Protein 3C5E (pdb70)

Secondary structure (DSSP, 8-state):
---B----SB--HIIIIIHHHHHHHHTTSS---EEEEEE-SSS-EEEEEHHHHHHHHHHHHHIIIIIT---TT-EEEEE--S-HHHHHHHHHHHHHT-EEEE--TT--HHHHHHHHHHHT-SEEEEETTTHHHHHHHGGG-TT--EEEEESSS--TTSEEHHHHHHHS-S-------BTTSEEEEEE---SSSSPPEEEEEHIIIIIHHHHHTTTTS--TT-EEEE---TTSHHIIIIIIIHHHHHTPEEEEE--SS--HHHHHHHHHHS---EEEE-HHHHHHHHTS-TTT---TT--EEEEESS---HHHHHHHHHHHS---EEEEEETTTEEEEE--TTSPP-TT---EE-TT--EEEE-TTSPBPPTT--EEEEEE-SSBPPTT---EETT-HHHHHHTEETTEEEEEEEEEE-TTS-EEEEEEGGG-EEETTEEE-HHHHHHHHHTSTTEEEEEEEEEEETTTEEEEEEEEEEPGGGTTS-HHHHHHHHHHHHHHHS-GGGS-SEEEEES---B-TT--B-HHHHHHHHT-

Sequence (536 aa):
QWGHQEVPAKFNFASDVLDHWADMMEKAGKRPPSPALWWVNGKGKELMWNFRELSENNSQQAANVLSGACGLQRGDRVAVVLPRVPEWWLVILGCIRAGLIFMPGTIQQMKSTTDILYRLQMSKAKAIVAGDEEVIQEVDTVASECPSLRIKLLVSEKSSCDDGWLNFKKLLNEASTTHHCVETGSSQQEASAIYFTSGTSGLPKMAEHSYSSLGLKAKMDAGWTGLQASDIMWTISDTGWILNILCCSLMEPWALGACTFVHLLLPKKFFDPLVILKTLSSYPIKSMMGAPIVYRMLLQQDLSSYKFPHLQQNCVTVGESLLPEETLENWRAQQTGLDIRRESYGQTETGLTCMVSKTMKIKPGYMMGTAASCYDVQIIDDKGNVLPPGTEGDIGIRVKPIRPIIGIIFSGYVDNPDKTAANIRGDFWLLGDRGIKDEEDGYFQFMGRRADDIINSSGYRIGPSEVENALMEHPAVVETAVISSPDPVRGEVVKAFVVLASSQFLSHDPEQLTKEELQQHVKSVTAPYKYPRKIEFVLNLPKTVTGKIQRAKLRDKEWK

Organism: Homo sapiens (NCBI:txid9606)

Nearest PDB structures (foldseek):
  3gpc-assembly2_B  TM=9.956E-01  e=0.000E+00  Homo sapiens
  3gpc-assembly1_A  TM=9.791E-01  e=0.000E+00  Homo sapiens
  3b7w-assembly1_A  TM=8.184E-01  e=0.000E+00  Homo sapiens
  3etc-assembly3_B  TM=7.953E-01  e=1.858E-59  Methanosarcina acetivorans
  3etc-assembly2_A  TM=7.947E-01  e=2.513E-56  Methanosarcina acetivorans

Foldseek 3Di:
DFAAADDPFFFFLLVPFLVVQLVCCVVVNDPFAWAEWEDALPPDIDTDTSVRLLLLLLLLLCCCCPVVVDAAAAEEEEEEFLDVVLLSNLSSLRQRNYAYEYDYPLDALVRVLVCLQVVLHQEYEYEPSCVVSCVVRVVVRVNHDAYAYDYPDDDPRHHDSVVSSVVGGSDHRGDRFTQQRWHYWAWFQQLQHGTFTFTAGSFLQQVLLLQQACQQVDAQRAEEEEDDGSRDPCCSRPQHRRNSNRNHYHYIYSPVPVQLVSVLQPLQPDLHAEYEEALVSLVNVLVDDLVVRARVNYATAEYEDDANALVSQVSCCVSHVYGYKYFYDGPQFPTAATDGPPHDDDGQWHHAGRVQWDWAFAAPQGDGDDAPDKHFIWTFRPNHHTRNGTPATPPCVVVQVVQDHVRTRTPQWMWGAHPVRIIHTDGRNQFWEAFLNDTEHFVLQQVLLVPDQQFPGKTWGWAADPPSRTFIEMEGETDPVCVPPDVVVVLVVSQVSSVVPDVNSHGHPHYDYDNDFDAGSVRNGNRNVVHVVSHD

InterPro domains:
  IPR000873 AMP-dependent synthetase/ligase domain [PF00501] (77-426)
  IPR020845 AMP-binding, conserved site [PS00455] (218-229)
  IPR025110 AMP-binding enzyme, C-terminal domain [PF13193] (477-557)
  IPR042099 ANL, N-terminal domain [G3DSA:3.40.50.12780] (34-465)
  IPR045851 AMP-binding enzyme domain superfamily [G3DSA:3.30.300.30] (466-577)
  IPR051087 Mitochondrial Acyl-CoA Synthetase Medium-Chain [PTHR43605] (1-570)

GO terms:
  GO:0005739 mitochondrion (C, HTP)
  GO:0036112 medium-chain fatty-acyl-CoA metabolic process (P, IDA)
  GO:0031956 medium-chain fatty acid-CoA ligase activity (F, IDA)

Solvent-accessible surface area: 22367 Å² total; per-residue (Å²): 174,30,34,112,29,122,38,70,87,93,11,4,2,0,48,70,6,0,24,86,41,3,82,49,18,119,73,68,112,35,98,102,15,55,0,0,52,19,2,28,54,140,76,125,83,72,105,32,25,0,102,82,0,5,52,26,0,25,22,0,0,35,3,0,42,50,60,1,29,4,118,125,37,15,55,0,7,0,4,1,24,39,25,4,20,0,2,3,0,0,0,0,0,2,1,6,1,0,14,0,8,8,10,13,64,105,10,94,36,101,50,2,32,56,48,7,78,79,2,117,1,89,0,0,0,0,7,68,147,8,15,148,57,0,61,93,12,19,111,86,6,132,44,29,136,16,44,0,3,12,11,143,152,86,44,149,58,14,66,44,0,59,58,40,12,120,127,21,66,63,80,24,156,39,34,119,1,15,4,93,52,20,2,0,1,3,32,14,64,10,36,59,42,136,22,70,9,0,42,1,4,6,2,5,2,0,15,4,0,105,88,9,23,28,14,8,21,7,120,42,110,18,22,4,3,6,3,1,13,2,10,85,23,23,2,0,14,9,0,0,3,10,0,0,16,40,1,0,4,0,0,4,6,40,1,99,166,82,54,31,61,47,0,0,91,6,5,46,84,46,58,1,26,0,0,2,0,28,1,83,1,0,79,36,0,24,151,52,78,9,91,74,66,122,20,128,92,6,88,5,4,2,0,28,55,90,54,9,93,65,111,9,5,112,48,0,87,84,79,36,68,31,48,1,26,13,3,17,27,36,23,11,0,8,17,0,0,18,3,24,79,137,40,109,24,43,72,32,55,7,0,31,36,1,92,33,13,56,6,32,1,0,40,120,92,11,87,72,33,81,78,59,52,55,3,17,0,0,0,76,0,62,98,68,24,14,22,1,1,0,39,9,12,12,97,66,99,120,54,15,49,76,44,29,61,45,56,2,0,26,5,23,9,37,0,35,36,25,159,86,22,14,2,56,75,71,18,81,35,102,16,20,0,81,10,65,89,102,110,0,31,5,64,73,0,18,96,3,0,98,109,29,104,0,11,85,41,7,0,0,2,7,0,38,31,133,139,103,39,29,4,2,18,0,13,0,18,21,22,90,90,32,106,102,72,70,75,86,89,1,26,142,70,0,25,58,39,0,86,85,72,16,36,80,92,33,34,0,100,80,25,74,54,32,151,106,7,29,91,11,76,62,40,100,46,19,44,11,116,24,40,93,125,26,106,207

CATH classification: 3.40.50.12780 (+1 more: 3.30.300.30)

B-factor: mean 24.39, std 13.33, range [4.49, 134.61]

Radius of gyration: 24.03 Å; Cα contacts (8 Å, |Δi|>4): 1233; chains: 1; bounding box: 61×57×61 Å

Structure (mmCIF, N/CA/C/O backbone):
data_3C5E
#
_entry.id   3C5E
#
_cell.length_a   56.700
_cell.length_b   98.073
_cell.length_c   120.263
_cell.angle_alpha   90.00
_cell.angle_beta   90.00
_cell.angle_gamma   90.00
#
_symmetry.space_group_name_H-M   'P 21 21 21'
#
loop_
_entity.id
_entity.type
_entity.pdbx_description
1 polymer 'Acyl-coenzyme A synthetase ACSM2A, mitochondrial precursor'
2 non-polymer 'MAGNESIUM ION'
3 non-polymer 'CHLORIDE ION'
4 non-polymer 'UNKNOWN LIGAND'
5 non-polymer "ADENOSINE-5'-TRIPHOSPHATE"
6 non-polymer 2-AMINO-2-HYDROXYMETHYL-PROPANE-1,3-DIOL
7 non-polymer GLYCEROL
8 water water
#
loop_
_atom_site.group_PDB
_atom_site.id
_atom_site.type_symbol
_atom_site.label_atom_id
_atom_site.label_alt_id
_atom_site.label_comp_id
_atom_site.label_asym_id
_atom_site.label_entity_id
_atom_site.label_seq_id
_atom_site.pdbx_PDB_ins_code
_atom_site.Cartn_x
_atom_site.Cartn_y
_atom_site.Cartn_z
_atom_site.occupancy
_atom_site.B_iso_or_equiv
_atom_site.auth_seq_id
_atom_site.auth_comp_id
_atom_site.auth_asym_id
_atom_site.auth_atom_id
_atom_site.pdbx_PDB_model_num
ATOM 1 N N . GLN A 1 27 ? 8.151 12.096 -17.231 1.00 64.14 34 GLN A N 1
ATOM 2 C CA . GLN A 1 27 ? 9.383 12.596 -16.553 1.00 65.92 34 GLN A CA 1
ATOM 3 C C . GLN A 1 27 ? 10.618 12.571 -17.463 1.00 64.63 34 GLN A C 1
ATOM 4 O O . GLN A 1 27 ? 11.661 13.115 -17.085 1.00 66.01 34 GLN A O 1
ATOM 10 N N . TRP A 1 28 ? 10.490 11.969 -18.654 1.00 59.93 35 TRP A N 1
ATOM 11 C CA . TRP A 1 28 ? 11.646 11.617 -19.504 1.00 56.53 35 TRP A CA 1
ATOM 12 C C . TRP A 1 28 ? 11.316 11.250 -20.960 1.00 54.32 35 TRP A C 1
ATOM 13 O O . TRP A 1 28 ? 11.612 10.147 -21.424 1.00 48.23 35 TRP A O 1
ATOM 24 N N . GLY A 1 29 ? 10.715 12.185 -21.676 1.00 55.46 36 GLY A N 1
ATOM 25 C CA . GLY A 1 29 ? 10.460 12.015 -23.096 1.00 53.91 36 GLY A CA 1
ATOM 26 C C . GLY A 1 29 ? 9.366 11.021 -23.443 1.00 53.65 36 GLY A C 1
ATOM 27 O O . GLY A 1 29 ? 8.971 10.170 -22.637 1.00 63.92 36 GLY A O 1
ATOM 28 N N . HIS A 1 30 ? 8.880 11.148 -24.664 1.00 49.38 37 HIS A N 1
ATOM 29 C CA . HIS A 1 30 ? 7.942 10.210 -25.254 1.00 47.86 37 HIS A CA 1
ATOM 30 C C . HIS A 1 30 ? 8.718 9.335 -26.242 1.00 42.31 37 HIS A C 1
ATOM 31 O O . HIS A 1 30 ? 9.813 9.697 -26.693 1.00 35.92 37 HIS A O 1
ATOM 38 N N . GLN A 1 31 ? 8.115 8.217 -26.636 1.00 40.92 38 GLN A N 1
ATOM 39 C CA . GLN A 1 31 ? 8.741 7.330 -27.600 1.00 38.40 38 GLN A CA 1
ATOM 40 C C . GLN A 1 31 ? 8.119 7.418 -28.978 1.00 41.18 38 GLN A C 1
ATOM 41 O O . GLN A 1 31 ? 6.948 7.793 -29.138 1.00 45.45 38 GLN A O 1
ATOM 47 N N . GLU A 1 32 ? 8.935 7.073 -29.963 1.00 39.12 39 GLU A N 1
ATOM 48 C CA . GLU A 1 32 ? 8.501 6.925 -31.339 1.00 41.81 39 GLU A CA 1
ATOM 49 C C . GLU A 1 32 ? 8.538 5.439 -31.695 1.00 41.38 39 GLU A C 1
ATOM 50 O O . GLU A 1 32 ? 9.556 4.912 -32.146 1.00 40.20 39 GLU A O 1
ATOM 56 N N . VAL A 1 33 ? 7.428 4.755 -31.480 1.00 36.75 40 VAL A N 1
ATOM 57 C CA . VAL A 1 33 ? 7.372 3.311 -31.720 1.00 34.76 40 VAL A CA 1
ATOM 58 C C . VAL A 1 33 ? 6.029 2.939 -32.344 1.00 32.27 40 VAL A C 1
ATOM 59 O O . VAL A 1 33 ? 5.061 3.696 -32.212 1.00 28.68 40 VAL A O 1
ATOM 63 N N . PRO A 1 34 ? 5.959 1.775 -33.005 1.00 27.13 41 PRO A N 1
ATOM 64 C CA . PRO A 1 34 ? 4.636 1.269 -33.376 1.00 25.56 41 PRO A CA 1
ATOM 65 C C . PRO A 1 34 ? 3.763 1.089 -32.133 1.00 24.76 41 PRO A C 1
ATOM 66 O O . PRO A 1 34 ? 4.298 0.858 -31.043 1.00 21.72 41 PRO A O 1
ATOM 70 N N . ALA A 1 35 ? 2.441 1.188 -32.278 1.00 20.35 42 ALA A N 1
ATOM 71 C CA . ALA A 1 35 ? 1.543 0.984 -31.149 1.00 21.24 42 ALA A CA 1
ATOM 72 C C . ALA A 1 35 ? 1.715 -0.432 -30.524 1.00 20.37 42 ALA A C 1
ATOM 73 O O . ALA A 1 35 ? 1.637 -0.623 -29.309 1.00 17.88 42 ALA A O 1
ATOM 75 N N . LYS A 1 36 ? 1.915 -1.417 -31.386 1.00 15.87 43 LY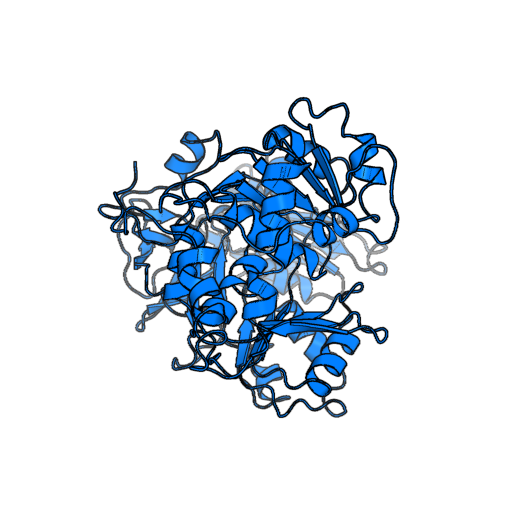S A N 1
ATOM 76 C CA . LYS A 1 36 ? 1.962 -2.810 -31.023 1.00 12.36 43 LYS A CA 1
ATOM 77 C C . LYS A 1 36 ? 3.290 -3.417 -31.418 1.00 13.64 43 LYS A C 1
ATOM 78 O O . LYS A 1 36 ? 3.877 -3.101 -32.479 1.00 18.14 43 LYS A O 1
ATOM 84 N N . PHE A 1 37 ? 3.762 -4.345 -30.591 1.00 13.69 44 PHE A N 1
ATOM 85 C CA . PHE A 1 37 ? 4.956 -5.092 -30.915 1.00 12.93 44 PHE A CA 1
ATOM 86 C C . PHE A 1 37 ? 5.010 -6.346 -30.064 1.00 13.72 44 PHE A C 1
ATOM 87 O O . PHE A 1 37 ? 4.677 -6.303 -28.907 1.00 15.69 44 PHE A O 1
ATOM 95 N N . ASN A 1 38 ? 5.467 -7.443 -30.667 1.00 14.98 45 ASN A N 1
ATOM 96 C CA . ASN A 1 38 ? 5.629 -8.710 -29.957 1.00 14.74 45 ASN A CA 1
ATOM 97 C C . ASN A 1 38 ? 6.726 -9.528 -30.626 1.00 14.29 45 ASN A C 1
ATOM 98 O O . ASN A 1 38 ? 6.644 -9.809 -31.807 1.00 13.89 45 ASN A O 1
ATOM 103 N N . PHE A 1 39 ? 7.801 -9.830 -29.909 1.00 14.70 46 PHE A N 1
ATOM 104 C CA . PHE A 1 39 ? 8.922 -10.511 -30.574 1.00 14.99 46 PHE A CA 1
ATOM 105 C C . PHE A 1 39 ? 8.486 -11.836 -31.202 1.00 14.10 46 PHE A C 1
ATOM 106 O O . PHE A 1 39 ? 8.992 -12.244 -32.250 1.00 13.97 46 PHE A O 1
ATOM 114 N N . ALA A 1 40 ? 7.552 -12.568 -30.561 1.00 13.82 47 ALA A N 1
ATOM 115 C CA . ALA A 1 40 ? 7.169 -13.920 -31.074 1.00 16.17 47 ALA A CA 1
ATOM 116 C C . ALA A 1 40 ? 6.447 -13.778 -32.394 1.00 18.39 47 ALA A C 1
ATOM 117 O O . ALA A 1 40 ? 6.826 -14.407 -33.412 1.00 16.07 47 ALA A O 1
ATOM 119 N N . SER A 1 41 ? 5.443 -12.922 -32.440 1.00 16.95 48 SER A N 1
ATOM 120 C CA . SER A 1 41 ? 4.637 -12.815 -33.664 1.00 15.61 48 SER A CA 1
ATOM 121 C C . SER A 1 41 ? 5.351 -12.006 -34.722 1.00 16.28 48 SER A C 1
ATOM 122 O O . SER A 1 41 ? 5.257 -12.355 -35.916 1.00 21.26 48 SER A O 1
ATOM 125 N N . ASP A 1 42 ? 6.073 -10.951 -34.325 1.00 16.85 49 ASP A N 1
ATOM 126 C CA . ASP A 1 42 ? 6.667 -9.992 -35.298 1.00 17.29 49 ASP A CA 1
ATOM 127 C C . ASP A 1 42 ? 8.035 -10.368 -35.793 1.00 23.22 49 ASP A C 1
ATOM 128 O O . ASP A 1 42 ? 8.496 -9.771 -36.762 1.00 23.99 49 ASP A O 1
ATOM 133 N N . VAL A 1 43 ? 8.704 -11.286 -35.106 1.00 17.15 50 VAL A N 1
ATOM 134 C CA . VAL A 1 43 ? 10.092 -11.658 -35.457 1.00 20.69 50 VAL A CA 1
ATOM 135 C C . VAL A 1 43 ? 10.216 -13.177 -35.617 1.00 20.05 50 VAL A C 1
ATOM 136 O O . VAL A 1 43 ? 10.399 -13.685 -36.733 1.00 21.48 50 VAL A O 1
ATOM 140 N N . LEU A 1 44 ? 10.043 -13.956 -34.550 1.00 16.53 51 LEU A N 1
ATOM 141 C CA . LEU A 1 44 ? 10.230 -15.385 -34.631 1.00 14.43 51 LEU A CA 1
ATOM 142 C C . LEU A 1 44 ? 9.292 -16.062 -35.675 1.00 18.37 51 LEU A C 1
ATOM 143 O O . LEU A 1 44 ? 9.734 -16.889 -36.489 1.00 20.87 51 LEU A O 1
ATOM 148 N N . ASP A 1 45 ? 7.987 -15.743 -35.640 1.00 16.72 52 ASP A N 1
ATOM 149 C CA . ASP A 1 45 ? 7.023 -16.409 -36.516 1.00 16.49 52 ASP A CA 1
ATOM 150 C C . ASP A 1 45 ? 7.238 -16.080 -38.009 1.00 14.96 52 ASP A C 1
ATOM 151 O O . ASP A 1 45 ? 6.848 -16.876 -38.862 1.00 20.20 52 ASP A O 1
ATOM 156 N N . HIS A 1 46 ? 7.926 -14.976 -38.319 1.00 14.84 53 HIS A N 1
ATOM 157 C CA . HIS A 1 46 ? 8.387 -14.751 -39.709 1.00 18.40 53 HIS A CA 1
ATOM 158 C C . HIS A 1 46 ? 9.243 -15.907 -40.244 1.00 16.63 53 HIS A C 1
ATOM 159 O O . HIS A 1 46 ? 9.019 -16.439 -41.381 1.00 17.18 53 HIS A O 1
ATOM 166 N N . TRP A 1 47 ? 10.238 -16.301 -39.446 1.00 18.34 54 TRP A N 1
ATOM 167 C CA . TRP A 1 47 ? 11.125 -17.393 -39.844 1.00 16.81 54 TRP A CA 1
ATOM 168 C C . TRP A 1 47 ? 10.398 -18.757 -39.992 1.00 18.02 54 TRP A C 1
ATOM 169 O O . TRP A 1 47 ? 10.717 -19.516 -40.906 1.00 19.06 54 TRP A O 1
ATOM 180 N N . ALA A 1 48 ? 9.438 -19.050 -39.116 1.00 14.80 55 ALA A N 1
ATOM 181 C CA . ALA A 1 48 ? 8.639 -20.269 -39.190 1.00 16.19 55 ALA A CA 1
ATOM 182 C C . ALA A 1 48 ? 7.771 -20.263 -40.448 1.00 16.95 55 ALA A C 1
ATOM 183 O O . ALA A 1 48 ? 7.676 -21.250 -41.182 1.00 18.97 55 ALA A O 1
ATOM 185 N N . ASP A 1 49 ? 7.166 -19.098 -40.685 1.00 17.70 56 ASP A N 1
ATOM 186 C CA . ASP A 1 49 ? 6.384 -18.897 -41.914 1.00 19.73 56 ASP A CA 1
ATOM 187 C C . ASP A 1 49 ? 7.220 -19.097 -43.178 1.00 18.36 56 ASP A C 1
ATOM 188 O O . ASP A 1 49 ? 6.742 -19.726 -44.135 1.00 22.74 56 ASP A O 1
ATOM 193 N N . MET A 1 50 ? 8.465 -18.621 -43.209 1.00 17.55 57 MET A N 1
ATOM 194 C CA A MET A 1 50 ? 9.313 -18.839 -44.399 0.50 19.56 57 MET A CA 1
ATOM 195 C CA B MET A 1 50 ? 9.313 -18.846 -44.400 0.50 20.47 57 MET A CA 1
ATOM 196 C C . MET A 1 50 ? 9.523 -20.333 -44.647 1.00 20.12 57 MET A C 1
ATOM 197 O O . MET A 1 50 ? 9.507 -20.787 -45.797 1.00 21.48 57 MET A O 1
ATOM 206 N N . GLU A 1 51 ? 9.742 -21.100 -43.562 1.00 18.17 58 GLU A N 1
ATOM 207 C CA . GLU A 1 51 ? 9.948 -22.543 -43.704 1.00 18.18 58 GLU A CA 1
ATOM 208 C C . GLU A 1 51 ? 8.661 -23.212 -44.197 1.00 23.45 58 GLU A C 1
ATOM 209 O O . GLU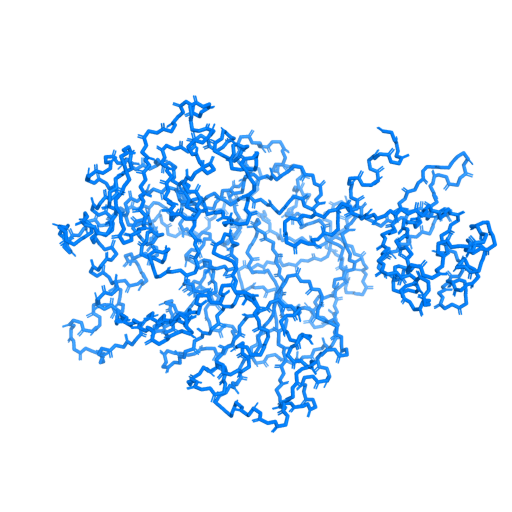 A 1 51 ? 8.696 -24.023 -45.114 1.00 25.78 58 GLU A O 1
ATOM 215 N N . LYS A 1 52 ? 7.545 -22.875 -43.568 1.00 22.07 59 LYS A N 1
ATOM 216 C CA . LYS A 1 52 ? 6.248 -23.430 -43.944 1.00 22.65 59 LYS A CA 1
ATOM 217 C C . LYS A 1 52 ? 5.918 -23.136 -45.410 1.00 22.91 59 LYS A C 1
ATOM 218 O O . LYS A 1 52 ? 5.333 -23.993 -46.107 1.00 25.21 59 LYS A O 1
ATOM 224 N N . ALA A 1 53 ? 6.281 -21.946 -45.869 1.00 21.84 60 ALA A N 1
ATOM 225 C CA . ALA A 1 53 ? 5.979 -21.508 -47.244 1.00 24.64 60 ALA A CA 1
ATOM 226 C C . ALA A 1 53 ? 6.970 -22.031 -48.305 1.00 28.06 60 ALA A C 1
ATOM 227 O O . ALA A 1 53 ? 6.794 -21.775 -49.496 1.00 30.63 60 ALA A O 1
ATOM 229 N N . GLY A 1 54 ? 8.002 -22.755 -47.879 1.00 25.27 61 GLY A N 1
ATOM 230 C CA . GLY A 1 54 ? 9.043 -23.257 -48.767 1.00 23.04 61 GLY A CA 1
ATOM 231 C C . GLY A 1 54 ? 10.012 -22.190 -49.275 1.00 23.52 61 GLY A C 1
ATOM 232 O O . GLY A 1 54 ? 10.740 -22.434 -50.244 1.00 27.04 61 GLY A O 1
ATOM 233 N N . LYS A 1 55 ? 10.013 -21.010 -48.652 1.00 21.65 62 LYS A N 1
ATOM 234 C CA . LYS A 1 55 ? 10.888 -19.909 -49.037 1.00 23.08 62 LYS A CA 1
ATOM 235 C C . LYS A 1 55 ? 12.271 -19.960 -48.377 1.00 22.01 62 LYS A C 1
ATOM 236 O O . LYS A 1 55 ? 13.193 -19.250 -48.797 1.00 21.85 62 LYS A O 1
ATOM 240 N N . ARG A 1 56 ? 12.403 -20.758 -47.322 1.00 21.93 63 ARG A N 1
ATOM 241 C CA . ARG A 1 56 ? 13.694 -20.992 -46.710 1.00 19.72 63 ARG A CA 1
ATOM 242 C C . ARG A 1 56 ? 13.709 -22.457 -46.322 1.00 20.43 63 ARG A C 1
ATOM 243 O O . ARG A 1 56 ? 12.683 -22.977 -45.888 1.00 21.80 63 ARG A O 1
ATOM 251 N N . PRO A 1 57 ? 14.853 -23.134 -46.469 1.00 20.97 64 PRO A N 1
ATOM 252 C CA . PRO A 1 57 ? 14.906 -24.507 -45.987 1.00 20.74 64 PRO A CA 1
ATOM 253 C C . PRO A 1 57 ? 14.704 -24.557 -44.475 1.00 20.32 64 PRO A C 1
ATOM 254 O O . PRO A 1 57 ? 14.939 -23.545 -43.831 1.00 19.54 64 PRO A O 1
ATOM 258 N N . PRO A 1 58 ? 14.275 -25.710 -43.917 1.00 20.87 65 PRO A N 1
ATOM 259 C CA . PRO A 1 58 ? 14.211 -25.806 -42.458 1.00 18.03 65 PRO A CA 1
ATOM 260 C C . PRO A 1 58 ? 15.581 -25.486 -41.842 1.00 19.20 65 PRO A C 1
ATOM 261 O O . PRO A 1 58 ? 16.596 -26.123 -42.227 1.00 19.55 65 PRO A O 1
ATOM 265 N N . SER A 1 59 ? 15.606 -24.501 -40.950 1.00 17.21 66 SER A N 1
ATOM 266 C CA . SER A 1 59 ? 16.872 -23.978 -40.456 1.00 16.41 66 SER A CA 1
ATOM 267 C C . SER A 1 59 ? 16.950 -24.107 -38.936 1.00 15.58 66 SER A C 1
ATOM 268 O O . SER A 1 59 ? 15.958 -23.841 -38.268 1.00 16.28 66 SER A O 1
ATOM 271 N N . PRO A 1 60 ? 18.108 -24.542 -38.406 1.00 14.25 67 PRO A N 1
ATOM 272 C CA . PRO A 1 60 ? 18.265 -24.713 -36.975 1.00 15.16 67 PRO A CA 1
ATOM 273 C C . PRO A 1 60 ? 18.092 -23.380 -36.280 1.00 14.56 67 PRO A C 1
ATOM 274 O O . PRO A 1 60 ? 18.683 -22.354 -36.668 1.00 14.40 67 PRO A O 1
ATOM 278 N N . ALA A 1 61 ? 17.321 -23.400 -35.211 1.00 13.02 68 ALA A N 1
ATOM 279 C CA . ALA A 1 61 ? 17.085 -22.222 -34.392 1.00 13.29 68 ALA A CA 1
ATOM 280 C C . ALA A 1 61 ? 17.707 -22.379 -33.019 1.00 12.49 68 ALA A C 1
ATOM 281 O O . ALA A 1 61 ? 18.200 -21.401 -32.451 1.00 13.93 68 ALA A O 1
ATOM 283 N N . LEU A 1 62 ? 17.560 -23.574 -32.451 1.00 13.79 69 LEU A N 1
ATOM 284 C CA . LEU A 1 62 ? 18.048 -23.831 -31.081 1.00 11.59 69 LEU A CA 1
ATOM 285 C C . LEU A 1 62 ? 18.725 -25.177 -31.097 1.00 14.55 69 LEU A C 1
ATOM 286 O O . LEU A 1 62 ? 18.084 -26.152 -31.454 1.00 13.85 69 LEU A O 1
ATOM 291 N N . TRP A 1 63 ? 20.013 -25.203 -30.756 1.00 10.43 70 TRP A N 1
ATOM 292 C CA . TRP A 1 63 ? 20.763 -26.460 -30.661 1.00 10.61 70 TRP A CA 1
ATOM 293 C C . TRP A 1 63 ? 21.321 -26.526 -29.241 1.00 14.33 70 TRP A C 1
ATOM 294 O O . TRP A 1 63 ? 22.118 -25.685 -28.820 1.00 12.96 70 TRP A O 1
ATOM 305 N N . TRP A 1 64 ? 20.855 -27.533 -28.516 1.00 11.36 71 TRP A N 1
ATOM 306 C CA . TRP A 1 64 ? 21.151 -27.698 -27.092 1.00 11.15 71 TRP A CA 1
ATOM 307 C C . TRP A 1 64 ? 21.909 -28.994 -26.934 1.00 13.38 71 TRP A C 1
ATOM 308 O O . TRP A 1 64 ? 21.621 -29.979 -27.591 1.00 13.31 71 TRP A O 1
ATOM 319 N N . VAL A 1 65 ? 22.934 -28.939 -26.096 1.00 11.14 72 VAL A N 1
ATOM 320 C CA . VAL A 1 65 ? 23.746 -30.117 -25.733 1.00 11.25 72 VAL A CA 1
ATOM 321 C C . VAL A 1 65 ? 23.985 -30.149 -24.208 1.00 12.06 72 VAL A C 1
ATOM 322 O O . VAL A 1 65 ? 24.048 -29.088 -23.564 1.00 13.44 72 VAL A O 1
ATOM 326 N N . ASN A 1 66 ? 24.081 -31.352 -23.607 1.00 15.26 73 ASN A N 1
ATOM 327 C CA . ASN A 1 66 ? 24.342 -31.396 -22.153 1.00 16.48 73 ASN A CA 1
ATOM 328 C C . ASN A 1 66 ? 25.778 -31.724 -21.765 1.00 19.40 73 ASN A C 1
ATOM 329 O O . ASN A 1 66 ? 26.109 -31.705 -20.586 1.00 18.93 73 ASN A O 1
ATOM 334 N N . GLY A 1 67 ? 26.601 -32.047 -22.757 1.00 16.85 74 GLY A N 1
ATOM 335 C CA . GLY A 1 67 ? 27.987 -32.429 -22.585 1.00 20.37 74 GLY A CA 1
ATOM 336 C C . GLY A 1 67 ? 28.169 -33.852 -22.058 1.00 21.71 74 GLY A C 1
ATOM 337 O O . GLY A 1 67 ? 29.309 -34.216 -21.702 1.00 22.34 74 GLY A O 1
ATOM 338 N N . LYS A 1 68 ? 27.104 -34.665 -22.073 1.00 17.55 75 LYS A N 1
ATOM 339 C CA . LYS A 1 68 ? 27.139 -36.082 -21.667 1.00 18.18 75 LYS A CA 1
ATOM 340 C C . LYS A 1 68 ? 26.545 -36.997 -22.739 1.00 24.40 75 LYS A C 1
ATOM 341 O O . LYS A 1 68 ? 26.338 -38.180 -22.492 1.00 28.41 75 LYS A O 1
ATOM 345 N N . GLY A 1 69 ? 26.293 -36.467 -23.924 1.00 20.05 76 GLY A N 1
ATOM 346 C CA . GLY A 1 69 ? 25.811 -37.253 -25.067 1.00 25.97 76 GLY A CA 1
ATOM 347 C C . GLY A 1 69 ? 24.391 -36.977 -25.552 1.00 22.62 76 GLY A C 1
ATOM 348 O O . GLY A 1 69 ? 23.977 -37.538 -26.562 1.00 26.96 76 GLY A O 1
ATOM 349 N N . LYS A 1 70 ? 23.645 -36.127 -24.838 1.00 14.78 77 LYS A N 1
ATOM 350 C CA . LYS A 1 70 ? 22.290 -35.783 -25.254 1.00 15.54 77 LYS A CA 1
ATOM 351 C C . LYS A 1 70 ? 22.423 -34.432 -26.024 1.00 13.19 77 LYS A C 1
ATOM 352 O O . LYS A 1 70 ? 23.162 -33.533 -25.606 1.00 13.39 77 LYS A O 1
ATOM 358 N N . GLU A 1 71 ? 21.727 -34.339 -27.147 1.00 13.79 78 GLU A N 1
ATOM 359 C CA . GLU A 1 71 ? 21.553 -33.124 -27.925 1.00 10.89 78 GLU A CA 1
ATOM 360 C C . GLU A 1 71 ? 20.115 -33.026 -28.457 1.00 13.33 78 GLU A C 1
ATOM 361 O O . GLU A 1 71 ? 19.461 -34.038 -28.725 1.00 15.74 78 GLU A O 1
ATOM 367 N N . LEU A 1 72 ? 19.658 -31.783 -28.642 1.00 12.62 79 LEU A N 1
ATOM 368 C CA . LEU A 1 72 ? 18.318 -31.542 -29.135 1.00 15.80 79 LEU A CA 1
ATOM 369 C C . LEU A 1 72 ? 18.424 -30.352 -30.057 1.00 15.26 79 LEU A C 1
ATOM 370 O O . LEU A 1 72 ? 19.209 -29.433 -29.805 1.00 13.81 79 LEU A O 1
ATOM 375 N N . MET A 1 73 ? 17.686 -30.373 -31.160 1.00 13.26 80 MET A N 1
ATOM 376 C CA . MET A 1 73 ? 17.649 -29.216 -32.056 1.00 12.07 80 MET A CA 1
ATOM 377 C C . MET A 1 73 ? 16.212 -29.009 -32.579 1.00 12.25 80 MET A C 1
ATOM 378 O O . MET A 1 73 ? 15.506 -29.973 -32.938 1.00 15.05 80 MET A O 1
ATOM 383 N N . TRP A 1 74 ? 15.820 -27.743 -32.577 1.00 11.31 81 TRP A N 1
ATOM 384 C CA . TRP A 1 74 ? 14.557 -27.237 -33.144 1.00 14.11 81 TRP A CA 1
ATOM 385 C C . TRP A 1 74 ? 14.847 -26.350 -34.353 1.00 13.13 81 TRP A C 1
ATOM 386 O O . TRP A 1 74 ? 15.720 -25.464 -34.260 1.00 14.32 81 TRP A O 1
ATOM 397 N N . ASN A 1 75 ? 14.137 -26.563 -35.473 1.00 12.54 82 ASN A N 1
ATOM 398 C CA . ASN A 1 75 ? 14.137 -25.561 -36.530 1.00 12.83 82 ASN A CA 1
ATOM 399 C C . ASN A 1 75 ? 13.101 -24.479 -36.177 1.00 12.75 82 ASN A C 1
ATOM 400 O O . ASN A 1 75 ? 12.469 -24.534 -35.095 1.00 13.38 82 ASN A O 1
ATOM 405 N N . PHE A 1 76 ? 12.980 -23.442 -37.000 1.00 14.72 83 PHE A N 1
ATOM 406 C CA . PHE A 1 76 ? 12.096 -22.339 -36.624 1.00 12.34 83 PHE A CA 1
ATOM 407 C C . PHE A 1 76 ? 10.599 -22.725 -36.547 1.00 12.85 83 PHE A C 1
ATOM 408 O O . PHE A 1 76 ? 9.871 -22.227 -35.674 1.00 13.85 83 PHE A O 1
ATOM 416 N N . ARG A 1 77 ? 10.174 -23.588 -37.471 1.00 14.93 84 ARG A N 1
ATOM 417 C CA . ARG A 1 77 ? 8.817 -24.079 -37.430 1.00 14.32 84 ARG A CA 1
ATOM 418 C C . ARG A 1 77 ? 8.572 -24.834 -36.107 1.00 17.43 84 ARG A C 1
ATOM 419 O O . ARG A 1 77 ? 7.591 -24.623 -35.438 1.00 13.73 84 ARG A O 1
ATOM 427 N N . GLU A 1 78 ? 9.450 -25.751 -35.762 1.00 13.56 85 GLU A N 1
ATOM 428 C CA . GLU A 1 78 ? 9.312 -26.506 -34.522 1.00 13.95 85 GLU A CA 1
ATOM 429 C C . GLU A 1 78 ? 9.369 -25.627 -33.281 1.00 15.04 85 GLU A C 1
ATOM 430 O O . GLU A 1 78 ? 8.631 -25.827 -32.301 1.00 14.15 85 GLU A O 1
ATOM 436 N N . LEU A 1 79 ? 10.287 -24.669 -33.298 1.00 14.96 86 LEU A N 1
ATOM 437 C CA . LEU A 1 79 ? 10.372 -23.707 -32.205 1.00 13.11 86 LEU A CA 1
ATOM 438 C C . LEU A 1 79 ? 9.093 -22.899 -32.041 1.00 13.18 86 LEU A C 1
ATOM 439 O O . LEU A 1 79 ? 8.564 -22.753 -30.934 1.00 13.47 86 LEU A O 1
ATOM 444 N N . SER A 1 80 ? 8.561 -22.431 -33.135 1.00 12.51 87 SER A N 1
ATOM 445 C CA . SER A 1 80 ? 7.289 -21.712 -33.111 1.00 13.64 87 SER A CA 1
ATOM 446 C C . SER A 1 80 ? 6.186 -22.602 -32.551 1.00 16.17 87 SER A C 1
ATOM 447 O O . SER A 1 80 ? 5.482 -22.218 -31.629 1.00 13.82 87 SER A O 1
ATOM 450 N N . GLU A 1 81 ? 6.012 -23.798 -33.100 1.00 15.87 88 GLU A N 1
ATOM 451 C CA . GLU A 1 81 ? 4.967 -24.740 -32.668 1.00 14.58 88 GLU A CA 1
ATOM 452 C C . GLU A 1 81 ? 5.090 -25.121 -31.192 1.00 12.88 88 GLU A C 1
ATOM 453 O O . GLU A 1 81 ? 4.149 -25.074 -30.443 1.00 15.41 88 GLU A O 1
ATOM 459 N N . ASN A 1 82 ? 6.306 -25.473 -30.760 1.00 11.46 89 ASN A N 1
ATOM 460 C CA A ASN A 1 82 ? 6.520 -25.949 -29.374 0.70 13.88 89 ASN A CA 1
ATOM 461 C CA B ASN A 1 82 ? 6.503 -25.909 -29.373 0.30 12.77 89 ASN A CA 1
ATOM 462 C C . ASN A 1 82 ? 6.329 -24.767 -28.391 1.00 12.19 89 ASN A C 1
ATOM 463 O O . ASN A 1 82 ? 5.850 -24.969 -27.263 1.00 14.00 89 ASN A O 1
ATOM 472 N N . SER A 1 83 ? 6.690 -23.542 -28.801 1.00 14.53 90 SER A N 1
ATOM 473 C CA . SER A 1 83 ? 6.495 -22.321 -27.974 1.00 12.43 90 SER A CA 1
ATOM 474 C C . SER A 1 83 ? 4.995 -21.926 -27.889 1.00 12.64 90 SER A C 1
ATOM 475 O O . SER A 1 83 ? 4.528 -21.399 -26.853 1.00 14.44 90 SER A O 1
ATOM 478 N N . GLN A 1 84 ? 4.253 -22.266 -28.935 1.00 13.69 91 GLN A N 1
ATOM 479 C CA . GLN A 1 84 ? 2.776 -22.080 -28.916 1.00 12.20 91 GLN A CA 1
ATOM 480 C C . GLN A 1 84 ? 2.162 -23.078 -27.926 1.00 14.80 91 GLN A C 1
ATOM 481 O O . GLN A 1 84 ? 1.250 -22.746 -27.152 1.00 15.87 91 GLN A O 1
ATOM 487 N N . GLN A 1 85 ? 2.657 -24.316 -27.932 1.00 11.44 92 GLN A N 1
ATOM 488 C CA . GLN A 1 85 ? 2.284 -25.295 -26.877 1.00 13.51 92 GLN A CA 1
ATOM 489 C C . GLN A 1 85 ? 2.593 -24.729 -25.508 1.00 14.95 92 GLN A C 1
ATOM 490 O O . GLN A 1 85 ? 1.738 -24.776 -24.605 1.00 13.96 92 GLN A O 1
ATOM 496 N N . ALA A 1 86 ? 3.795 -24.155 -25.319 1.00 12.85 93 ALA A N 1
ATOM 497 C CA . ALA A 1 86 ? 4.132 -23.568 -24.017 1.00 13.57 93 ALA A CA 1
ATOM 498 C C . ALA A 1 86 ? 3.181 -22.436 -23.621 1.00 12.50 93 ALA A C 1
ATOM 499 O O . ALA A 1 86 ? 2.729 -22.362 -22.481 1.00 14.65 93 ALA A O 1
ATOM 501 N N . ALA A 1 87 ? 2.842 -21.562 -24.570 1.00 12.63 94 ALA A N 1
ATOM 502 C CA . ALA A 1 87 ? 1.878 -20.498 -24.314 1.00 11.93 94 ALA A CA 1
ATOM 503 C C . ALA A 1 87 ? 0.507 -21.047 -23.878 1.00 13.60 94 ALA A C 1
ATOM 504 O O . ALA A 1 87 ? -0.146 -20.481 -22.965 1.00 14.55 94 ALA A O 1
ATOM 506 N N . ASN A 1 88 ? 0.096 -22.156 -24.500 1.00 13.74 95 ASN A N 1
ATOM 507 C CA . ASN A 1 88 ? -1.169 -22.823 -24.134 1.00 15.30 95 ASN A CA 1
ATOM 508 C C . ASN A 1 88 ? -1.116 -23.409 -22.771 1.00 16.60 95 ASN A C 1
ATOM 509 O O . ASN A 1 88 ? -2.087 -23.357 -22.016 1.00 18.99 95 ASN A O 1
ATOM 514 N N . VAL A 1 89 ? 0.028 -23.990 -22.438 1.00 12.22 96 VAL A N 1
ATOM 515 C CA . VAL A 1 89 ? 0.196 -24.478 -21.060 1.00 11.56 96 VAL A CA 1
ATOM 516 C C . VAL A 1 89 ? 0.026 -23.355 -20.037 1.00 15.09 96 VAL A C 1
ATOM 517 O O . VAL A 1 89 ? -0.648 -23.503 -18.985 1.00 16.49 96 VAL A O 1
ATOM 521 N N . LEU A 1 90 ? 0.677 -22.224 -20.303 1.00 14.04 97 LEU A N 1
ATOM 522 C CA . LEU A 1 90 ? 0.707 -21.156 -19.331 1.00 11.96 97 LEU A CA 1
ATOM 523 C C . LEU A 1 90 ? -0.681 -20.493 -19.176 1.00 12.34 97 LEU A C 1
ATOM 524 O O . LEU A 1 90 ? -1.090 -20.158 -18.071 1.00 15.33 97 LEU A O 1
ATOM 529 N N . SER A 1 91 ? -1.339 -20.250 -20.308 1.00 14.30 98 SER A N 1
ATOM 530 C CA . SER A 1 91 ? -2.617 -19.518 -20.351 1.00 15.98 98 SER A CA 1
ATOM 531 C C . SER A 1 91 ? -3.782 -20.458 -20.084 1.00 22.60 98 SER A C 1
ATOM 532 O O . SER A 1 91 ? -4.800 -20.043 -19.523 1.00 24.50 98 SER A O 1
ATOM 535 N N . GLY A 1 92 ? -3.645 -21.715 -20.486 1.00 17.47 99 GLY A N 1
ATOM 536 C CA . GLY A 1 92 ? -4.717 -22.713 -20.352 1.00 20.24 99 GLY A CA 1
ATOM 537 C C . GLY A 1 92 ? -4.603 -23.434 -19.033 1.00 21.68 99 GLY A C 1
ATOM 538 O O . GLY A 1 92 ? -5.239 -23.081 -18.032 1.00 23.30 99 GLY A O 1
ATOM 539 N N . ALA A 1 93 ? -3.735 -24.430 -19.010 1.00 22.91 100 ALA A N 1
ATOM 540 C CA . ALA A 1 93 ? -3.593 -25.280 -17.859 1.00 19.96 100 ALA A CA 1
ATOM 541 C C . ALA A 1 93 ? -3.248 -24.517 -16.573 1.00 24.21 100 ALA A C 1
ATOM 542 O O . ALA A 1 93 ? -3.707 -24.845 -15.489 1.00 23.39 100 ALA A O 1
ATOM 544 N N . CYS A 1 94 ? -2.427 -23.474 -16.684 1.00 17.15 101 CYS A N 1
ATOM 545 C CA . CYS A 1 94 ? -1.999 -22.723 -15.491 1.00 17.97 101 CYS A CA 1
ATOM 546 C C . CYS A 1 94 ? -2.963 -21.553 -15.212 1.00 15.63 101 CYS A C 1
ATOM 547 O O . CYS A 1 94 ? -2.821 -20.907 -14.186 1.00 18.93 101 CYS A O 1
ATOM 550 N N . GLY A 1 95 ? -3.826 -21.231 -16.169 1.00 18.16 102 GLY A N 1
ATOM 551 C CA . GLY A 1 95 ? -4.824 -20.169 -15.999 1.00 18.23 102 GLY A CA 1
ATOM 552 C C . GLY A 1 95 ? -4.234 -18.781 -15.835 1.00 21.42 102 GLY A C 1
ATOM 553 O O . GLY A 1 95 ? -4.856 -17.885 -15.263 1.00 21.33 102 GLY A O 1
ATOM 554 N N . LEU A 1 96 ? -3.036 -18.566 -16.370 1.00 15.94 103 LEU A N 1
ATOM 555 C CA . LEU A 1 96 ? -2.394 -17.268 -16.193 1.00 15.83 103 LEU A CA 1
ATOM 556 C C . LEU A 1 96 ? -2.964 -16.289 -17.181 1.00 18.49 103 LEU A C 1
ATOM 557 O O . LEU A 1 96 ? -3.170 -16.628 -18.349 1.00 20.79 103 LEU A O 1
ATOM 562 N N . GLN A 1 97 ? -3.226 -15.079 -16.689 1.00 14.76 104 GLN A N 1
ATOM 563 C CA . GLN A 1 97 ? -3.880 -14.040 -17.485 1.00 17.67 104 GLN A CA 1
ATOM 564 C C . GLN A 1 97 ? -2.892 -12.983 -17.924 1.00 15.82 104 GLN A C 1
ATOM 565 O O . GLN A 1 97 ? -1.867 -12.735 -17.302 1.00 15.87 104 GLN A O 1
ATOM 571 N N . ARG A 1 98 ? -3.238 -12.304 -18.997 1.00 15.42 105 ARG A N 1
ATOM 572 C CA . ARG A 1 98 ? -2.454 -11.211 -19.511 1.00 16.32 105 ARG A CA 1
ATOM 573 C C . ARG A 1 98 ? -2.037 -10.290 -18.402 1.00 17.52 105 ARG A C 1
ATOM 574 O O . ARG A 1 98 ? -2.890 -9.860 -17.610 1.00 17.26 105 ARG A O 1
ATOM 582 N N . GLY A 1 99 ? -0.737 -9.998 -18.331 1.00 16.70 106 GLY A N 1
ATOM 583 C CA . GLY A 1 99 ? -0.182 -9.144 -17.269 1.00 13.21 106 GLY A CA 1
ATOM 584 C C . GLY A 1 99 ? 0.315 -9.837 -16.009 1.00 13.46 106 GLY A C 1
ATOM 585 O O . GLY A 1 99 ? 0.977 -9.210 -15.162 1.00 18.29 106 GLY A O 1
ATOM 586 N N . ASP A 1 100 ? 0.001 -11.122 -15.865 1.00 13.46 107 ASP A N 1
ATOM 587 C CA . ASP A 1 100 ? 0.404 -11.862 -14.684 1.00 11.68 107 ASP A CA 1
ATOM 588 C C . ASP A 1 100 ? 1.947 -12.057 -14.716 1.00 13.47 107 ASP A C 1
ATOM 589 O O . ASP A 1 100 ? 2.534 -12.283 -15.763 1.00 15.42 107 ASP A O 1
ATOM 594 N N . ARG A 1 101 ? 2.532 -12.027 -13.537 1.00 14.26 108 ARG A N 1
ATOM 595 C CA . ARG A 1 101 ? 3.999 -12.111 -13.344 1.00 13.23 108 ARG A CA 1
ATOM 596 C C . ARG A 1 101 ? 4.434 -13.547 -13.087 1.00 13.87 108 ARG A C 1
ATOM 597 O O . ARG A 1 101 ? 3.903 -14.240 -12.183 1.00 15.05 108 ARG A O 1
ATOM 605 N N . VAL A 1 102 ? 5.422 -14.001 -13.877 1.00 11.84 109 VAL A N 1
ATOM 606 C CA . VAL A 1 102 ? 5.869 -15.368 -13.848 1.00 13.59 109 VAL A CA 1
ATOM 607 C C . VAL A 1 102 ? 7.358 -15.412 -13.559 1.00 15.25 109 VAL A C 1
ATOM 608 O O . VAL A 1 102 ? 8.125 -15.001 -14.401 1.00 14.33 109 VAL A O 1
ATOM 612 N N . ALA A 1 103 ? 7.754 -15.867 -12.354 1.00 11.92 110 ALA A N 1
ATOM 613 C CA . ALA A 1 103 ? 9.180 -16.074 -12.044 1.00 10.93 110 ALA A CA 1
ATOM 614 C C . ALA A 1 103 ? 9.678 -17.318 -12.813 1.00 12.90 110 ALA A C 1
ATOM 615 O O . ALA A 1 103 ? 8.995 -18.338 -12.883 1.00 14.16 110 ALA A O 1
ATOM 617 N N . VAL A 1 104 ? 10.899 -17.233 -13.350 1.00 13.77 111 VAL A N 1
ATOM 618 C CA . VAL A 1 104 ? 11.486 -18.337 -14.123 1.00 11.18 111 VAL A CA 1
ATOM 619 C C . VAL A 1 104 ? 12.883 -18.570 -13.505 1.00 13.92 111 VAL A C 1
ATOM 620 O O . VAL A 1 104 ? 13.743 -17.678 -13.549 1.00 14.14 111 VAL A O 1
ATOM 624 N N . VAL A 1 105 ? 13.103 -19.760 -12.943 1.00 14.27 112 VAL A N 1
ATOM 625 C CA . VAL A 1 105 ? 14.390 -20.082 -12.254 1.00 14.35 112 VAL A CA 1
ATOM 626 C C . VAL A 1 105 ? 14.821 -21.469 -12.760 1.00 13.39 112 VAL A C 1
ATOM 627 O O . VAL A 1 105 ? 14.490 -22.511 -12.168 1.00 13.97 112 VAL A O 1
ATOM 631 N N . LEU A 1 106 ? 15.450 -21.464 -13.957 1.00 12.82 113 LEU A N 1
ATOM 632 C CA . LEU A 1 106 ? 15.834 -22.717 -14.631 1.00 16.27 113 LEU A CA 1
ATOM 633 C C . LEU A 1 106 ? 17.349 -22.680 -14.989 1.00 15.52 113 LEU A C 1
ATOM 634 O O . LEU A 1 106 ? 17.936 -21.627 -15.172 1.00 14.28 113 LEU A O 1
ATOM 639 N N . PRO A 1 107 ? 17.968 -23.877 -15.106 1.00 14.94 114 PRO A N 1
ATOM 640 C CA . PRO A 1 107 ? 19.301 -24.010 -15.644 1.00 13.97 114 PRO A CA 1
ATOM 641 C C . PRO A 1 107 ? 19.265 -23.817 -17.163 1.00 14.06 114 PRO A C 1
ATOM 642 O O . PRO A 1 107 ? 18.214 -23.428 -17.732 1.00 14.43 114 PRO A O 1
ATOM 646 N N . ARG A 1 108 ? 20.430 -24.028 -17.807 1.00 11.75 115 ARG A N 1
ATOM 647 C CA . ARG A 1 108 ? 20.540 -23.873 -19.243 1.00 12.88 115 ARG A CA 1
ATOM 648 C C . ARG A 1 108 ? 19.941 -25.082 -19.960 1.00 14.15 115 ARG A C 1
ATOM 649 O O . ARG A 1 108 ? 20.669 -25.929 -20.502 1.00 12.21 115 ARG A O 1
ATOM 657 N N . VAL A 1 109 ? 18.616 -25.147 -19.927 1.00 14.72 116 VAL A N 1
ATOM 658 C CA . VAL A 1 109 ? 17.850 -26.190 -20.582 1.00 14.24 116 VAL A CA 1
ATOM 659 C C . VAL A 1 109 ? 16.919 -25.593 -21.604 1.00 11.64 116 VAL A C 1
ATOM 660 O O . VAL A 1 109 ? 16.491 -24.455 -21.459 1.00 12.06 116 VAL A O 1
ATOM 664 N N . PRO A 1 110 ? 16.567 -26.348 -22.672 1.00 13.88 117 PRO A N 1
ATOM 665 C CA . PRO A 1 110 ? 15.823 -25.704 -23.752 1.00 13.61 117 PRO A CA 1
ATOM 666 C C . PRO A 1 110 ? 14.479 -25.116 -23.298 1.00 13.55 117 PRO A C 1
ATOM 667 O O . PRO A 1 110 ? 13.971 -24.161 -23.887 1.00 13.53 117 PRO A O 1
ATOM 671 N N . GLU A 1 111 ? 13.899 -25.728 -22.237 1.00 12.22 118 GLU A N 1
ATOM 672 C CA . GLU A 1 111 ? 12.622 -25.235 -21.706 1.00 14.90 118 GLU A CA 1
ATOM 673 C C . GLU A 1 111 ? 12.636 -23.776 -21.262 1.00 13.99 118 GLU A C 1
ATOM 674 O O . GLU A 1 111 ? 11.574 -23.116 -21.265 1.00 15.28 118 GLU A O 1
ATOM 680 N N . TRP A 1 112 ? 13.804 -23.249 -20.870 1.00 11.92 119 TRP A N 1
ATOM 681 C CA . TRP A 1 112 ? 13.883 -21.826 -20.544 1.00 12.12 119 TRP A CA 1
ATOM 682 C C . TRP A 1 112 ? 13.454 -20.994 -21.775 1.00 14.64 119 TRP A C 1
ATOM 683 O O . TRP A 1 112 ? 12.627 -20.076 -21.659 1.00 12.78 119 TRP A O 1
ATOM 694 N N . TRP A 1 113 ? 14.005 -21.323 -22.942 1.00 12.61 120 TRP A N 1
ATOM 695 C CA . TRP A 1 113 ? 13.736 -20.623 -24.195 1.00 12.12 120 TRP A CA 1
ATOM 696 C C . TRP A 1 113 ? 12.250 -20.769 -24.555 1.00 12.78 120 TRP A C 1
ATOM 697 O O . TRP A 1 113 ? 11.580 -19.824 -24.944 1.00 14.10 120 TRP A O 1
ATOM 708 N N . LEU A 1 114 ? 11.729 -21.990 -24.414 1.00 11.53 121 LEU A N 1
ATOM 709 C CA . LEU A 1 114 ? 10.298 -22.257 -24.679 1.00 12.90 121 LEU A CA 1
ATOM 710 C C . LEU A 1 114 ? 9.376 -21.488 -23.759 1.00 11.69 121 LEU A C 1
ATOM 711 O O . LEU A 1 114 ? 8.388 -20.915 -24.217 1.00 13.67 121 LEU A O 1
ATOM 716 N N . VAL A 1 115 ? 9.673 -21.485 -22.461 1.00 12.07 122 VAL A N 1
ATOM 717 C CA . VAL A 1 115 ? 8.798 -20.833 -21.490 1.00 12.98 122 VAL A CA 1
ATOM 718 C C . VAL A 1 115 ? 8.785 -19.335 -21.680 1.00 11.65 122 VAL A C 1
ATOM 719 O O . VAL A 1 115 ? 7.728 -18.668 -21.595 1.00 15.20 122 VAL A O 1
ATOM 723 N N . ILE A 1 116 ? 9.957 -18.745 -21.861 1.00 11.50 123 ILE A N 1
ATOM 724 C CA . ILE A 1 116 ? 10.053 -17.278 -22.107 1.00 10.42 123 ILE A CA 1
ATOM 725 C C . ILE A 1 116 ? 9.250 -16.886 -23.369 1.00 13.62 123 ILE A C 1
ATOM 726 O O . ILE A 1 116 ? 8.447 -15.932 -23.373 1.00 13.29 123 ILE A O 1
ATOM 731 N N . LEU A 1 117 ? 9.441 -17.622 -24.471 1.00 12.64 124 LEU A N 1
ATOM 732 C CA . LEU A 1 117 ? 8.634 -17.409 -25.680 1.00 13.51 124 LEU A CA 1
ATOM 733 C C . LEU A 1 117 ? 7.112 -17.591 -25.370 1.00 14.08 124 LEU A C 1
ATOM 734 O O . LEU A 1 117 ? 6.265 -16.824 -25.856 1.00 13.85 124 LEU A O 1
ATOM 739 N N . GLY A 1 118 ? 6.783 -18.586 -24.565 1.00 12.91 125 GLY A N 1
ATOM 740 C CA . GLY A 1 118 ? 5.392 -18.812 -24.129 1.00 13.98 125 GLY A CA 1
ATOM 741 C C . GLY A 1 118 ? 4.843 -17.619 -23.430 1.00 14.46 125 GLY A C 1
ATOM 742 O O . GLY A 1 118 ? 3.670 -17.209 -23.647 1.00 13.94 125 GLY A O 1
ATOM 743 N N . CYS A 1 119 ? 5.638 -17.070 -22.513 1.00 11.17 126 CYS A N 1
ATOM 744 C CA . CYS A 1 119 ? 5.236 -15.859 -21.832 1.00 11.91 126 CYS A CA 1
ATOM 745 C C . CYS A 1 119 ? 5.001 -14.694 -22.767 1.00 15.00 126 CYS A C 1
ATOM 746 O O . CYS A 1 119 ? 3.984 -13.965 -22.653 1.00 13.90 126 CYS A O 1
ATOM 749 N N . ILE A 1 120 ? 5.923 -14.481 -23.695 1.00 12.75 127 ILE A N 1
ATOM 750 C CA . ILE A 1 120 ? 5.796 -13.369 -24.669 1.00 11.53 127 ILE A CA 1
ATOM 751 C C . ILE A 1 120 ? 4.485 -13.554 -25.484 1.00 10.63 127 ILE A C 1
ATOM 752 O O . ILE A 1 120 ? 3.767 -12.611 -25.662 1.00 13.27 127 ILE A O 1
ATOM 757 N N . ARG A 1 121 ? 4.206 -14.773 -25.958 1.00 10.53 128 ARG A N 1
ATOM 758 C CA . ARG A 1 121 ? 3.012 -15.054 -26.740 1.00 14.12 128 ARG A CA 1
ATOM 759 C C . ARG A 1 121 ? 1.714 -14.801 -25.939 1.00 15.25 128 ARG A C 1
ATOM 760 O O . ARG A 1 121 ? 0.711 -14.316 -26.494 1.00 16.17 128 ARG A O 1
ATOM 768 N N . ALA A 1 122 ? 1.731 -15.166 -24.647 1.00 15.13 129 ALA A N 1
ATOM 769 C CA . ALA A 1 122 ? 0.556 -15.129 -23.790 1.00 16.01 129 ALA A CA 1
ATOM 770 C C . ALA A 1 122 ? 0.422 -13.767 -23.069 1.00 13.69 129 ALA A C 1
ATOM 771 O O . ALA A 1 122 ? -0.495 -13.589 -22.251 1.00 16.44 129 ALA A O 1
ATOM 773 N N . GLY A 1 123 ? 1.371 -12.843 -23.294 1.00 14.89 130 GLY A N 1
ATOM 774 C CA . GLY A 1 123 ? 1.245 -11.531 -22.671 1.00 13.35 130 GLY A CA 1
ATOM 775 C C . GLY A 1 123 ? 1.490 -11.563 -21.160 1.00 16.37 130 GLY A C 1
ATOM 776 O O . GLY A 1 123 ? 0.954 -10.747 -20.365 1.00 18.38 130 GLY A O 1
ATOM 777 N N . LEU A 1 124 ? 2.336 -12.510 -20.752 1.00 12.00 131 LEU A N 1
ATOM 778 C CA . LEU A 1 124 ? 2.742 -12.627 -19.326 1.00 10.41 131 LEU A CA 1
ATOM 779 C C . LEU A 1 124 ? 4.138 -12.035 -19.068 1.00 16.25 131 LEU A C 1
ATOM 780 O O . LEU A 1 124 ? 5.044 -12.135 -19.896 1.00 15.63 131 LEU A O 1
ATOM 785 N N . ILE A 1 125 ? 4.321 -11.473 -17.888 1.00 12.56 132 ILE A N 1
ATOM 786 C CA . ILE A 1 125 ? 5.578 -10.777 -17.567 1.00 12.92 132 ILE A CA 1
ATOM 787 C C . ILE A 1 125 ? 6.545 -11.833 -17.041 1.00 14.38 132 ILE A C 1
ATOM 788 O O . ILE A 1 125 ? 6.303 -12.382 -15.958 1.00 15.96 132 ILE A O 1
ATOM 793 N N . PHE A 1 126 ? 7.649 -12.088 -17.775 1.00 12.16 133 PHE A N 1
ATOM 794 C CA . PHE A 1 126 ? 8.611 -13.080 -17.292 1.00 11.83 133 PHE A CA 1
ATOM 795 C C . PHE A 1 126 ? 9.676 -12.438 -16.443 1.00 12.55 133 PHE A C 1
ATOM 796 O O . PHE A 1 126 ? 10.071 -11.288 -16.708 1.00 13.08 133 PHE A O 1
ATOM 804 N N . MET A 1 127 ? 10.115 -13.162 -15.394 1.00 9.77 134 MET A N 1
ATOM 805 C CA . MET A 1 127 ? 11.006 -12.605 -14.362 1.00 12.06 134 MET A CA 1
ATOM 806 C C . MET A 1 127 ? 12.081 -13.624 -14.060 1.00 12.12 134 MET A C 1
ATOM 807 O O . MET A 1 127 ? 11.942 -14.437 -13.163 1.00 13.49 134 MET A O 1
ATOM 812 N N . PRO A 1 128 ? 13.154 -13.610 -14.893 1.00 11.68 135 PRO A N 1
ATOM 813 C CA . PRO A 1 128 ? 14.153 -14.670 -14.781 1.00 11.87 135 PRO A CA 1
ATOM 814 C C . PRO A 1 128 ? 15.076 -14.417 -13.571 1.00 14.90 135 PRO A C 1
ATOM 815 O O . PRO A 1 128 ? 15.384 -13.254 -13.195 1.00 14.52 135 PRO A O 1
ATOM 819 N N . GLY A 1 129 ? 15.535 -15.519 -12.977 1.00 13.68 136 GLY A N 1
ATOM 820 C CA . GLY A 1 129 ? 16.535 -15.457 -11.943 1.00 15.43 136 GLY A CA 1
ATOM 821 C C . GLY A 1 129 ? 17.432 -16.661 -11.990 1.00 16.58 136 GLY A C 1
ATOM 822 O O . GLY A 1 129 ? 17.143 -17.624 -12.681 1.00 15.84 136 GLY A O 1
ATOM 823 N N . THR A 1 130 ? 18.529 -16.606 -11.248 1.00 16.25 137 THR A N 1
ATOM 824 C CA . THR A 1 130 ? 19.514 -17.674 -11.278 1.00 14.73 137 THR A CA 1
ATOM 825 C C . THR A 1 130 ? 19.213 -18.840 -10.340 1.00 17.61 137 THR A C 1
ATOM 826 O O . THR A 1 130 ? 18.846 -18.641 -9.166 1.00 18.42 137 THR A O 1
ATOM 830 N N . ILE A 1 131 ? 19.468 -20.055 -10.822 1.00 18.17 138 ILE A N 1
ATOM 831 C CA . ILE A 1 131 ? 19.425 -21.250 -9.988 1.00 20.67 138 ILE A CA 1
ATOM 832 C C . ILE A 1 131 ? 20.474 -21.212 -8.848 1.00 20.75 138 ILE A C 1
ATOM 833 O O . ILE A 1 131 ? 20.392 -22.050 -7.927 1.00 24.60 138 ILE A O 1
ATOM 838 N N . GLN A 1 132 ? 21.424 -20.276 -8.881 1.00 20.81 139 GLN A N 1
ATOM 839 C CA A GLN A 1 132 ? 22.436 -20.137 -7.821 0.50 23.68 139 GLN A CA 1
ATOM 840 C CA B GLN A 1 132 ? 22.422 -20.159 -7.815 0.50 24.95 139 GLN A CA 1
ATOM 841 C C . GLN A 1 132 ? 21.875 -19.396 -6.606 1.00 29.01 139 GLN A C 1
ATOM 842 O O . GLN A 1 132 ? 22.573 -19.234 -5.611 1.00 26.64 139 GLN A O 1
ATOM 853 N N . MET A 1 133 ? 20.625 -18.924 -6.691 1.00 28.14 140 MET A N 1
ATOM 854 C CA . MET A 1 133 ? 19.972 -18.286 -5.525 1.00 26.56 140 MET A CA 1
ATOM 855 C C . MET A 1 133 ? 19.793 -19.231 -4.301 1.00 23.36 140 MET A C 1
ATOM 856 O O . MET A 1 133 ? 19.409 -20.392 -4.450 1.00 25.22 140 MET A O 1
ATOM 861 N N . LYS A 1 134 ? 20.031 -18.679 -3.114 1.00 29.17 141 LYS A N 1
ATOM 862 C CA . LYS A 1 134 ? 19.640 -19.305 -1.838 1.00 33.74 141 LYS A CA 1
ATOM 863 C C . LYS A 1 134 ? 18.153 -19.074 -1.577 1.00 30.40 141 LYS A C 1
ATOM 864 O O . LYS A 1 134 ? 17.544 -18.214 -2.200 1.00 23.58 141 LYS A O 1
ATOM 868 N N . SER A 1 135 ? 17.566 -19.832 -0.645 1.00 24.26 142 SER A N 1
ATOM 869 C CA . SER A 1 135 ? 16.130 -19.744 -0.397 1.00 28.88 142 SER A CA 1
ATOM 870 C C . SER A 1 135 ? 15.743 -18.319 0.025 1.00 22.90 142 SER A C 1
ATOM 871 O O . SER A 1 135 ? 14.649 -17.846 -0.302 1.00 24.72 142 SER A O 1
ATOM 874 N N . THR A 1 136 ? 16.633 -17.648 0.747 1.00 25.80 143 THR A N 1
ATOM 875 C CA A THR A 1 136 ? 16.367 -16.273 1.182 0.50 25.70 143 THR A CA 1
ATOM 876 C CA B THR A 1 136 ? 16.425 -16.264 1.184 0.50 25.36 143 THR A CA 1
ATOM 877 C C . THR A 1 136 ? 16.304 -15.312 -0.005 1.00 26.58 143 THR A C 1
ATOM 878 O O . THR A 1 136 ? 15.483 -14.389 -0.019 1.00 23.97 143 THR A O 1
ATOM 885 N N . ASP A 1 137 ? 17.140 -15.544 -1.003 1.00 24.59 144 ASP A N 1
ATOM 886 C CA . ASP A 1 137 ? 17.113 -14.763 -2.249 1.00 24.93 144 ASP A CA 1
ATOM 887 C C . ASP A 1 137 ? 15.826 -15.001 -3.024 1.00 23.63 144 ASP A C 1
ATOM 888 O O . ASP A 1 137 ? 15.197 -14.051 -3.523 1.00 25.18 144 ASP A O 1
ATOM 893 N N . ILE A 1 138 ? 15.471 -16.261 -3.175 1.00 19.62 145 ILE A N 1
ATOM 894 C CA . ILE A 1 138 ? 14.219 -16.612 -3.847 1.00 22.13 145 ILE A CA 1
ATOM 895 C C . ILE A 1 138 ? 13.024 -15.976 -3.160 1.00 22.39 145 ILE A C 1
ATOM 896 O O . ILE A 1 138 ? 12.142 -15.387 -3.811 1.00 20.29 145 ILE A O 1
ATOM 901 N N . LEU A 1 139 ? 13.007 -16.047 -1.823 1.00 20.03 146 LEU A N 1
ATOM 902 C CA . LEU A 1 139 ? 11.927 -15.436 -1.055 1.00 21.29 146 LEU A CA 1
ATOM 903 C C . LEU A 1 139 ? 11.815 -13.941 -1.317 1.00 17.26 146 LEU A C 1
ATOM 904 O O . LEU A 1 139 ? 10.733 -13.446 -1.607 1.00 18.24 146 LEU A O 1
ATOM 909 N N . TYR A 1 140 ? 12.928 -13.239 -1.204 1.00 19.71 147 TYR A N 1
ATOM 910 C CA . TYR A 1 140 ? 12.966 -11.777 -1.413 1.00 23.37 147 TYR A CA 1
ATOM 911 C C . TYR A 1 140 ? 12.384 -11.430 -2.776 1.00 25.53 147 TYR A C 1
ATOM 912 O O . TYR A 1 140 ? 11.512 -10.542 -2.906 1.00 22.72 147 TYR A O 1
ATOM 921 N N . ARG A 1 141 ? 12.822 -12.152 -3.801 1.00 20.20 148 ARG A N 1
ATOM 922 C CA . ARG A 1 141 ? 12.360 -11.814 -5.139 1.00 21.28 148 ARG A CA 1
ATOM 923 C C . ARG A 1 141 ? 10.891 -12.189 -5.370 1.00 19.44 148 ARG A C 1
ATOM 924 O O . ARG A 1 141 ? 10.172 -11.440 -5.969 1.00 19.54 148 ARG A O 1
ATOM 932 N N . LEU A 1 142 ? 10.455 -13.360 -4.912 1.00 16.14 149 LEU A N 1
ATOM 933 C CA . LEU A 1 142 ? 9.050 -13.716 -5.056 1.00 17.75 149 LEU A CA 1
ATOM 934 C C . LEU A 1 142 ? 8.120 -12.737 -4.323 1.00 20.10 149 LEU A C 1
ATOM 935 O O . LEU A 1 142 ? 7.021 -12.402 -4.807 1.00 18.06 149 LEU A O 1
ATOM 940 N N . GLN A 1 143 ? 8.565 -12.275 -3.152 1.00 20.24 150 GLN A N 1
ATOM 941 C CA . GLN A 1 143 ? 7.753 -11.357 -2.338 1.00 18.47 150 GLN A CA 1
ATOM 942 C C . GLN A 1 143 ? 7.718 -9.986 -2.993 1.00 18.84 150 GLN A C 1
ATOM 943 O O . GLN A 1 143 ? 6.639 -9.403 -3.193 1.00 18.27 150 GLN A O 1
ATOM 949 N N . MET A 1 144 ? 8.896 -9.500 -3.366 1.00 16.52 151 MET A N 1
ATOM 950 C CA . MET A 1 144 ? 9.019 -8.146 -3.861 1.00 15.72 151 MET A CA 1
ATOM 951 C C . MET A 1 144 ? 8.287 -8.051 -5.195 1.00 17.94 151 MET A C 1
ATOM 952 O O . MET A 1 144 ? 7.604 -7.066 -5.481 1.00 19.54 151 MET A O 1
ATOM 957 N N . SER A 1 145 ? 8.456 -9.096 -5.981 1.00 17.19 152 SER A N 1
ATOM 958 C CA . SER A 1 145 ? 7.881 -9.143 -7.310 1.00 15.17 152 SER A CA 1
ATOM 959 C C . SER A 1 145 ? 6.386 -9.536 -7.345 1.00 19.73 152 SER A C 1
ATOM 960 O O . SER A 1 145 ? 5.714 -9.358 -8.381 1.00 19.61 152 SER A O 1
ATOM 963 N N . LYS A 1 146 ? 5.872 -10.099 -6.258 1.00 16.00 153 LYS A N 1
ATOM 964 C CA . LYS A 1 146 ? 4.485 -10.541 -6.244 1.00 14.72 153 LYS A CA 1
ATOM 965 C C . LYS A 1 146 ? 4.205 -11.557 -7.375 1.00 12.73 153 LYS A C 1
ATOM 966 O O . LYS A 1 146 ? 3.128 -11.579 -7.960 1.00 16.40 153 LYS A O 1
ATOM 972 N N . ALA A 1 147 ? 5.174 -12.432 -7.605 1.00 14.99 154 ALA A N 1
ATOM 973 C CA . ALA A 1 147 ? 5.041 -13.441 -8.639 1.00 16.19 154 ALA A CA 1
ATOM 974 C C . ALA A 1 147 ? 3.762 -14.264 -8.389 1.00 14.76 154 ALA A C 1
ATOM 975 O O . ALA A 1 147 ? 3.507 -14.746 -7.249 1.00 15.93 154 ALA A O 1
ATOM 977 N N . LYS A 1 148 ? 2.981 -14.454 -9.437 1.00 12.66 155 LYS A N 1
ATOM 978 C CA . LYS A 1 148 ? 1.826 -15.382 -9.353 1.00 15.37 155 LYS A CA 1
ATOM 979 C C . LYS A 1 148 ? 2.160 -16.826 -9.711 1.00 13.94 155 LYS A C 1
ATOM 980 O O . LYS A 1 148 ? 1.419 -17.738 -9.367 1.00 15.85 155 LYS A O 1
ATOM 986 N N . ALA A 1 149 ? 3.276 -17.020 -10.371 1.00 13.34 156 ALA A N 1
ATOM 987 C CA . ALA A 1 149 ? 3.755 -18.343 -10.796 1.00 12.57 156 ALA A CA 1
ATOM 988 C C . ALA A 1 149 ? 5.251 -18.387 -10.709 1.00 13.17 156 ALA A C 1
ATOM 989 O O . ALA A 1 149 ? 5.925 -17.352 -10.772 1.00 13.95 156 ALA A O 1
ATOM 991 N N . ILE A 1 150 ? 5.727 -19.610 -10.512 1.00 12.94 157 ILE A N 1
ATOM 992 C CA . ILE A 1 150 ? 7.135 -19.921 -10.600 1.00 14.09 157 ILE A CA 1
ATOM 993 C C . ILE A 1 150 ? 7.333 -21.153 -11.466 1.00 18.10 157 ILE A C 1
ATOM 994 O O . ILE A 1 150 ? 6.643 -22.177 -11.316 1.00 16.12 157 ILE A O 1
ATOM 999 N N . VAL A 1 151 ? 8.285 -21.022 -12.396 1.00 14.19 158 VAL A N 1
ATOM 1000 C CA . VAL A 1 151 ? 8.731 -22.088 -13.268 1.00 13.90 158 VAL A CA 1
ATOM 1001 C C . VAL A 1 151 ? 10.139 -22.485 -12.857 1.00 14.44 158 VAL A C 1
ATOM 1002 O O . VAL A 1 151 ? 11.082 -21.660 -12.838 1.00 14.77 158 VAL A O 1
ATOM 1006 N N . ALA A 1 152 ? 10.285 -23.735 -12.425 1.00 15.42 159 ALA A N 1
ATOM 1007 C CA . ALA A 1 152 ? 11.544 -24.202 -11.888 1.00 13.98 159 ALA A CA 1
ATOM 1008 C C . ALA A 1 152 ? 11.854 -25.659 -12.206 1.00 13.80 159 ALA A C 1
ATOM 1009 O O . ALA A 1 152 ? 10.997 -26.385 -12.682 1.00 15.19 159 ALA A O 1
ATOM 1011 N N . GLY A 1 153 ? 13.114 -26.030 -12.022 1.00 14.91 160 GLY A N 1
ATOM 1012 C CA . GLY A 1 153 ? 13.589 -27.367 -12.226 1.00 15.96 160 GLY A CA 1
ATOM 1013 C C . GLY A 1 153 ? 13.786 -28.095 -10.903 1.00 17.09 160 GLY A C 1
ATOM 1014 O O . GLY A 1 153 ? 13.661 -27.519 -9.814 1.00 17.06 160 GLY A O 1
ATOM 1015 N N . ASP A 1 154 ? 14.117 -29.375 -11.000 1.00 17.32 161 ASP A N 1
ATOM 1016 C CA . ASP A 1 154 ? 14.005 -30.177 -9.780 1.00 18.82 161 ASP A CA 1
ATOM 1017 C C . ASP A 1 154 ? 15.124 -29.873 -8.764 1.00 20.20 161 ASP A C 1
ATOM 1018 O O . ASP A 1 154 ? 14.986 -30.196 -7.575 1.00 23.86 161 ASP A O 1
ATOM 1023 N N . GLU A 1 155 ? 16.163 -29.154 -9.195 1.00 17.69 162 GLU A N 1
ATOM 1024 C CA A GLU A 1 155 ? 17.277 -28.783 -8.298 0.70 24.31 162 GLU A CA 1
ATOM 1025 C CA B GLU A 1 155 ? 17.272 -28.790 -8.299 0.30 23.44 162 GLU A CA 1
ATOM 1026 C C . GLU A 1 155 ? 16.947 -27.588 -7.399 1.00 25.92 162 GLU A C 1
ATOM 1027 O O . GLU A 1 155 ? 17.683 -27.337 -6.427 1.00 22.05 162 GLU A O 1
ATOM 1038 N N . VAL A 1 156 ? 15.855 -26.849 -7.698 1.00 19.08 163 VAL A N 1
ATOM 1039 C CA . VAL A 1 156 ? 15.460 -25.718 -6.817 1.00 21.22 163 VAL A CA 1
ATOM 1040 C C . VAL A 1 156 ? 14.066 -25.859 -6.160 1.00 19.40 163 VAL A C 1
ATOM 1041 O O . VAL A 1 156 ? 13.698 -25.066 -5.319 1.00 19.67 163 VAL A O 1
ATOM 1045 N N . ILE A 1 157 ? 13.302 -26.898 -6.481 1.00 18.31 164 ILE A N 1
ATOM 1046 C CA . ILE A 1 157 ? 11.976 -27.031 -5.891 1.00 16.85 164 ILE A CA 1
ATOM 1047 C C . ILE A 1 157 ? 12.003 -27.179 -4.377 1.00 16.89 164 ILE A C 1
ATOM 1048 O O . ILE A 1 157 ? 11.130 -26.663 -3.695 1.00 19.18 164 ILE A O 1
ATOM 1053 N N . GLN A 1 158 ? 13.016 -27.867 -3.838 1.00 16.63 165 GLN A N 1
ATOM 1054 C CA . GLN A 1 158 ? 13.074 -27.992 -2.377 1.00 18.59 165 GLN A CA 1
ATOM 1055 C C . GLN A 1 158 ? 13.213 -26.593 -1.733 1.00 17.49 165 GLN A C 1
ATOM 1056 O O . GLN A 1 158 ? 12.528 -26.296 -0.739 1.00 22.29 165 GLN A O 1
ATOM 1062 N N . GLU A 1 159 ? 14.083 -25.731 -2.274 1.00 21.05 166 GLU A N 1
ATOM 1063 C CA . GLU A 1 159 ? 14.228 -24.344 -1.760 1.00 20.20 166 GLU A CA 1
ATOM 1064 C C . GLU A 1 159 ? 12.938 -23.575 -1.862 1.00 23.65 166 GLU A C 1
ATOM 1065 O O . GLU A 1 159 ? 12.512 -22.904 -0.932 1.00 24.77 166 GLU A O 1
ATOM 1071 N N . VAL A 1 160 ? 12.287 -23.699 -3.014 1.00 18.32 167 VAL A N 1
ATOM 1072 C CA . VAL A 1 160 ? 11.059 -22.975 -3.248 1.00 19.06 167 VAL A CA 1
ATOM 1073 C C . VAL A 1 160 ? 9.994 -23.413 -2.234 1.00 19.03 167 VAL A C 1
ATOM 1074 O O . VAL A 1 160 ? 9.257 -22.595 -1.686 1.00 22.05 167 VAL A O 1
ATOM 1078 N N . ASP A 1 161 ? 9.914 -24.717 -2.003 1.00 19.66 168 ASP A N 1
ATOM 1079 C CA . ASP A 1 161 ? 8.879 -25.267 -1.153 1.00 20.07 168 ASP A CA 1
ATOM 1080 C C . ASP A 1 161 ? 9.120 -24.918 0.343 1.00 28.21 168 ASP A C 1
ATOM 1081 O O . ASP A 1 161 ? 8.171 -24.821 1.074 1.00 23.34 168 ASP A O 1
ATOM 1086 N N . THR A 1 162 ? 10.334 -24.540 0.729 1.00 24.37 169 THR A N 1
ATOM 1087 C CA . THR A 1 162 ? 10.551 -24.066 2.093 1.00 23.62 169 THR A CA 1
ATOM 1088 C C . THR A 1 162 ? 10.005 -22.655 2.299 1.00 23.27 169 THR A C 1
ATOM 1089 O O . THR A 1 162 ? 9.684 -22.306 3.433 1.00 28.15 169 THR A O 1
ATOM 1093 N N . VAL A 1 163 ? 9.863 -21.859 1.231 1.00 19.50 170 VAL A N 1
ATOM 1094 C CA . VAL A 1 163 ? 9.493 -20.443 1.363 1.00 20.81 170 VAL A CA 1
ATOM 1095 C C . VAL A 1 163 ? 8.124 -20.124 0.735 1.00 23.22 170 VAL A C 1
ATOM 1096 O O . VAL A 1 163 ? 7.599 -19.029 0.941 1.00 22.95 170 VAL A O 1
ATOM 1100 N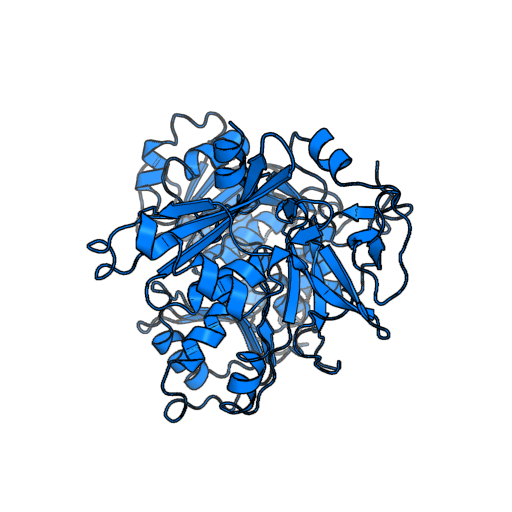 N . ALA A 1 164 ? 7.538 -21.054 -0.026 1.00 23.42 171 ALA A N 1
ATOM 1101 C CA . ALA A 1 164 ? 6.346 -20.736 -0.844 1.00 20.54 171 ALA A CA 1
ATOM 1102 C C . ALA A 1 164 ? 5.168 -20.253 -0.002 1.00 21.41 171 ALA A C 1
ATOM 1103 O O . ALA A 1 164 ? 4.436 -19.343 -0.420 1.00 23.29 171 ALA A O 1
ATOM 1105 N N . SER A 1 165 ? 4.991 -20.809 1.198 1.00 23.13 172 SER A N 1
ATOM 1106 C CA . SER A 1 165 ? 3.844 -20.404 2.051 1.00 23.46 172 SER A CA 1
ATOM 1107 C C . SER A 1 165 ? 3.896 -18.937 2.497 1.00 20.08 172 SER A C 1
ATOM 1108 O O . SER A 1 165 ? 2.879 -18.368 2.921 1.00 26.92 172 SER A O 1
ATOM 1111 N N . GLU A 1 166 ? 5.062 -18.326 2.412 1.00 18.45 173 GLU A N 1
ATOM 1112 C CA . GLU A 1 166 ? 5.249 -16.934 2.758 1.00 19.61 173 GLU A CA 1
ATOM 1113 C C . GLU A 1 166 ? 5.050 -15.945 1.586 1.00 19.89 173 GLU A C 1
ATOM 1114 O O . GLU A 1 166 ? 5.354 -14.761 1.713 1.00 21.61 173 GLU A O 1
ATOM 1120 N N . CYS A 1 167 ? 4.587 -16.465 0.441 1.00 19.18 174 CYS A N 1
ATOM 1121 C CA . CYS A 1 167 ? 4.441 -15.693 -0.800 1.00 18.32 174 CYS A CA 1
ATOM 1122 C C . CYS A 1 167 ? 2.965 -15.720 -1.150 1.00 16.90 174 CYS A C 1
ATOM 1123 O O . CYS A 1 167 ? 2.527 -16.595 -1.909 1.00 16.72 174 CYS A O 1
ATOM 1126 N N . PRO A 1 168 ? 2.180 -14.774 -0.600 1.00 17.65 175 PRO A N 1
ATOM 1127 C CA . PRO A 1 168 ? 0.739 -14.868 -0.754 1.00 21.64 175 PRO A CA 1
ATOM 1128 C C . PRO A 1 168 ? 0.195 -14.708 -2.181 1.00 20.06 175 PRO A C 1
ATOM 1129 O O . PRO A 1 168 ? -0.912 -15.176 -2.439 1.00 20.79 175 PRO A O 1
ATOM 1133 N N . SER A 1 169 ? 0.939 -14.068 -3.100 1.00 17.82 176 SER A N 1
ATOM 1134 C CA . SER A 1 169 ? 0.496 -13.991 -4.500 1.00 18.35 176 SER A CA 1
ATOM 1135 C C . SER A 1 169 ? 0.754 -15.270 -5.300 1.00 18.21 176 SER A C 1
ATOM 1136 O O . SER A 1 169 ? 0.263 -15.409 -6.430 1.00 17.78 176 SER A O 1
ATOM 1139 N N . LEU A 1 170 ? 1.619 -16.142 -4.788 1.00 18.53 177 LEU A N 1
ATOM 1140 C CA . LEU A 1 170 ? 2.067 -17.321 -5.539 1.00 13.78 177 LEU A CA 1
ATOM 1141 C C . LEU A 1 170 ? 1.013 -18.391 -5.582 1.00 19.42 177 LEU A C 1
ATOM 1142 O O . LEU A 1 170 ? 0.648 -18.936 -4.561 1.00 23.10 177 LEU A O 1
ATOM 1147 N N . ARG A 1 171 ? 0.502 -18.637 -6.771 1.00 14.35 178 ARG A N 1
ATOM 1148 C CA . ARG A 1 171 ? -0.572 -19.591 -6.998 1.00 17.15 178 ARG A CA 1
ATOM 1149 C C . ARG A 1 171 ? -0.214 -20.808 -7.821 1.00 20.88 178 ARG A C 1
ATOM 1150 O O . ARG A 1 171 ? -0.853 -21.849 -7.669 1.00 22.98 178 ARG A O 1
ATOM 1158 N N . ILE A 1 172 ? 0.749 -20.676 -8.729 1.00 14.49 179 ILE A N 1
ATOM 1159 C CA . ILE A 1 172 ? 1.111 -21.753 -9.628 1.00 12.93 179 ILE A CA 1
ATOM 1160 C C . ILE A 1 172 ? 2.582 -22.086 -9.482 1.00 14.68 179 ILE A C 1
ATOM 1161 O O . ILE A 1 172 ? 3.417 -21.174 -9.506 1.00 15.22 179 ILE A O 1
ATOM 1166 N N . LYS A 1 173 ? 2.894 -23.385 -9.355 1.00 15.38 180 LYS A N 1
ATOM 1167 C CA . LYS A 1 173 ? 4.256 -23.912 -9.317 1.00 15.00 180 LYS A CA 1
ATOM 1168 C C . LYS A 1 173 ? 4.342 -24.904 -10.465 1.00 15.30 180 LYS A C 1
ATOM 1169 O O . LYS A 1 173 ? 3.624 -25.898 -10.482 1.00 15.91 180 LYS A O 1
ATOM 1175 N N . LEU A 1 174 ? 5.151 -24.557 -11.471 1.00 14.21 181 LEU A N 1
ATOM 1176 C CA . LEU A 1 174 ? 5.258 -25.280 -12.713 1.00 14.77 181 LEU A CA 1
ATOM 1177 C C . LEU A 1 174 ? 6.682 -25.899 -12.781 1.00 14.65 181 LEU A C 1
ATOM 1178 O O . LEU A 1 174 ? 7.662 -25.189 -12.764 1.00 14.80 181 LEU A O 1
ATOM 1183 N N . LEU A 1 175 ? 6.760 -27.227 -12.845 1.00 13.69 182 LEU A N 1
ATOM 1184 C CA . LEU A 1 175 ? 8.012 -27.957 -12.717 1.00 14.79 182 LEU A CA 1
ATOM 1185 C C . LEU A 1 175 ? 8.455 -28.484 -14.068 1.00 15.46 182 LEU A C 1
ATOM 1186 O O . LEU A 1 175 ? 7.664 -29.105 -14.745 1.00 16.00 182 LEU A O 1
ATOM 1191 N N . VAL A 1 176 ? 9.716 -28.191 -14.435 1.00 12.48 183 VAL A N 1
ATOM 1192 C CA . VAL A 1 176 ? 10.323 -28.748 -15.666 1.00 11.87 183 VAL A CA 1
ATOM 1193 C C . VAL A 1 176 ? 11.270 -29.852 -15.163 1.00 14.21 183 VAL A C 1
ATOM 1194 O O . VAL A 1 176 ? 12.303 -29.582 -14.557 1.00 16.79 183 VAL A O 1
ATOM 1198 N N . SER A 1 177 ? 10.855 -31.100 -15.358 1.00 16.09 184 SER A N 1
ATOM 1199 C CA . SER A 1 177 ? 11.577 -32.233 -14.814 1.00 15.70 184 SER A CA 1
ATOM 1200 C C . SER A 1 177 ? 11.162 -33.482 -15.589 1.00 16.44 184 SER A C 1
ATOM 1201 O O . SER A 1 177 ? 10.097 -33.535 -16.182 1.00 18.65 184 SER A O 1
ATOM 1204 N N . GLU A 1 178 ? 11.994 -34.517 -15.518 1.00 18.00 185 GLU A N 1
ATOM 1205 C CA . GLU A 1 178 ? 11.597 -35.839 -16.014 1.00 19.12 185 GLU A CA 1
ATOM 1206 C C . GLU A 1 178 ? 10.661 -36.574 -15.062 1.00 18.74 185 GLU A C 1
ATOM 1207 O O . GLU A 1 178 ? 10.083 -37.612 -15.416 1.00 23.00 185 GLU A O 1
ATOM 1213 N N . LYS A 1 179 ? 10.548 -36.053 -13.841 1.00 16.83 186 LYS A N 1
ATOM 1214 C CA . LYS A 1 179 ? 9.716 -36.615 -12.804 1.00 16.92 186 LYS A CA 1
ATOM 1215 C C . LYS A 1 179 ? 8.607 -35.632 -12.386 1.00 17.22 186 LYS A C 1
ATOM 1216 O O . LYS A 1 179 ? 8.665 -34.433 -12.692 1.00 19.12 186 LYS A O 1
ATOM 1222 N N . SER A 1 180 ? 7.613 -36.142 -11.685 1.00 18.95 187 SER A N 1
ATOM 1223 C CA A SER A 1 180 ? 6.546 -35.311 -11.156 0.50 18.55 187 SER A CA 1
ATOM 1224 C CA B SER A 1 180 ? 6.536 -35.323 -11.150 0.50 17.64 187 SER A CA 1
ATOM 1225 C C . SER A 1 180 ? 6.767 -35.048 -9.667 1.00 16.33 187 SER A C 1
ATOM 1226 O O . SER A 1 180 ? 7.468 -35.786 -8.997 1.00 19.09 187 SER A O 1
ATOM 1231 N N . CYS A 1 181 ? 6.158 -33.994 -9.155 1.00 15.58 188 CYS A N 1
ATOM 1232 C CA . CYS A 1 181 ? 6.249 -33.697 -7.728 1.00 14.79 188 CYS A CA 1
ATOM 1233 C C . CYS A 1 181 ? 4.868 -33.185 -7.280 1.00 20.66 188 CYS A C 1
ATOM 1234 O O . CYS A 1 181 ? 4.292 -32.314 -7.913 1.00 16.83 188 CYS A O 1
ATOM 1237 N N . ASP A 1 182 ? 4.293 -33.748 -6.225 1.00 21.41 189 ASP A N 1
ATOM 1238 C CA A ASP A 1 182 ? 2.965 -33.303 -5.743 0.50 18.49 189 ASP A CA 1
ATOM 1239 C CA B ASP A 1 182 ? 2.958 -33.301 -5.763 0.50 17.33 189 ASP A CA 1
ATOM 1240 C C . ASP A 1 182 ? 2.953 -31.798 -5.458 1.00 17.14 189 ASP A C 1
ATOM 1241 O O . ASP A 1 182 ? 3.890 -31.269 -4.867 1.00 19.25 189 ASP A O 1
ATOM 1250 N N . GLY A 1 183 ? 1.908 -31.107 -5.900 1.00 17.42 190 GLY A N 1
ATOM 1251 C CA . GLY A 1 183 ? 1.813 -29.645 -5.746 1.00 20.19 190 GLY A CA 1
ATOM 1252 C C . GLY A 1 183 ? 2.405 -28.821 -6.897 1.00 20.23 190 GLY A C 1
ATOM 1253 O O . GLY A 1 183 ? 2.168 -27.612 -6.992 1.00 18.75 190 GLY A O 1
ATOM 1254 N N . TRP A 1 184 ? 3.152 -29.482 -7.780 1.00 16.04 191 TRP A N 1
ATOM 1255 C CA . TRP A 1 184 ? 3.772 -28.835 -8.948 1.00 15.41 191 TRP A CA 1
ATOM 1256 C C . TRP A 1 184 ? 3.132 -29.385 -10.203 1.00 18.75 191 TRP A C 1
ATOM 1257 O O . TRP A 1 184 ? 2.987 -30.632 -10.361 1.00 18.60 191 TRP A O 1
ATOM 1268 N N . LEU A 1 185 ? 2.710 -28.489 -11.085 1.00 16.06 192 LEU A N 1
ATOM 1269 C CA . LEU A 1 185 ? 2.215 -28.884 -12.417 1.00 14.32 192 LEU A CA 1
ATOM 1270 C C . LEU A 1 185 ? 3.379 -29.399 -13.278 1.00 15.51 192 LEU A C 1
ATOM 1271 O O . LEU A 1 185 ? 4.524 -28.910 -13.200 1.00 15.27 192 LEU A O 1
ATOM 1276 N N . ASN A 1 186 ? 3.089 -30.417 -14.074 1.00 18.34 193 ASN A N 1
ATOM 1277 C CA . ASN A 1 186 ? 4.105 -31.088 -14.880 1.00 16.10 193 ASN A CA 1
ATOM 1278 C C . ASN A 1 186 ? 4.250 -30.445 -16.252 1.00 16.79 193 ASN A C 1
ATOM 1279 O O . ASN A 1 186 ? 3.513 -30.752 -17.181 1.00 15.93 193 ASN A O 1
ATOM 1284 N N . PHE A 1 187 ? 5.190 -29.517 -16.388 1.00 15.89 194 PHE A N 1
ATOM 1285 C CA . PHE A 1 187 ? 5.346 -28.775 -17.656 1.00 16.06 194 PHE A CA 1
ATOM 1286 C C . PHE A 1 187 ? 5.488 -29.661 -18.848 1.00 16.54 194 PHE A C 1
ATOM 1287 O O . PHE A 1 187 ? 4.841 -29.470 -19.865 1.00 17.25 194 PHE A O 1
ATOM 1295 N N . LYS A 1 188 ? 6.389 -30.640 -18.752 1.00 15.18 195 LYS A N 1
ATOM 1296 C CA . LYS A 1 188 ? 6.709 -31.439 -19.967 1.00 18.79 195 LYS A CA 1
ATOM 1297 C C . LYS A 1 188 ? 5.502 -32.282 -20.441 1.00 21.76 195 LYS A C 1
ATOM 1298 O O . LYS A 1 188 ? 5.196 -32.334 -21.632 1.00 20.01 195 LYS A O 1
ATOM 1304 N N . LYS A 1 189 ? 4.751 -32.865 -19.516 1.00 17.62 196 LYS A N 1
ATOM 1305 C CA . LYS A 1 189 ? 3.536 -33.605 -19.878 1.00 17.68 196 LYS A CA 1
ATOM 1306 C C . LYS A 1 189 ? 2.445 -32.710 -20.450 1.00 16.05 196 LYS A C 1
ATOM 1307 O O . LYS A 1 189 ? 1.794 -33.047 -21.444 1.00 21.67 196 LYS A O 1
ATOM 1310 N N . LEU A 1 190 ? 2.251 -31.550 -19.834 1.00 15.91 197 LEU A N 1
ATOM 1311 C CA . LEU A 1 190 ? 1.230 -30.574 -20.269 1.00 15.80 197 LEU A CA 1
ATOM 1312 C C . LEU A 1 190 ? 1.591 -30.054 -21.656 1.00 15.67 197 LEU A C 1
ATOM 1313 O O . LEU A 1 190 ? 0.730 -29.883 -22.500 1.00 19.93 197 LEU A O 1
ATOM 1318 N N . LEU A 1 191 ? 2.890 -29.812 -21.864 1.00 16.41 198 LEU A N 1
ATOM 1319 C CA . LEU A 1 191 ? 3.393 -29.298 -23.124 1.00 15.76 198 LEU A CA 1
ATOM 1320 C C . LEU A 1 191 ? 3.045 -30.261 -24.226 1.00 21.32 198 LEU A C 1
ATOM 1321 O O . LEU A 1 191 ? 2.584 -29.837 -25.256 1.00 16.92 198 LEU A O 1
ATOM 1326 N N . ASN A 1 192 ? 3.242 -31.557 -24.001 1.00 19.81 199 ASN A N 1
ATOM 1327 C CA . ASN A 1 192 ? 3.016 -32.513 -25.087 1.00 22.73 199 ASN A CA 1
ATOM 1328 C C . ASN A 1 192 ? 1.515 -32.655 -25.397 1.00 22.85 199 ASN A C 1
ATOM 1329 O O . ASN A 1 192 ? 1.134 -32.991 -26.526 1.00 26.64 199 ASN A O 1
ATOM 1338 N N . GLU A 1 193 ? 0.677 -32.387 -24.397 1.00 18.62 200 GLU A N 1
ATOM 1339 C CA . GLU A 1 193 ? -0.768 -32.422 -24.535 1.00 22.03 200 GLU A CA 1
ATOM 1340 C C . GLU A 1 193 ? -1.352 -31.180 -25.225 1.00 22.20 200 GLU A C 1
ATOM 1341 O O . GLU A 1 193 ? -2.495 -31.221 -25.692 1.00 21.36 200 GLU A O 1
ATOM 1347 N N . ALA A 1 194 ? -0.603 -30.083 -25.267 1.00 17.91 201 ALA A N 1
ATOM 1348 C CA . ALA A 1 194 ? -1.113 -28.781 -25.703 1.00 15.27 201 ALA A CA 1
ATOM 1349 C C . ALA A 1 194 ? -1.189 -28.671 -27.225 1.00 14.74 201 ALA A C 1
ATOM 1350 O O . ALA A 1 194 ? -0.461 -29.331 -27.961 1.00 17.99 201 ALA A O 1
ATOM 1352 N N . SER A 1 195 ? -2.112 -27.836 -27.671 1.00 15.88 202 SER A N 1
ATOM 1353 C CA . SER A 1 195 ? -2.234 -27.486 -29.074 1.00 16.72 202 SER A CA 1
ATOM 1354 C C . SER A 1 195 ? -0.993 -26.740 -29.568 1.00 16.67 202 SER A C 1
ATOM 1355 O O . SER A 1 195 ? -0.434 -25.898 -28.869 1.00 16.40 202 SER A O 1
ATOM 1358 N N . THR A 1 196 ? -0.582 -27.017 -30.805 1.00 14.24 203 THR A N 1
ATOM 1359 C CA . THR A 1 196 ? 0.510 -26.298 -31.445 1.00 14.42 203 THR A CA 1
ATOM 1360 C C . THR A 1 196 ? 0.031 -24.953 -32.074 1.00 17.15 203 THR A C 1
ATOM 1361 O O . THR A 1 196 ? 0.831 -24.221 -32.654 1.00 17.28 203 THR A O 1
ATOM 1365 N N . THR A 1 197 ? -1.271 -24.652 -31.958 1.00 14.53 204 THR A N 1
ATOM 1366 C CA . THR A 1 197 ? -1.789 -23.353 -32.296 1.00 15.22 204 THR A CA 1
ATOM 1367 C C . THR A 1 197 ? -2.135 -22.530 -31.044 1.00 14.31 204 THR A C 1
ATOM 1368 O O . THR A 1 197 ? -2.941 -22.943 -30.208 1.00 16.62 204 THR A O 1
ATOM 1372 N N . HIS A 1 198 ? -1.518 -21.359 -30.952 1.00 14.22 205 HIS A N 1
ATOM 1373 C CA . HIS A 1 198 ? -1.797 -20.357 -29.932 1.00 15.25 205 HIS A CA 1
ATOM 1374 C C . HIS A 1 198 ? -1.971 -19.014 -30.631 1.00 16.19 205 HIS A C 1
ATOM 1375 O O . HIS A 1 198 ? -1.213 -18.681 -31.535 1.00 16.77 205 HIS A O 1
ATOM 1382 N N . HIS A 1 199 ? -3.034 -18.286 -30.262 1.00 20.25 206 HIS A N 1
ATOM 1383 C CA . HIS A 1 199 ? -3.344 -16.984 -30.824 1.00 15.85 206 HIS A CA 1
ATOM 1384 C C . HIS A 1 199 ? -2.546 -15.909 -30.021 1.00 14.93 206 HIS A C 1
ATOM 1385 O O . HIS A 1 199 ? -2.884 -15.560 -28.875 1.00 16.44 206 HIS A O 1
ATOM 1392 N N . CYS A 1 200 ? -1.401 -15.524 -30.584 1.00 17.95 207 CYS A N 1
ATOM 1393 C CA . CYS A 1 200 ? -0.514 -14.547 -29.937 1.00 16.88 207 CYS A CA 1
ATOM 1394 C C . CYS A 1 200 ? -1.260 -13.298 -29.506 1.00 18.57 207 CYS A C 1
ATOM 1395 O O . CYS A 1 200 ? -2.010 -12.727 -30.277 1.00 18.34 207 CYS A O 1
ATOM 1398 N N . VAL A 1 201 ? -1.048 -12.900 -28.265 1.00 16.80 208 VAL A N 1
ATOM 1399 C CA . VAL A 1 201 ? -1.671 -11.687 -27.777 1.00 18.35 208 VAL A CA 1
ATOM 1400 C C . VAL A 1 201 ? -1.104 -10.493 -28.530 1.00 15.23 208 VAL A C 1
ATOM 1401 O O . VAL A 1 201 ? 0.119 -10.412 -28.766 1.00 16.12 208 VAL A O 1
ATOM 1405 N N . GLU A 1 202 ? -1.988 -9.529 -28.838 1.00 15.79 209 GLU A N 1
ATOM 1406 C CA . GLU A 1 202 ? -1.608 -8.298 -29.557 1.00 13.92 209 GLU A CA 1
ATOM 1407 C C . GLU A 1 202 ? -1.105 -7.267 -28.525 1.00 15.96 209 GLU A C 1
ATOM 1408 O O . GLU A 1 202 ? -1.750 -6.276 -28.189 1.00 15.22 209 GLU A O 1
ATOM 1414 N N . THR A 1 203 ? 0.098 -7.539 -28.038 1.00 14.07 210 THR A N 1
ATOM 1415 C CA . THR A 1 203 ? 0.739 -6.765 -26.955 1.00 13.05 210 THR A CA 1
ATOM 1416 C C . THR A 1 203 ? 1.200 -5.378 -27.470 1.00 12.72 210 THR A C 1
ATOM 1417 O O . THR A 1 203 ? 1.618 -5.221 -28.634 1.00 16.40 210 THR A O 1
ATOM 1421 N N . GLY A 1 204 ? 1.096 -4.409 -26.585 1.00 16.22 211 GLY A N 1
ATOM 1422 C CA . GLY A 1 204 ? 1.484 -3.051 -26.883 1.00 14.19 211 GLY A CA 1
ATOM 1423 C C . GLY A 1 204 ? 2.989 -2.917 -26.779 1.00 16.71 211 GLY A C 1
ATOM 1424 O O . GLY A 1 204 ? 3.647 -3.610 -25.991 1.00 14.89 211 GLY A O 1
ATOM 1425 N N A SER A 1 205 ? 3.548 -2.030 -27.593 0.50 16.21 212 SER A N 1
ATOM 1426 N N B SER A 1 205 ? 3.547 -2.029 -27.593 0.50 17.41 212 SER A N 1
ATOM 1427 C CA A SER A 1 205 ? 4.988 -1.803 -27.606 0.50 14.86 212 SER A CA 1
ATOM 1428 C CA B SER A 1 205 ? 4.985 -1.789 -27.596 0.50 17.31 212 SER A CA 1
ATOM 1429 C C A SER A 1 205 ? 5.533 -1.346 -26.258 0.50 14.17 212 SER A C 1
ATOM 1430 C C B SER A 1 205 ? 5.523 -1.375 -26.240 0.50 15.12 212 SER A C 1
ATOM 1431 O O A SER A 1 205 ? 6.717 -1.596 -25.966 0.50 16.49 212 SER A O 1
ATOM 1432 O O B SER A 1 205 ? 6.681 -1.690 -25.925 0.50 17.07 212 SER A O 1
ATOM 1437 N N . GLN A 1 206 ? 4.715 -0.656 -25.457 1.00 15.09 213 GLN A N 1
ATOM 1438 C CA A GLN A 1 206 ? 5.170 -0.115 -24.158 0.70 14.71 213 GLN A CA 1
ATOM 1439 C CA B GLN A 1 206 ? 5.154 -0.093 -24.163 0.30 12.38 213 GLN A CA 1
ATOM 1440 C C . GLN A 1 206 ? 4.665 -0.913 -22.950 1.00 11.27 213 GLN A C 1
ATOM 1441 O O . GLN A 1 206 ? 4.933 -0.557 -21.761 1.00 15.25 213 GLN A O 1
ATOM 1452 N N . GLU A 1 207 ? 3.908 -1.967 -23.255 1.00 15.14 214 GLU A N 1
ATOM 1453 C CA . GLU A 1 207 ? 3.348 -2.879 -22.290 1.00 13.92 214 GLU A CA 1
ATOM 1454 C C . GLU A 1 207 ? 4.502 -3.693 -21.641 1.00 12.45 214 GLU A C 1
ATOM 1455 O O . GLU A 1 207 ? 5.496 -4.051 -22.302 1.00 13.52 214 GLU A O 1
ATOM 1461 N N . ALA A 1 208 ? 4.399 -3.910 -20.332 1.00 15.48 215 ALA A N 1
ATOM 1462 C CA . ALA A 1 208 ? 5.416 -4.650 -19.610 1.00 13.80 215 ALA A CA 1
ATOM 1463 C C . ALA A 1 208 ? 5.532 -6.080 -20.143 1.00 13.35 215 ALA A C 1
ATOM 1464 O O . ALA A 1 208 ? 4.505 -6.785 -20.246 1.00 14.20 215 ALA A O 1
ATOM 1466 N N . SER A 1 209 ? 6.767 -6.528 -20.373 1.00 13.47 216 SER A N 1
ATOM 1467 C CA . SER A 1 209 ? 7.063 -7.860 -20.843 1.00 11.25 216 SER A CA 1
ATOM 1468 C C . SER A 1 209 ? 7.916 -8.647 -19.845 1.00 12.68 216 SER A C 1
ATOM 1469 O O . SER A 1 209 ? 7.793 -9.861 -19.745 1.00 11.99 216 SER A O 1
ATOM 1472 N N . ALA A 1 210 ? 8.835 -7.961 -19.182 1.00 14.18 217 ALA A N 1
ATOM 1473 C CA . ALA A 1 210 ? 9.752 -8.610 -18.249 1.00 13.07 217 ALA A CA 1
ATOM 1474 C C . ALA A 1 210 ? 10.090 -7.723 -17.081 1.00 12.92 217 ALA A C 1
ATOM 1475 O O . ALA A 1 210 ? 10.102 -6.506 -17.179 1.00 14.03 217 ALA A O 1
ATOM 1477 N N . ILE A 1 211 ? 10.431 -8.363 -15.983 1.00 11.50 218 ILE A N 1
ATOM 1478 C CA . ILE A 1 211 ? 11.030 -7.704 -14.858 1.00 12.11 218 ILE A CA 1
ATOM 1479 C C . ILE A 1 211 ? 12.338 -8.452 -14.508 1.00 12.41 218 ILE A C 1
ATOM 1480 O O . ILE A 1 211 ? 12.320 -9.671 -14.211 1.00 14.59 218 ILE A O 1
ATOM 1485 N N . TYR A 1 212 ? 13.450 -7.724 -14.541 1.00 13.27 219 TYR A N 1
ATOM 1486 C CA . TYR A 1 212 ? 14.788 -8.225 -14.171 1.00 14.22 219 TYR A CA 1
ATOM 1487 C C . TYR A 1 212 ? 15.243 -7.525 -12.897 1.00 18.64 219 TYR A C 1
ATOM 1488 O O . TYR A 1 212 ? 15.195 -6.295 -12.820 1.00 15.93 219 TYR A O 1
ATOM 1497 N N . PHE A 1 213 ? 15.673 -8.293 -11.898 1.00 16.56 220 PHE A N 1
ATOM 1498 C CA . PHE A 1 213 ? 16.328 -7.696 -10.757 1.00 17.85 220 PHE A CA 1
ATOM 1499 C C . PHE A 1 213 ? 17.799 -7.314 -11.120 1.00 18.42 220 PHE A C 1
ATOM 1500 O O . PHE A 1 213 ? 18.495 -8.061 -11.797 1.00 18.29 220 PHE A O 1
ATOM 1508 N N . THR A 1 214 ? 18.240 -6.138 -10.696 1.00 17.00 221 THR A N 1
ATOM 1509 C CA . THR A 1 214 ? 19.659 -5.767 -10.842 1.00 18.32 221 THR A CA 1
ATOM 1510 C C . THR A 1 214 ? 20.516 -6.619 -9.935 1.00 25.98 221 THR A C 1
ATOM 1511 O O . THR A 1 214 ? 19.986 -7.331 -9.057 1.00 20.56 221 THR A O 1
ATOM 1515 N N . SER A 1 215 ? 21.839 -6.576 -10.160 1.00 24.91 222 SER A N 1
ATOM 1516 C CA . SER A 1 215 ? 22.737 -7.572 -9.585 1.00 28.97 222 SER A CA 1
ATOM 1517 C C . SER A 1 215 ? 22.934 -7.438 -8.065 1.00 25.73 222 SER A C 1
ATOM 1518 O O . SER A 1 215 ? 23.312 -8.396 -7.411 1.00 29.27 222 SER A O 1
ATOM 1521 N N . GLY A 1 216 ? 22.699 -6.256 -7.535 1.00 21.57 223 GLY A N 1
ATOM 1522 C CA . GLY A 1 216 ? 22.847 -5.975 -6.100 1.00 24.44 223 GLY A CA 1
ATOM 1523 C C . GLY A 1 216 ? 24.255 -5.494 -5.718 1.00 26.96 223 GLY A C 1
ATOM 1524 O O . GLY A 1 216 ? 24.623 -5.466 -4.556 1.00 22.59 223 GLY A O 1
ATOM 1525 N N . THR A 1 217 ? 25.025 -5.081 -6.703 1.00 22.67 224 THR A N 1
ATOM 1526 C CA . THR A 1 217 ? 26.410 -4.604 -6.510 1.00 21.84 224 THR A CA 1
ATOM 1527 C C . THR A 1 217 ? 26.450 -3.367 -5.600 1.00 24.57 224 THR A C 1
ATOM 1528 O O . THR A 1 217 ? 27.295 -3.258 -4.684 1.00 23.28 224 THR A O 1
ATOM 1532 N N . SER A 1 218 ? 25.499 -2.453 -5.799 1.00 25.13 225 SER A N 1
ATOM 1533 C CA . SER A 1 218 ? 25.457 -1.211 -5.025 1.00 26.44 225 SER A CA 1
ATOM 1534 C C . SER A 1 218 ? 24.436 -1.125 -3.910 1.00 32.10 225 SER A C 1
ATOM 1535 O O . SER A 1 218 ? 24.379 -0.129 -3.196 1.00 34.00 225 SER A O 1
ATOM 1538 N N . GLY A 1 219 ? 23.652 -2.165 -3.708 1.00 35.64 226 GLY A N 1
ATOM 1539 C CA . GLY A 1 219 ? 22.551 -2.075 -2.752 1.00 33.50 226 GLY A CA 1
ATOM 1540 C C . GLY A 1 219 ? 21.605 -3.216 -3.034 1.00 27.62 226 GLY A C 1
ATOM 1541 O O . GLY A 1 219 ? 21.931 -4.078 -3.845 1.00 28.60 226 GLY A O 1
ATOM 1542 N N . LEU A 1 220 ? 20.435 -3.222 -2.382 1.00 26.74 227 LEU A N 1
ATOM 1543 C CA . LEU A 1 220 ? 19.468 -4.271 -2.605 1.00 24.84 227 LEU A CA 1
ATOM 1544 C C . LEU A 1 220 ? 19.114 -4.259 -4.089 1.00 23.27 227 LEU A C 1
ATOM 1545 O O . LEU A 1 220 ? 19.017 -3.182 -4.692 1.00 23.84 227 LEU A O 1
ATOM 1550 N N . PRO A 1 221 ? 18.949 -5.442 -4.666 1.00 23.48 228 PRO A N 1
ATOM 1551 C CA . PRO A 1 221 ? 18.532 -5.497 -6.071 1.00 22.05 228 PRO A CA 1
ATOM 1552 C C . PRO A 1 221 ? 17.238 -4.713 -6.339 1.00 25.19 228 PRO A C 1
ATOM 1553 O O . PRO A 1 221 ? 16.303 -4.773 -5.551 1.00 23.64 228 PRO A O 1
ATOM 1557 N N . LYS A 1 222 ? 17.207 -4.018 -7.475 1.00 19.62 229 LYS A N 1
ATOM 1558 C CA . LYS A 1 222 ? 16.093 -3.233 -7.934 1.00 23.84 229 LYS A CA 1
ATOM 1559 C C . LYS A 1 222 ? 15.336 -4.007 -9.029 1.00 18.10 229 LYS A C 1
ATOM 1560 O O . LYS A 1 222 ? 15.944 -4.707 -9.785 1.00 19.46 229 LYS A O 1
ATOM 1566 N N . MET A 1 223 ? 14.031 -3.803 -9.095 1.00 18.65 230 MET A N 1
ATOM 1567 C CA . MET A 1 223 ? 13.190 -4.397 -10.145 1.00 14.60 230 MET A CA 1
ATOM 1568 C C . MET A 1 223 ? 13.085 -3.509 -11.398 1.00 19.56 230 MET A C 1
ATOM 1569 O O . MET A 1 223 ? 12.462 -2.484 -11.402 1.00 18.09 230 MET A O 1
ATOM 1574 N N . ALA A 1 224 ? 13.740 -3.900 -12.452 1.00 15.89 231 ALA A N 1
ATOM 1575 C CA . ALA A 1 224 ? 13.805 -3.148 -13.698 1.00 14.77 231 ALA A CA 1
ATOM 1576 C C . ALA A 1 224 ? 12.761 -3.729 -14.696 1.00 14.78 231 ALA A C 1
ATOM 1577 O O . ALA A 1 224 ? 12.874 -4.880 -15.148 1.00 13.42 231 ALA A O 1
ATOM 1579 N N . GLU A 1 225 ? 11.739 -2.942 -15.001 1.00 14.57 232 GLU A N 1
ATOM 1580 C CA . GLU A 1 225 ? 10.670 -3.349 -15.917 1.00 11.99 232 GLU A CA 1
ATOM 1581 C C . GLU A 1 225 ? 11.043 -3.008 -17.356 1.00 13.65 232 GLU A C 1
ATOM 1582 O O . GLU A 1 225 ? 11.386 -1.860 -17.660 1.00 14.50 232 GLU A O 1
ATOM 1588 N N . HIS A 1 226 ? 10.930 -3.981 -18.260 1.00 13.30 233 HIS A N 1
ATOM 1589 C CA . HIS A 1 226 ? 11.169 -3.805 -19.706 1.00 11.87 233 HIS A CA 1
ATOM 1590 C C . HIS A 1 226 ? 9.854 -4.091 -20.447 1.00 11.77 233 HIS A C 1
ATOM 1591 O O . HIS A 1 226 ? 9.018 -4.896 -19.979 1.00 12.39 233 HIS A O 1
ATOM 1598 N N . SER A 1 227 ? 9.720 -3.480 -21.641 1.00 12.85 234 SER A N 1
ATOM 1599 C CA . SER A 1 227 ? 8.519 -3.605 -22.436 1.00 15.23 234 SER A CA 1
ATOM 1600 C C . SER A 1 227 ? 8.770 -4.553 -23.613 1.00 12.14 234 SER A C 1
ATOM 1601 O O . SER A 1 227 ? 9.880 -4.983 -23.849 1.00 14.04 234 SER A O 1
ATOM 1604 N N . TYR A 1 228 ? 7.709 -4.865 -24.348 1.00 13.19 235 TYR A N 1
ATOM 1605 C CA . TYR A 1 228 ? 7.856 -5.666 -25.552 1.00 13.53 235 TYR A CA 1
ATOM 1606 C C . TYR A 1 228 ? 8.863 -5.019 -26.525 1.00 17.27 235 TYR A C 1
ATOM 1607 O O . TYR A 1 228 ? 9.643 -5.725 -27.167 1.00 15.56 235 TYR A O 1
ATOM 1616 N N . SER A 1 229 ? 8.861 -3.680 -26.608 1.00 13.15 236 SER A N 1
ATOM 1617 C CA . SER A 1 229 ? 9.762 -3.033 -27.578 1.00 15.75 236 SER A CA 1
ATOM 1618 C C . SER A 1 229 ? 11.168 -2.824 -27.003 1.00 12.14 236 SER A C 1
ATOM 1619 O O . SER A 1 229 ? 12.126 -2.888 -27.759 1.00 13.75 236 SER A O 1
ATOM 1622 N N . SER A 1 230 ? 11.305 -2.563 -25.695 1.00 12.06 237 SER A N 1
ATOM 1623 C CA . SER A 1 230 ? 12.611 -2.250 -25.114 1.00 14.46 237 SER A CA 1
ATOM 1624 C C . SER A 1 230 ? 13.522 -3.453 -25.162 1.00 13.22 237 SER A C 1
ATOM 1625 O O . SER A 1 230 ? 14.736 -3.324 -25.239 1.00 15.91 237 SER A O 1
ATOM 1628 N N . LEU A 1 231 ? 12.944 -4.644 -25.181 1.00 12.82 238 LEU A N 1
ATOM 1629 C CA . LEU A 1 231 ? 13.750 -5.849 -25.442 1.00 12.37 238 LEU A CA 1
ATOM 1630 C C . LEU A 1 231 ? 13.717 -6.238 -26.940 1.00 13.18 238 LEU A C 1
ATOM 1631 O O . LEU A 1 231 ? 14.744 -6.248 -27.604 1.00 16.08 238 LEU A O 1
ATOM 1636 N N . GLY A 1 232 ? 12.536 -6.557 -27.459 1.00 14.62 239 GLY A N 1
ATOM 1637 C CA . GLY A 1 232 ? 12.436 -7.225 -28.767 1.00 14.94 239 GLY A CA 1
ATOM 1638 C C . GLY A 1 232 ? 12.714 -6.336 -29.952 1.00 16.33 239 GLY A C 1
ATOM 1639 O O . GLY A 1 232 ? 13.306 -6.790 -30.911 1.00 17.88 239 GLY A O 1
ATOM 1640 N N . LEU A 1 233 ? 12.263 -5.064 -29.918 1.00 15.78 240 LEU A N 1
ATOM 1641 C CA . LEU A 1 233 ? 12.450 -4.155 -31.046 1.00 14.59 240 LEU A CA 1
ATOM 1642 C C . LEU A 1 233 ? 13.873 -3.611 -31.031 1.00 15.16 240 LEU A C 1
ATOM 1643 O O . LEU A 1 233 ? 14.526 -3.582 -32.058 1.00 16.52 240 LEU A O 1
ATOM 1648 N N . LYS A 1 234 ? 14.366 -3.242 -29.855 1.00 13.36 241 LYS A N 1
ATOM 1649 C CA . LYS A 1 234 ? 15.768 -2.898 -29.624 1.00 12.62 241 LYS A CA 1
ATOM 1650 C C . LYS A 1 234 ? 16.702 -4.029 -30.147 1.00 17.57 241 LYS A C 1
ATOM 1651 O O . LYS A 1 234 ? 17.643 -3.773 -30.888 1.00 19.03 241 LYS A O 1
ATOM 1657 N N . ALA A 1 235 ? 16.417 -5.277 -29.768 1.00 15.36 242 ALA A N 1
ATOM 1658 C CA . ALA A 1 235 ? 17.259 -6.387 -30.206 1.00 14.52 242 ALA A CA 1
ATOM 1659 C C . ALA A 1 235 ? 17.262 -6.517 -31.725 1.00 16.55 242 ALA A C 1
ATOM 1660 O O . ALA A 1 235 ? 18.300 -6.775 -32.339 1.00 18.03 242 ALA A O 1
ATOM 1662 N N . LYS A 1 236 ? 16.076 -6.359 -32.317 1.00 16.06 243 LYS A N 1
ATOM 1663 C CA . LYS A 1 236 ? 15.916 -6.364 -33.769 1.00 19.45 243 LYS A CA 1
ATOM 1664 C C . LYS A 1 236 ? 16.769 -5.278 -34.419 1.00 19.41 243 LYS A C 1
ATOM 1665 O O . LYS A 1 236 ? 17.445 -5.501 -35.448 1.00 21.07 243 LYS A O 1
ATOM 1671 N N . MET A 1 237 ? 16.849 -4.120 -33.788 1.00 20.73 244 MET A N 1
ATOM 1672 C CA . MET A 1 237 ? 17.643 -3.008 -34.333 1.00 22.91 244 MET A CA 1
ATOM 1673 C C . MET A 1 237 ? 19.148 -3.219 -34.183 1.00 20.41 244 MET A C 1
ATOM 1674 O O . MET A 1 237 ? 19.916 -2.803 -35.043 1.00 24.01 244 MET A O 1
ATOM 1679 N N . ASP A 1 238 ? 19.579 -3.865 -33.102 1.00 18.19 245 ASP A N 1
ATOM 1680 C CA . ASP A 1 238 ? 20.972 -4.140 -32.854 1.00 15.51 245 ASP A CA 1
ATOM 1681 C C . ASP A 1 238 ? 21.514 -5.371 -33.613 1.00 16.56 245 ASP A C 1
ATOM 1682 O O . ASP A 1 238 ? 22.720 -5.576 -33.734 1.00 16.65 245 ASP A O 1
ATOM 1687 N N . ALA A 1 239 ? 20.607 -6.225 -34.021 1.00 19.56 246 ALA A N 1
ATOM 1688 C CA . ALA A 1 239 ? 20.978 -7.584 -34.459 1.00 18.58 246 ALA A CA 1
ATOM 1689 C C . ALA A 1 239 ? 21.982 -7.507 -35.611 1.00 16.18 246 ALA A C 1
ATOM 1690 O O . ALA A 1 239 ? 21.777 -6.764 -36.613 1.00 18.75 246 ALA A O 1
ATOM 1692 N N . GLY A 1 240 ? 23.048 -8.304 -35.432 1.00 19.85 247 GLY A N 1
ATOM 1693 C CA . GLY A 1 240 ? 24.126 -8.365 -36.376 1.00 15.60 247 GLY A CA 1
ATOM 1694 C C . GLY A 1 240 ? 25.370 -7.601 -35.927 1.00 18.42 247 GLY A C 1
ATOM 1695 O O . GLY A 1 240 ? 26.383 -7.676 -36.611 1.00 17.88 247 GLY A O 1
ATOM 1696 N N . TRP A 1 241 ? 25.331 -6.851 -34.809 1.00 16.12 248 TRP A N 1
ATOM 1697 C CA . TRP A 1 241 ? 26.535 -6.079 -34.386 1.00 18.36 248 TRP A CA 1
ATOM 1698 C C . TRP A 1 241 ? 27.778 -6.957 -34.109 1.00 16.68 248 TRP A C 1
ATOM 1699 O O . TRP A 1 241 ? 28.932 -6.495 -34.265 1.00 18.00 248 TRP A O 1
ATOM 1710 N N . THR A 1 242 ? 27.533 -8.226 -33.770 1.00 19.39 249 THR A N 1
ATOM 1711 C CA . THR A 1 242 ? 28.596 -9.179 -33.489 1.00 23.56 249 THR A CA 1
ATOM 1712 C C . THR A 1 242 ? 29.283 -9.728 -34.749 1.00 24.59 249 THR A C 1
ATOM 1713 O O . THR A 1 242 ? 30.352 -10.317 -34.680 1.00 23.34 249 THR A O 1
ATOM 1717 N N . GLY A 1 243 ? 28.651 -9.516 -35.892 1.00 16.96 250 GLY A N 1
ATOM 1718 C CA . GLY A 1 243 ? 29.027 -10.080 -37.162 1.00 19.33 250 GLY A CA 1
ATOM 1719 C C . GLY A 1 243 ? 28.279 -11.358 -37.491 1.00 19.30 250 GLY A C 1
ATOM 1720 O O . GLY A 1 243 ? 28.520 -11.928 -38.540 1.00 18.11 250 GLY A O 1
ATOM 1721 N N . LEU A 1 244 ? 27.421 -11.811 -36.566 1.00 15.20 251 LEU A N 1
ATOM 1722 C CA . LEU A 1 244 ? 26.559 -12.977 -36.799 1.00 16.75 251 LEU A CA 1
ATOM 1723 C C . LEU A 1 244 ? 25.655 -12.744 -38.026 1.00 15.52 251 LEU A C 1
ATOM 1724 O O . LEU A 1 244 ? 25.110 -11.636 -38.233 1.00 17.20 251 LEU A O 1
ATOM 1729 N N . GLN A 1 245 ? 25.470 -13.809 -38.829 1.00 16.55 252 GLN A N 1
ATOM 1730 C CA . GLN A 1 245 ? 24.621 -13.780 -40.006 1.00 18.39 252 GLN A CA 1
ATOM 1731 C C . GLN A 1 245 ? 23.623 -14.921 -39.962 1.00 18.16 252 GLN A C 1
ATOM 1732 O O . GLN A 1 245 ? 23.753 -15.812 -39.148 1.00 15.19 252 GLN A O 1
ATOM 1738 N N . ALA A 1 246 ? 22.650 -14.880 -40.869 1.00 15.53 253 ALA A N 1
ATOM 1739 C CA . ALA A 1 246 ? 21.533 -15.823 -40.846 1.00 14.02 253 ALA A CA 1
ATOM 1740 C C . ALA A 1 246 ? 21.894 -17.312 -40.820 1.00 16.53 253 ALA A C 1
ATOM 1741 O O . ALA A 1 246 ? 21.139 -18.125 -40.242 1.00 18.21 253 ALA A O 1
ATOM 1743 N N . SER A 1 247 ? 22.999 -17.686 -41.462 1.00 14.59 254 SER A N 1
ATOM 1744 C CA . SER A 1 247 ? 23.352 -19.105 -41.628 1.00 17.15 254 SER A CA 1
ATOM 1745 C C . SER A 1 247 ? 24.331 -19.571 -40.602 1.00 18.73 254 SER A C 1
ATOM 1746 O O . SER A 1 247 ? 24.916 -20.671 -40.777 1.00 20.66 254 SER A O 1
ATOM 1749 N N . ASP A 1 248 ? 24.510 -18.778 -39.527 1.00 14.17 255 ASP A N 1
ATOM 1750 C CA . ASP A 1 248 ? 25.545 -19.054 -38.570 1.00 14.24 255 ASP A CA 1
ATOM 1751 C C . ASP A 1 248 ? 24.965 -19.568 -37.237 1.00 14.58 255 ASP A C 1
ATOM 1752 O O . ASP A 1 248 ? 23.773 -19.526 -37.025 1.00 15.81 255 ASP A O 1
ATOM 1757 N N . ILE A 1 249 ? 25.879 -20.003 -36.367 1.00 13.00 256 ILE A N 1
ATOM 1758 C CA . ILE A 1 249 ? 25.580 -20.442 -35.022 1.00 13.08 256 ILE A CA 1
ATOM 1759 C C . ILE A 1 249 ? 26.317 -19.591 -34.003 1.00 14.46 256 ILE A C 1
ATOM 1760 O O . ILE A 1 249 ? 27.525 -19.395 -34.120 1.00 13.55 256 ILE A O 1
ATOM 1765 N N . MET A 1 250 ? 25.554 -19.026 -33.054 1.00 12.95 257 MET A N 1
ATOM 1766 C CA . MET A 1 250 ? 26.111 -18.217 -31.970 1.00 15.14 257 MET A CA 1
ATOM 1767 C C . MET A 1 250 ? 26.002 -18.949 -30.662 1.00 13.70 257 MET A C 1
ATOM 1768 O O . MET A 1 250 ? 24.974 -19.497 -30.352 1.00 13.62 257 MET A O 1
ATOM 1773 N N . TRP A 1 251 ? 27.079 -18.946 -29.883 1.00 10.88 258 TRP A N 1
ATOM 1774 C CA . TRP A 1 251 ? 27.049 -19.466 -28.529 1.00 11.35 258 TRP A CA 1
ATOM 1775 C C . TRP A 1 251 ? 27.244 -18.300 -27.555 1.00 13.05 258 TRP A C 1
ATOM 1776 O O . TRP A 1 251 ? 28.342 -17.773 -27.415 1.00 13.78 258 TRP A O 1
ATOM 1787 N N . THR A 1 252 ? 26.164 -17.939 -26.864 1.00 13.98 259 THR A N 1
ATOM 1788 C CA . THR A 1 252 ? 26.200 -16.977 -25.789 1.00 12.35 259 THR A CA 1
ATOM 1789 C C . THR A 1 252 ? 26.297 -17.767 -24.517 1.00 15.25 259 THR A C 1
ATOM 1790 O O . THR A 1 252 ? 25.433 -18.594 -24.245 1.00 13.78 259 THR A O 1
ATOM 1794 N N . ILE A 1 253 ? 27.334 -17.518 -23.716 1.00 12.85 260 ILE A N 1
ATOM 1795 C CA . ILE A 1 253 ? 27.626 -18.181 -22.478 1.00 11.76 260 ILE A CA 1
ATOM 1796 C C . ILE A 1 253 ? 27.139 -17.292 -21.329 1.00 16.77 260 ILE A C 1
ATOM 1797 O O . ILE A 1 253 ? 27.689 -16.220 -21.096 1.00 13.93 260 ILE A O 1
ATOM 1802 N N . SER A 1 254 ? 26.048 -17.699 -20.687 1.00 16.42 261 SER A N 1
ATOM 1803 C CA . SER A 1 254 ? 25.363 -16.837 -19.721 1.00 16.10 261 SER A CA 1
ATOM 1804 C C . SER A 1 254 ? 24.470 -17.639 -18.788 1.00 14.87 261 SER A C 1
ATOM 1805 O O . SER A 1 254 ? 23.962 -18.691 -19.164 1.00 14.73 261 SER A O 1
ATOM 1808 N N . ASP A 1 255 ? 24.324 -17.169 -17.558 1.00 15.38 262 ASP A N 1
ATOM 1809 C CA . ASP A 1 255 ? 23.249 -17.625 -16.694 1.00 17.91 262 ASP A CA 1
ATOM 1810 C C . ASP A 1 255 ? 21.926 -17.198 -17.349 1.00 14.56 262 ASP A C 1
ATOM 1811 O O . ASP A 1 255 ? 21.797 -16.127 -17.941 1.00 14.33 262 ASP A O 1
ATOM 1816 N N . THR A 1 256 ? 20.962 -18.099 -17.321 1.00 13.98 263 THR A N 1
ATOM 1817 C CA . THR A 1 256 ? 19.629 -17.814 -17.834 1.00 13.04 263 THR A CA 1
ATOM 1818 C C . THR A 1 256 ? 18.912 -16.682 -17.098 1.00 14.03 263 THR A C 1
ATOM 1819 O O . THR A 1 256 ? 17.947 -16.136 -17.671 1.00 14.84 263 THR A O 1
ATOM 1823 N N . GLY A 1 257 ? 19.390 -16.305 -15.918 1.00 14.70 264 GLY A N 1
ATOM 1824 C CA . GLY A 1 257 ? 18.794 -15.209 -15.140 1.00 12.97 264 GLY A CA 1
ATOM 1825 C C . GLY A 1 257 ? 19.218 -13.818 -15.544 1.00 17.59 264 GLY A C 1
ATOM 1826 O O . GLY A 1 257 ? 18.587 -12.833 -15.172 1.00 21.41 264 GLY A O 1
ATOM 1827 N N . TRP A 1 258 ? 20.289 -13.714 -16.336 1.00 15.27 265 TRP A N 1
ATOM 1828 C CA . TRP A 1 258 ? 20.843 -12.416 -16.716 1.00 17.90 265 TRP A CA 1
ATOM 1829 C C . TRP A 1 258 ? 20.181 -11.847 -17.938 1.00 15.78 265 TRP A C 1
ATOM 1830 O O . TRP A 1 258 ? 19.890 -12.550 -18.885 1.00 15.06 265 TRP A O 1
ATOM 1841 N N . ILE A 1 259 ? 20.057 -10.517 -18.012 1.00 14.96 266 ILE A N 1
ATOM 1842 C CA . ILE A 1 259 ? 19.507 -9.924 -19.229 1.00 15.24 266 ILE A CA 1
ATOM 1843 C C . ILE A 1 259 ? 20.304 -10.226 -20.515 1.00 14.81 266 ILE A C 1
ATOM 1844 O O . ILE A 1 259 ? 19.725 -10.305 -21.599 1.00 16.02 266 ILE A O 1
ATOM 1849 N N . LEU A 1 260 ? 21.625 -10.485 -20.385 1.00 14.39 267 LEU A N 1
ATOM 1850 C CA . LEU A 1 260 ? 22.451 -10.916 -21.488 1.00 16.07 267 LEU A CA 1
ATOM 1851 C C . LEU A 1 260 ? 21.776 -12.111 -22.193 1.00 15.22 267 LEU A C 1
ATOM 1852 O O . LEU A 1 260 ? 21.832 -12.234 -23.419 1.00 16.80 267 LEU A O 1
ATOM 1857 N N . ASN A 1 261 ? 21.210 -13.037 -21.414 1.00 13.44 268 ASN A N 1
ATOM 1858 C CA . ASN A 1 261 ? 20.594 -14.240 -22.037 1.00 15.21 268 ASN A CA 1
ATOM 1859 C C . ASN A 1 261 ? 19.454 -13.889 -23.014 1.00 14.80 268 ASN A C 1
ATOM 1860 O O . ASN A 1 261 ? 19.379 -14.394 -24.166 1.00 16.95 268 ASN A O 1
ATOM 1865 N N . ILE A 1 262 ? 18.533 -13.036 -22.579 1.00 13.49 269 ILE A N 1
ATOM 1866 C CA . ILE A 1 262 ? 17.399 -12.703 -23.434 1.00 14.43 269 ILE A CA 1
ATOM 1867 C C . ILE A 1 262 ? 17.858 -11.937 -24.687 1.00 12.52 269 ILE A C 1
ATOM 1868 O O . ILE A 1 262 ? 17.357 -12.158 -25.781 1.00 15.14 269 ILE A O 1
ATOM 1873 N N . LEU A 1 263 ? 18.820 -11.024 -24.519 1.00 13.69 270 LEU A N 1
ATOM 1874 C CA . LEU A 1 263 ? 19.270 -10.191 -25.631 1.00 13.71 270 LEU A CA 1
ATOM 1875 C C . LEU A 1 263 ? 20.122 -10.933 -26.639 1.00 14.31 270 LEU A C 1
ATOM 1876 O O . LEU A 1 263 ? 19.822 -10.816 -27.818 1.00 16.61 270 LEU A O 1
ATOM 1881 N N . CYS A 1 264 ? 21.114 -11.697 -26.176 1.00 14.45 271 CYS A N 1
ATOM 1882 C CA A CYS A 1 264 ? 22.133 -12.252 -27.050 0.50 15.52 271 CYS A CA 1
ATOM 1883 C CA B CYS A 1 264 ? 22.161 -12.252 -27.002 0.50 16.68 271 CYS A CA 1
ATOM 1884 C C . CYS A 1 264 ? 21.964 -13.732 -27.299 1.00 14.95 271 CYS A C 1
ATOM 1885 O O . CYS A 1 264 ? 22.387 -14.197 -28.365 1.00 17.97 271 CYS A O 1
ATOM 1890 N N . SER A 1 265 ? 21.378 -14.488 -26.342 1.00 12.00 272 SER A N 1
ATOM 1891 C CA . SER A 1 265 ? 21.148 -15.918 -26.595 1.00 14.98 272 SER A CA 1
ATOM 1892 C C . SER A 1 265 ? 19.832 -16.139 -27.316 1.00 18.26 272 SER A C 1
ATOM 1893 O O . SER A 1 265 ? 19.677 -17.090 -28.086 1.00 24.47 272 SER A O 1
ATOM 1896 N N . LEU A 1 266 ? 18.862 -15.265 -27.112 1.00 13.57 273 LEU A N 1
ATOM 1897 C CA . LEU A 1 266 ? 17.532 -15.499 -27.664 1.00 12.69 273 LEU A CA 1
ATOM 1898 C C . LEU A 1 266 ? 17.198 -14.497 -28.767 1.00 15.37 273 LEU A C 1
ATOM 1899 O O . LEU A 1 266 ? 17.070 -14.860 -29.951 1.00 15.82 273 LEU A O 1
ATOM 1904 N N . MET A 1 267 ? 17.175 -13.204 -28.430 1.00 14.07 274 MET A N 1
ATOM 1905 C CA . MET A 1 267 ? 16.567 -12.270 -29.418 1.00 15.67 274 MET A CA 1
ATOM 1906 C C . MET A 1 267 ? 17.467 -11.915 -30.578 1.00 16.96 274 MET A C 1
ATOM 1907 O O . MET A 1 267 ? 16.999 -11.895 -31.747 1.00 18.66 274 MET A O 1
ATOM 1912 N N . GLU A 1 268 ? 18.750 -11.687 -30.329 1.00 17.23 275 GLU A N 1
ATOM 1913 C CA . GLU A 1 268 ? 19.609 -11.290 -31.427 1.00 18.41 275 GLU A CA 1
ATOM 1914 C C . GLU A 1 268 ? 19.811 -12.377 -32.500 1.00 15.62 275 GLU A C 1
ATOM 1915 O O . GLU A 1 268 ? 19.566 -12.071 -33.686 1.00 17.10 275 GLU A O 1
ATOM 1921 N N . PRO A 1 269 ? 20.109 -13.628 -32.143 1.00 14.31 276 PRO A N 1
ATOM 1922 C CA . PRO A 1 269 ? 20.222 -14.631 -33.266 1.00 12.49 276 PRO A CA 1
ATOM 1923 C C . PRO A 1 269 ? 18.887 -14.815 -34.007 1.00 12.48 276 PRO A C 1
ATOM 1924 O O . PRO A 1 269 ? 18.851 -14.926 -35.245 1.00 16.76 276 PRO A O 1
ATOM 1928 N N . TRP A 1 270 ? 17.793 -14.857 -33.264 1.00 13.13 277 TRP A N 1
ATOM 1929 C CA . TRP A 1 270 ? 16.475 -15.121 -33.848 1.00 11.40 277 TRP A CA 1
ATOM 1930 C C . TRP A 1 270 ? 15.962 -13.934 -34.671 1.00 14.12 277 TRP A C 1
ATOM 1931 O O . TRP A 1 270 ? 15.294 -14.168 -35.696 1.00 17.18 277 TRP A O 1
ATOM 1942 N N . ALA A 1 271 ? 16.381 -12.715 -34.337 1.00 14.33 278 ALA A N 1
ATOM 1943 C CA . ALA A 1 271 ? 16.087 -11.632 -35.249 1.00 13.50 278 ALA A CA 1
ATOM 1944 C C . ALA A 1 271 ? 16.686 -11.875 -36.650 1.00 13.42 278 ALA A C 1
ATOM 1945 O O . ALA A 1 271 ? 16.112 -11.452 -37.674 1.00 17.85 278 ALA A O 1
ATOM 1947 N N . LEU A 1 272 ? 17.866 -12.551 -36.729 1.00 13.47 279 LEU A N 1
ATOM 1948 C CA . LEU A 1 272 ? 18.584 -12.789 -37.965 1.00 16.89 279 LEU A CA 1
ATOM 1949 C C . LEU A 1 272 ? 18.240 -14.118 -38.637 1.00 15.21 279 LEU A C 1
ATOM 1950 O O . LEU A 1 272 ? 18.676 -14.360 -39.799 1.00 15.54 279 LEU A O 1
ATOM 1955 N N . GLY A 1 273 ? 17.460 -14.960 -37.948 1.00 15.90 280 GLY A N 1
ATOM 1956 C CA . GLY A 1 273 ? 17.203 -16.290 -38.439 1.00 13.48 280 GLY A CA 1
ATOM 1957 C C . GLY A 1 273 ? 18.332 -17.278 -38.212 1.00 14.65 280 GLY A C 1
ATOM 1958 O O . GLY A 1 273 ? 18.373 -18.374 -38.854 1.00 15.07 280 GLY A O 1
ATOM 1959 N N . ALA A 1 274 ? 19.251 -16.889 -37.347 1.00 13.50 281 ALA A N 1
ATOM 1960 C CA . ALA A 1 274 ? 20.435 -17.707 -37.004 1.00 10.49 281 ALA A CA 1
ATOM 1961 C C . ALA A 1 274 ? 20.103 -18.683 -35.854 1.00 12.83 281 ALA A C 1
ATOM 1962 O O . ALA A 1 274 ? 19.065 -18.565 -35.192 1.00 14.72 281 ALA A O 1
ATOM 1964 N N . CYS A 1 275 ? 21.012 -19.630 -35.631 1.00 14.47 282 CYS A N 1
ATOM 1965 C CA . CYS A 1 275 ? 20.887 -20.663 -34.625 1.00 14.31 282 CYS A CA 1
ATOM 1966 C C . CYS A 1 275 ? 21.580 -20.186 -33.370 1.00 12.96 282 CYS A C 1
ATOM 1967 O O . CYS A 1 275 ? 22.682 -19.625 -33.458 1.00 14.84 282 CYS A O 1
ATOM 1970 N N . THR A 1 276 ? 20.944 -20.395 -32.216 1.00 12.65 283 THR A N 1
ATOM 1971 C CA . THR A 1 276 ? 21.546 -20.207 -30.913 1.00 13.69 283 THR A CA 1
ATOM 1972 C C . THR A 1 276 ? 21.962 -21.565 -30.311 1.00 11.89 283 THR A C 1
ATOM 1973 O O . THR A 1 276 ? 21.196 -22.495 -30.382 1.00 12.60 283 THR A O 1
ATOM 1977 N N . PHE A 1 277 ? 23.200 -21.652 -29.806 1.00 13.79 284 PHE A N 1
ATOM 1978 C CA . PHE A 1 277 ? 23.755 -22.862 -29.255 1.00 13.02 284 PHE A CA 1
ATOM 1979 C C . PHE A 1 277 ? 23.710 -22.692 -27.744 1.00 10.77 284 PHE A C 1
ATOM 1980 O O . PHE A 1 277 ? 24.098 -21.647 -27.200 1.00 13.97 284 PHE A O 1
ATOM 1988 N N . VAL A 1 278 ? 23.284 -23.731 -27.076 1.00 11.09 285 VAL A N 1
ATOM 1989 C CA . VAL A 1 278 ? 23.197 -23.733 -25.607 1.00 10.61 285 VAL A CA 1
ATOM 1990 C C . VAL A 1 278 ? 23.821 -25.009 -25.085 1.00 12.33 285 VAL A C 1
ATOM 1991 O O . VAL A 1 278 ? 23.385 -26.101 -25.454 1.00 13.33 285 VAL A O 1
ATOM 1995 N N . HIS A 1 279 ? 24.806 -24.873 -24.198 1.00 12.21 286 HIS A N 1
ATOM 1996 C CA . HIS A 1 279 ? 25.402 -26.002 -23.462 1.00 11.91 286 HIS A CA 1
ATOM 1997 C C . HIS A 1 279 ? 24.942 -25.900 -22.019 1.00 13.45 286 HIS A C 1
ATOM 1998 O O . HIS A 1 279 ? 25.053 -24.832 -21.383 1.00 13.20 286 HIS A O 1
ATOM 2005 N N . LEU A 1 280 ? 24.458 -27.023 -21.519 1.00 13.52 287 LEU A N 1
ATOM 2006 C CA . LEU A 1 280 ? 24.068 -27.066 -20.091 1.00 13.10 287 LEU A CA 1
ATOM 2007 C C . LEU A 1 280 ? 25.196 -26.474 -19.230 1.00 14.11 287 LEU A C 1
ATOM 2008 O O . LEU A 1 280 ? 24.918 -25.742 -18.268 1.00 13.39 287 LEU A O 1
ATOM 2013 N N . LEU A 1 281 ? 26.455 -26.858 -19.505 1.00 12.90 288 LEU A N 1
ATOM 2014 C CA A LEU A 1 281 ? 27.630 -26.315 -18.794 0.60 16.31 288 LEU A CA 1
ATOM 2015 C CA B LEU A 1 281 ? 27.626 -26.344 -18.810 0.40 14.01 288 LEU A CA 1
ATOM 2016 C C . LEU A 1 281 ? 27.365 -26.275 -17.293 1.00 13.93 288 LEU A C 1
ATOM 2017 O O . LEU A 1 281 ? 27.493 -25.239 -16.657 1.00 16.19 288 LEU A O 1
ATOM 2026 N N . PRO A 1 282 ? 27.027 -27.436 -16.707 1.00 13.74 289 PRO A N 1
ATOM 2027 C CA . PRO A 1 282 ? 26.676 -27.471 -15.277 1.00 18.81 289 PRO A CA 1
ATOM 2028 C C . PRO A 1 282 ? 27.775 -27.007 -14.329 1.00 19.68 289 PRO A C 1
ATOM 2029 O O . PRO A 1 282 ? 27.478 -26.528 -13.243 1.00 20.55 289 PRO A O 1
ATOM 2033 N N . LYS A 1 283 ? 29.028 -27.187 -14.730 1.00 18.10 290 LYS A N 1
ATOM 2034 C CA A LYS A 1 283 ? 30.183 -26.748 -13.998 0.50 21.78 290 LYS A CA 1
ATOM 2035 C CA B LYS A 1 283 ? 30.157 -26.752 -13.896 0.50 18.69 290 LYS A CA 1
ATOM 2036 C C A LYS A 1 283 ? 30.762 -25.854 -15.069 0.50 23.75 290 LYS A C 1
ATOM 2037 C C B LYS A 1 283 ? 30.938 -25.538 -14.399 0.50 17.88 290 LYS A C 1
ATOM 2038 O O A LYS A 1 283 ? 30.908 -26.247 -16.228 0.50 30.39 290 LYS A O 1
ATOM 2039 O O B LYS A 1 283 ? 31.874 -25.135 -13.724 0.50 15.88 290 LYS A O 1
ATOM 2045 N N A PHE A 1 284 ? 31.044 -24.632 -14.713 0.50 27.65 291 PHE A N 1
ATOM 2046 N N B PHE A 1 284 ? 30.554 -24.938 -15.531 0.50 14.73 291 PHE A N 1
ATOM 2047 C CA A PHE A 1 284 ? 31.414 -23.691 -15.720 0.50 25.75 291 PHE A CA 1
ATOM 2048 C CA B PHE A 1 284 ? 31.316 -23.755 -16.058 0.50 16.91 291 PHE A CA 1
ATOM 2049 C C . PHE A 1 284 ? 32.846 -24.060 -16.148 1.00 22.11 291 PHE A C 1
ATOM 2050 O O . PHE A 1 284 ? 33.725 -23.289 -15.878 1.00 26.69 291 PHE A O 1
ATOM 2065 N N . ASP A 1 285 ? 33.089 -25.256 -16.684 1.00 21.46 292 ASP A N 1
ATOM 2066 C CA . ASP A 1 285 ? 34.450 -25.807 -16.833 1.00 21.25 292 ASP A CA 1
ATOM 2067 C C . ASP A 1 285 ? 35.117 -25.276 -18.118 1.00 18.46 292 ASP A C 1
ATOM 2068 O O . ASP A 1 285 ? 34.619 -25.524 -19.202 1.00 20.15 292 ASP A O 1
ATOM 2073 N N . PRO A 1 286 ? 36.281 -24.561 -17.990 1.00 20.59 293 PRO A N 1
ATOM 2074 C CA . PRO A 1 286 ? 36.841 -23.943 -19.202 1.00 21.12 293 PRO A CA 1
ATOM 2075 C C . PRO A 1 286 ? 37.338 -24.982 -20.188 1.00 15.40 293 PRO A C 1
ATOM 2076 O O . PRO A 1 286 ? 37.415 -24.706 -21.403 1.00 16.88 293 PRO A O 1
ATOM 2080 N N . LEU A 1 287 ? 37.728 -26.168 -19.705 1.00 17.33 294 LEU A N 1
ATOM 2081 C CA . LEU A 1 287 ? 38.149 -27.222 -20.632 1.00 17.12 294 LEU A CA 1
ATOM 2082 C C . LEU A 1 287 ? 36.931 -27.732 -21.459 1.00 16.70 294 LEU A C 1
ATOM 2083 O O . LEU A 1 287 ? 37.039 -28.029 -22.637 1.00 14.21 294 LEU A O 1
ATOM 2088 N N . VAL A 1 288 ? 35.754 -27.797 -20.842 1.00 17.12 295 VAL A N 1
ATOM 2089 C CA . VAL A 1 288 ? 34.521 -28.152 -21.567 1.00 16.67 295 VAL A CA 1
ATOM 2090 C C . VAL A 1 288 ? 34.196 -27.054 -22.576 1.00 14.45 295 VAL A C 1
ATOM 2091 O O . VAL A 1 288 ? 33.870 -27.340 -23.737 1.00 14.72 295 VAL A O 1
ATOM 2095 N N . ILE A 1 289 ? 34.353 -25.790 -22.147 1.00 14.17 296 ILE A N 1
ATOM 2096 C CA . ILE A 1 289 ? 34.175 -24.683 -23.122 1.00 12.69 296 ILE A CA 1
ATOM 2097 C C . ILE A 1 289 ? 35.068 -24.870 -24.347 1.00 13.60 296 ILE A C 1
ATOM 2098 O O . ILE A 1 289 ? 34.639 -24.772 -25.523 1.00 13.73 296 ILE A O 1
ATOM 2103 N N . LEU A 1 290 ? 36.360 -25.091 -24.079 1.00 14.80 297 LEU A N 1
ATOM 2104 C CA . LEU A 1 290 ? 37.329 -25.282 -25.158 1.00 13.22 297 LEU A CA 1
ATOM 2105 C C . LEU A 1 290 ? 36.985 -26.463 -26.095 1.00 13.67 297 LEU A C 1
ATOM 2106 O O . LEU A 1 290 ? 37.044 -26.350 -27.333 1.00 15.27 297 LEU A O 1
ATOM 2111 N N . LYS A 1 291 ? 36.660 -27.609 -25.489 1.00 14.95 298 LYS A N 1
ATOM 2112 C CA . LYS A 1 291 ? 36.282 -28.798 -26.303 1.00 14.93 298 LYS A CA 1
ATOM 2113 C C . LYS A 1 291 ? 35.047 -28.531 -27.183 1.00 13.10 298 LYS A C 1
ATOM 2114 O O . LYS A 1 291 ? 34.962 -28.924 -28.349 1.00 14.75 298 LYS A O 1
ATOM 2120 N N . THR A 1 292 ? 34.121 -27.767 -26.625 1.00 13.63 299 THR A N 1
ATOM 2121 C CA . THR A 1 292 ? 32.883 -27.389 -27.316 1.00 14.55 299 THR A CA 1
ATOM 2122 C C . THR A 1 292 ? 33.195 -26.518 -28.519 1.00 14.27 299 THR A C 1
ATOM 2123 O O . THR A 1 292 ? 32.754 -26.797 -29.641 1.00 13.50 299 THR A O 1
ATOM 2127 N N . LEU A 1 293 ? 34.003 -25.484 -28.324 1.00 12.48 300 LEU A N 1
ATOM 2128 C CA . LEU A 1 293 ? 34.435 -24.638 -29.434 1.00 13.75 300 LEU A CA 1
ATOM 2129 C C . LEU A 1 293 ? 35.077 -25.438 -30.535 1.00 13.05 300 LEU A C 1
ATOM 2130 O O . LEU A 1 293 ? 34.854 -25.192 -31.729 1.00 15.78 300 LEU A O 1
ATOM 2135 N N . SER A 1 294 ? 35.906 -26.394 -30.135 1.00 12.29 301 SER A N 1
ATOM 2136 C CA . SER A 1 294 ? 36.703 -27.162 -31.083 1.00 13.23 301 SER A CA 1
ATOM 2137 C C . SER A 1 294 ? 35.879 -28.330 -31.736 1.00 16.87 301 SER A C 1
ATOM 2138 O O . SER A 1 294 ? 36.361 -28.934 -32.715 1.00 19.48 301 SER A O 1
ATOM 2143 N N . SER A 1 295 ? 34.707 -28.669 -31.175 1.00 14.73 302 SER A N 1
ATOM 2144 C CA . SER A 1 295 ? 33.925 -29.832 -31.649 1.00 14.05 302 SER A CA 1
ATOM 2145 C C . SER A 1 295 ? 32.631 -29.519 -32.387 1.00 17.47 302 SER A C 1
ATOM 2146 O O . SER A 1 295 ? 32.007 -30.440 -32.957 1.00 19.02 302 SER A O 1
ATOM 2149 N N . TYR A 1 296 ? 32.186 -28.269 -32.320 1.00 13.11 303 TYR A N 1
ATOM 2150 C CA . TYR A 1 296 ? 30.981 -27.815 -32.986 1.00 13.48 303 TYR A CA 1
ATOM 2151 C C . TYR A 1 296 ? 31.258 -26.584 -33.855 1.00 12.50 303 TYR A C 1
ATOM 2152 O O . TYR A 1 296 ? 32.270 -25.879 -33.630 1.00 13.27 303 TYR A O 1
ATOM 2161 N N . PRO A 1 297 ? 30.468 -26.372 -34.918 1.00 14.66 304 PRO A N 1
ATOM 2162 C CA . PRO A 1 297 ? 30.736 -25.289 -35.872 1.00 15.19 304 PRO A CA 1
ATOM 2163 C C . PRO A 1 297 ? 30.182 -23.945 -35.359 1.00 15.14 304 PRO A C 1
ATOM 2164 O O . PRO A 1 297 ? 29.357 -23.310 -36.027 1.00 17.32 304 PRO A O 1
ATOM 2168 N N . ILE A 1 298 ? 30.626 -23.556 -34.172 1.00 14.42 305 ILE A N 1
ATOM 2169 C CA . ILE A 1 298 ? 30.252 -22.284 -33.559 1.00 12.69 305 ILE A CA 1
ATOM 2170 C C . ILE A 1 298 ? 31.070 -21.181 -34.267 1.00 14.69 305 ILE A C 1
ATOM 2171 O O . ILE A 1 298 ? 32.315 -21.229 -34.237 1.00 15.22 305 ILE A O 1
ATOM 2176 N N . LYS A 1 299 ? 30.365 -20.183 -34.864 1.00 11.93 306 LYS A N 1
ATOM 2177 C CA . LYS A 1 299 ? 31.044 -19.111 -35.609 1.00 12.56 306 LYS A CA 1
ATOM 2178 C C . LYS A 1 299 ? 31.168 -17.837 -34.801 1.00 16.36 306 LYS A C 1
ATOM 2179 O O . LYS A 1 299 ? 32.082 -17.055 -35.017 1.00 14.30 306 LYS A O 1
ATOM 2184 N N . SER A 1 300 ? 30.295 -17.664 -33.817 1.00 13.46 307 SER A N 1
ATOM 2185 C CA . SER A 1 300 ? 30.271 -16.437 -32.994 1.00 11.33 307 SER A CA 1
ATOM 2186 C C . SER A 1 300 ? 30.104 -16.873 -31.513 1.00 11.79 307 SER A C 1
ATOM 2187 O O . SER A 1 300 ? 29.348 -17.832 -31.229 1.00 13.26 307 SER A O 1
ATOM 2190 N N . MET A 1 301 ? 30.783 -16.182 -30.612 1.00 12.52 308 MET A N 1
ATOM 2191 C CA . MET A 1 301 ? 30.602 -16.442 -29.196 1.00 13.13 308 MET A CA 1
ATOM 2192 C C . MET A 1 301 ? 30.558 -15.137 -28.413 1.00 12.85 308 MET A C 1
ATOM 2193 O O . MET A 1 301 ? 31.209 -14.148 -28.794 1.00 13.83 308 MET A O 1
ATOM 2198 N N . MET A 1 302 ? 29.783 -15.165 -27.324 1.00 14.27 309 MET A N 1
ATOM 2199 C CA . MET A 1 302 ? 29.632 -14.045 -26.358 1.00 12.60 309 MET A CA 1
ATOM 2200 C C . MET A 1 302 ? 29.857 -14.587 -24.978 1.00 13.78 309 MET A C 1
ATOM 2201 O O . MET A 1 302 ? 29.263 -15.614 -24.577 1.00 13.16 309 MET A O 1
ATOM 2206 N N . GLY A 1 303 ? 30.748 -13.927 -24.232 1.00 15.70 310 GLY A N 1
ATOM 2207 C CA . GLY A 1 303 ? 30.961 -14.291 -22.853 1.00 16.30 310 GLY A CA 1
ATOM 2208 C C . GLY A 1 303 ? 31.574 -13.155 -22.083 1.00 13.94 310 GLY A C 1
ATOM 2209 O O . GLY A 1 303 ? 32.135 -12.251 -22.670 1.00 13.63 310 GLY A O 1
ATOM 2210 N N . ALA A 1 304 ? 31.476 -13.214 -20.748 1.00 14.78 311 ALA A N 1
ATOM 2211 C CA . ALA A 1 304 ? 32.126 -12.207 -19.918 1.00 17.33 311 ALA A CA 1
ATOM 2212 C C . ALA A 1 304 ? 33.622 -12.361 -20.052 1.00 14.10 311 ALA A C 1
ATOM 2213 O O . ALA A 1 304 ? 34.115 -13.429 -20.439 1.00 14.72 311 ALA A O 1
ATOM 2215 N N . PRO A 1 305 ? 34.376 -11.294 -19.767 1.00 14.23 312 PRO A N 1
ATOM 2216 C CA . PRO A 1 305 ? 35.809 -11.395 -19.916 1.00 14.06 312 PRO A CA 1
ATOM 2217 C C . PRO A 1 305 ? 36.486 -12.581 -19.185 1.00 14.05 312 PRO A C 1
ATOM 2218 O O . PRO A 1 305 ? 37.514 -13.116 -19.693 1.00 15.71 312 PRO A O 1
ATOM 2222 N N . ILE A 1 306 ? 35.936 -13.006 -18.040 1.00 14.94 313 ILE A N 1
ATOM 2223 C CA . ILE A 1 306 ? 36.490 -14.180 -17.330 1.00 15.51 313 ILE A CA 1
ATOM 2224 C C . ILE A 1 306 ? 36.522 -15.413 -18.234 1.00 16.69 313 ILE A C 1
ATOM 2225 O O . ILE A 1 306 ? 37.463 -16.231 -18.140 1.00 16.07 313 ILE A O 1
ATOM 2230 N N . VAL A 1 307 ? 35.552 -15.545 -19.145 1.00 16.01 314 VAL A N 1
ATOM 2231 C CA . VAL A 1 307 ? 35.572 -16.738 -20.013 1.00 12.84 314 VAL A CA 1
ATOM 2232 C C . VAL A 1 307 ? 36.912 -16.758 -20.839 1.00 14.71 314 VAL A C 1
ATOM 2233 O O . VAL A 1 307 ? 37.609 -17.783 -20.973 1.00 16.03 314 VAL A O 1
ATOM 2237 N N . TYR A 1 308 ? 37.246 -15.631 -21.478 1.00 14.35 315 TYR A N 1
ATOM 2238 C CA . TYR A 1 308 ? 38.447 -15.545 -22.284 1.00 15.26 315 TYR A CA 1
ATOM 2239 C C . TYR A 1 308 ? 39.731 -15.716 -21.415 1.00 13.83 315 TYR A C 1
ATOM 2240 O O . TYR A 1 308 ? 40.715 -16.349 -21.837 1.00 16.22 315 TYR A O 1
ATOM 2249 N N . ARG A 1 309 ? 39.718 -15.090 -20.235 1.00 16.86 316 ARG A N 1
ATOM 2250 C CA . ARG A 1 309 ? 40.823 -15.234 -19.322 1.00 16.29 316 ARG A CA 1
ATOM 2251 C C . ARG A 1 309 ? 41.039 -16.703 -18.938 1.00 16.30 316 ARG A C 1
ATOM 2252 O O . ARG A 1 309 ? 42.176 -17.204 -18.974 1.00 18.01 316 ARG A O 1
ATOM 2260 N N . MET A 1 310 ? 39.952 -17.400 -18.692 1.00 15.13 317 MET A N 1
ATOM 2261 C CA . MET A 1 310 ? 40.043 -18.845 -18.377 1.00 15.91 317 MET A CA 1
ATOM 2262 C C . MET A 1 310 ? 40.532 -19.682 -19.530 1.00 16.70 317 MET A C 1
ATOM 2263 O O . MET A 1 310 ? 41.322 -20.606 -19.360 1.00 16.81 317 MET A O 1
ATOM 2268 N N . LEU A 1 311 ? 40.044 -19.347 -20.721 1.00 14.47 318 LEU A N 1
ATOM 2269 C CA . LEU A 1 311 ? 40.449 -20.092 -21.915 1.00 15.62 318 LEU A CA 1
ATOM 2270 C C . LEU A 1 311 ? 41.942 -19.929 -22.198 1.00 17.59 318 LEU A C 1
ATOM 2271 O O . LEU A 1 311 ? 42.624 -20.860 -22.647 1.00 15.95 318 LEU A O 1
ATOM 2276 N N . LEU A 1 312 ? 42.445 -18.731 -21.931 1.00 15.53 319 LEU A N 1
ATOM 2277 C CA . LEU A 1 312 ? 43.869 -18.455 -22.135 1.00 14.73 319 LEU A CA 1
ATOM 2278 C C . LEU A 1 312 ? 44.777 -19.257 -21.193 1.00 18.19 319 LEU A C 1
ATOM 2279 O O . LEU A 1 312 ? 45.970 -19.428 -21.481 1.00 20.69 319 LEU A O 1
ATOM 2284 N N . GLN A 1 313 ? 44.219 -19.709 -20.073 1.00 17.87 320 GLN A N 1
ATOM 2285 C CA . GLN A 1 313 ? 44.952 -20.583 -19.132 1.00 19.65 320 GLN A CA 1
ATOM 2286 C C . GLN A 1 313 ? 44.881 -22.064 -19.518 1.00 22.73 320 GLN A C 1
ATOM 2287 O O . GLN A 1 313 ? 45.497 -22.910 -18.855 1.00 25.47 320 GLN A O 1
ATOM 2293 N N . GLN A 1 314 ? 44.137 -22.397 -20.566 1.00 17.33 321 GLN A N 1
ATOM 2294 C CA . GLN A 1 314 ? 44.054 -23.773 -21.067 1.00 19.69 321 GLN A CA 1
ATOM 2295 C C . GLN A 1 314 ? 45.082 -23.984 -22.187 1.00 22.29 321 GLN A C 1
ATOM 2296 O O . GLN A 1 314 ? 45.756 -23.067 -22.603 1.00 20.77 321 GLN A O 1
ATOM 2302 N N . ASP A 1 315 ? 45.179 -25.213 -22.678 1.00 27.33 322 ASP A N 1
ATOM 2303 C CA . ASP A 1 315 ? 46.147 -25.561 -23.691 1.00 26.84 322 ASP A CA 1
ATOM 2304 C C . ASP A 1 315 ? 45.551 -25.297 -25.065 1.00 24.04 322 ASP A C 1
ATOM 2305 O O . ASP A 1 315 ? 44.970 -26.164 -25.702 1.00 21.46 322 ASP A O 1
ATOM 2310 N N . LEU A 1 316 ? 45.653 -24.044 -25.505 1.00 26.04 323 LEU A N 1
ATOM 2311 C CA . LEU A 1 316 ? 45.135 -23.667 -26.826 1.00 24.26 323 LEU A CA 1
ATOM 2312 C C . LEU A 1 316 ? 45.978 -24.203 -28.011 1.00 27.26 323 LEU A C 1
ATOM 2313 O O . LEU A 1 316 ? 45.561 -24.088 -29.152 1.00 33.17 323 LEU A O 1
ATOM 2318 N N . SER A 1 317 ? 47.157 -24.770 -27.765 1.00 28.75 324 SER A N 1
ATOM 2319 C CA . SER A 1 317 ? 47.852 -25.477 -28.855 1.00 31.66 324 SER A CA 1
ATOM 2320 C C . SER A 1 317 ? 47.089 -26.737 -29.294 1.00 33.77 324 SER A C 1
ATOM 2321 O O . SER A 1 317 ? 47.044 -27.066 -30.490 1.00 35.53 324 SER A O 1
ATOM 2324 N N . SER A 1 318 ? 46.482 -27.435 -28.339 1.00 28.09 325 SER A N 1
ATOM 2325 C CA . SER A 1 318 ? 45.860 -28.744 -28.609 1.00 32.24 325 SER A CA 1
ATOM 2326 C C . SER A 1 318 ? 44.419 -28.721 -29.084 1.00 35.12 325 SER A C 1
ATOM 2327 O O . SER A 1 318 ? 43.887 -29.755 -29.519 1.00 36.02 325 SER A O 1
ATOM 2330 N N . TYR A 1 319 ? 43.743 -27.585 -28.928 1.00 29.57 326 TYR A N 1
ATOM 2331 C CA . TYR A 1 319 ? 42.321 -27.528 -29.197 1.00 27.05 326 TYR A CA 1
ATOM 2332 C C . TYR A 1 319 ? 42.119 -26.339 -30.103 1.00 30.26 326 TYR A C 1
ATOM 2333 O O . TYR A 1 319 ? 41.938 -25.224 -29.609 1.00 40.05 326 TYR A O 1
ATOM 2342 N N . LYS A 1 320 ? 42.142 -26.581 -31.415 1.00 17.25 327 LYS A N 1
ATOM 2343 C CA . LYS A 1 320 ? 41.900 -25.540 -32.407 1.00 19.70 327 LYS A CA 1
ATOM 2344 C C . LYS A 1 320 ? 40.394 -25.362 -32.747 1.00 16.35 327 LYS A C 1
ATOM 2345 O O . LYS A 1 320 ? 39.604 -26.321 -32.750 1.00 17.54 327 LYS A O 1
ATOM 2351 N N . PHE A 1 321 ? 40.029 -24.124 -33.091 1.00 16.59 328 PHE A N 1
ATOM 2352 C CA . PHE A 1 321 ? 38.637 -23.792 -33.408 1.00 14.41 328 PHE A CA 1
ATOM 2353 C C . PHE A 1 321 ? 38.603 -22.895 -34.625 1.00 16.19 328 PHE A C 1
ATOM 2354 O O . PHE A 1 321 ? 38.213 -21.732 -34.536 1.00 17.45 328 PHE A O 1
ATOM 2362 N N . PRO A 1 322 ? 39.008 -23.435 -35.802 1.00 15.89 329 PRO A N 1
ATOM 2363 C CA . PRO A 1 322 ? 39.057 -22.630 -37.021 1.00 17.34 329 PRO A CA 1
ATOM 2364 C C . PRO A 1 322 ? 37.744 -22.023 -37.518 1.00 16.08 329 PRO A C 1
ATOM 2365 O O . PRO A 1 322 ? 37.753 -21.049 -38.284 1.00 18.90 329 PRO A O 1
ATOM 2369 N N . HIS A 1 323 ? 36.614 -22.583 -37.105 1.00 16.99 330 HIS A N 1
ATOM 2370 C CA . HIS A 1 323 ? 35.328 -22.084 -37.521 1.00 15.97 330 HIS A CA 1
ATOM 2371 C C . HIS A 1 323 ? 34.957 -20.762 -36.844 1.00 14.47 330 HIS A C 1
ATOM 2372 O O . HIS A 1 323 ? 34.121 -20.006 -37.362 1.00 16.13 330 HIS A O 1
ATOM 2379 N N . LEU A 1 324 ? 35.543 -20.536 -35.665 1.00 15.05 331 LEU A N 1
ATOM 2380 C CA . LEU A 1 324 ? 35.170 -19.373 -34.844 1.00 14.09 331 LEU A CA 1
ATOM 2381 C C . LEU A 1 324 ? 35.688 -18.108 -35.493 1.00 15.08 331 LEU A C 1
ATOM 2382 O O . LEU A 1 324 ? 36.886 -18.037 -35.842 1.00 16.69 331 LEU A O 1
ATOM 2387 N N . GLN A 1 325 ? 34.806 -17.108 -35.671 1.00 13.35 332 GLN A N 1
ATOM 2388 C CA A GLN A 1 325 ? 35.136 -15.835 -36.350 0.50 15.74 332 GLN A CA 1
ATOM 2389 C CA B GLN A 1 325 ? 35.288 -15.861 -36.261 0.50 18.02 332 GLN A CA 1
ATOM 2390 C C . GLN A 1 325 ? 34.967 -14.621 -35.440 1.00 16.30 332 GLN A C 1
ATOM 2391 O O . GLN A 1 325 ? 35.694 -13.640 -35.535 1.00 18.21 332 GLN A O 1
ATOM 2402 N N . ASN A 1 326 ? 33.909 -14.661 -34.631 1.00 13.93 333 ASN A N 1
ATOM 2403 C CA . ASN A 1 326 ? 33.485 -13.449 -33.886 1.00 13.81 333 ASN A CA 1
ATOM 2404 C C . ASN A 1 326 ? 33.439 -13.736 -32.409 1.00 16.24 333 ASN A C 1
ATOM 2405 O O . ASN A 1 326 ? 32.687 -14.643 -31.977 1.00 17.37 333 ASN A O 1
ATOM 2410 N N . CYS A 1 327 ? 34.217 -12.975 -31.640 1.00 12.88 334 CYS A N 1
ATOM 2411 C CA . CYS A 1 327 ? 34.267 -13.095 -30.196 1.00 13.42 334 CYS A CA 1
ATOM 2412 C C . CYS A 1 327 ? 33.903 -11.743 -29.580 1.00 14.59 334 CYS A C 1
ATOM 2413 O O . CYS A 1 327 ? 34.578 -10.746 -29.851 1.00 14.48 334 CYS A O 1
ATOM 2416 N N . VAL A 1 328 ? 32.825 -11.710 -28.779 1.00 12.36 335 VAL A N 1
ATOM 2417 C CA . VAL A 1 328 ? 32.400 -10.471 -28.178 1.00 10.66 335 VAL A CA 1
ATOM 2418 C C . VAL A 1 328 ? 32.361 -10.704 -26.681 1.00 11.77 335 VAL A C 1
ATOM 2419 O O . VAL A 1 328 ? 32.348 -11.832 -26.203 1.00 13.01 335 VAL A O 1
ATOM 2423 N N . THR A 1 329 ? 32.291 -9.602 -25.939 1.00 13.02 336 THR A N 1
ATOM 2424 C CA . THR A 1 329 ? 32.264 -9.692 -24.496 1.00 12.35 336 THR A CA 1
ATOM 2425 C C . THR A 1 329 ? 31.441 -8.514 -23.938 1.00 14.18 336 THR A C 1
ATOM 2426 O O . THR A 1 329 ? 31.231 -7.499 -24.625 1.00 16.95 336 THR A O 1
ATOM 2430 N N . VAL A 1 330 ? 31.043 -8.639 -22.684 1.00 16.41 337 VAL A N 1
ATOM 2431 C CA . VAL A 1 330 ? 30.307 -7.567 -22.013 1.00 14.67 337 VAL A CA 1
ATOM 2432 C C . VAL A 1 330 ? 30.413 -7.858 -20.528 1.00 14.71 337 VAL A C 1
ATOM 2433 O O . VAL A 1 330 ? 30.619 -8.998 -20.124 1.00 15.89 337 VAL A O 1
ATOM 2437 N N . GLY A 1 331 ? 30.198 -6.835 -19.711 1.00 17.34 338 GLY A N 1
ATOM 2438 C CA . GLY A 1 331 ? 30.019 -7.024 -18.259 1.00 16.74 338 GLY A CA 1
ATOM 2439 C C . GLY A 1 331 ? 31.015 -6.406 -17.294 1.00 18.05 338 GLY A C 1
ATOM 2440 O O . GLY A 1 331 ? 30.660 -6.052 -16.154 1.00 19.55 338 GLY A O 1
ATOM 2441 N N . GLU A 1 332 ? 32.269 -6.397 -17.714 1.00 16.95 339 GLU A N 1
ATOM 2442 C CA . GLU A 1 332 ? 33.360 -5.746 -17.041 1.00 19.72 339 GLU A CA 1
ATOM 2443 C C . GLU A 1 332 ? 34.390 -5.394 -18.101 1.00 17.53 339 GLU A C 1
ATOM 2444 O O . GLU A 1 332 ? 34.236 -5.745 -19.291 1.00 18.40 339 GLU A O 1
ATOM 2450 N N . SER A 1 333 ? 35.376 -4.592 -17.691 1.00 18.32 340 SER A N 1
ATOM 2451 C CA . SER A 1 333 ? 36.401 -4.134 -18.619 1.00 18.24 340 SER A CA 1
ATOM 2452 C C . SER A 1 333 ? 37.199 -5.302 -19.179 1.00 21.61 340 SER A C 1
ATOM 2453 O O . SER A 1 333 ? 37.613 -6.189 -18.413 1.00 21.70 340 SER A O 1
ATOM 2456 N N . LEU A 1 334 ? 37.343 -5.300 -20.487 1.00 16.91 341 LEU A N 1
ATOM 2457 C CA . LEU A 1 334 ? 38.228 -6.201 -21.205 1.00 14.91 341 LEU A CA 1
ATOM 2458 C C . LEU A 1 334 ? 39.633 -5.599 -21.088 1.00 15.06 341 LEU A C 1
ATOM 2459 O O . LEU A 1 334 ? 39.934 -4.554 -21.684 1.00 16.00 341 LEU A O 1
ATOM 2464 N N . LEU A 1 335 ? 40.502 -6.252 -20.332 1.00 16.96 342 LEU A N 1
ATOM 2465 C CA . LEU A 1 335 ? 41.870 -5.747 -20.255 1.00 14.23 342 LEU A CA 1
ATOM 2466 C C . LEU A 1 335 ? 42.601 -5.804 -21.573 1.00 14.83 342 LEU A C 1
ATOM 2467 O O . LEU A 1 335 ? 42.515 -6.806 -22.301 1.00 17.36 342 LEU A O 1
ATOM 2472 N N . PRO A 1 336 ? 43.398 -4.749 -21.878 1.00 16.24 343 PRO A N 1
ATOM 2473 C CA . PRO A 1 336 ? 44.217 -4.815 -23.062 1.00 17.36 343 PRO A CA 1
ATOM 2474 C C . PRO A 1 336 ? 45.116 -6.070 -23.134 1.00 16.87 343 PRO A C 1
ATOM 2475 O O . PRO A 1 336 ? 45.290 -6.613 -24.215 1.00 16.63 343 PRO A O 1
ATOM 2479 N N A GLU A 1 337 ? 45.637 -6.539 -22.001 0.50 14.90 344 GLU A N 1
ATOM 2480 N N B GLU A 1 337 ? 45.634 -6.535 -22.001 0.50 18.91 344 GLU A N 1
ATOM 2481 C CA A GLU A 1 337 ? 46.482 -7.737 -22.024 0.50 16.98 344 GLU A CA 1
ATOM 2482 C CA B GLU A 1 337 ? 46.478 -7.726 -22.021 0.50 22.66 344 GLU A CA 1
ATOM 2483 C C A GLU A 1 337 ? 45.700 -8.965 -22.451 0.50 17.41 344 GLU A C 1
ATOM 2484 C C B GLU A 1 337 ? 45.700 -8.963 -22.447 0.50 20.34 344 GLU A C 1
ATOM 2485 O O A GLU A 1 337 ? 46.218 -9.812 -23.182 0.50 17.42 344 GLU A O 1
ATOM 2486 O O B GLU A 1 337 ? 46.222 -9.812 -23.174 0.50 19.68 344 GLU A O 1
ATOM 2497 N N . THR A 1 338 ? 44.444 -9.053 -22.010 1.00 14.89 345 THR A N 1
ATOM 2498 C CA . THR A 1 338 ? 43.551 -10.187 -22.420 1.00 14.36 345 THR A CA 1
ATOM 2499 C C . THR A 1 338 ? 43.329 -10.168 -23.913 1.00 13.39 345 THR A C 1
ATOM 2500 O O . THR A 1 338 ? 43.474 -11.178 -24.590 1.00 15.74 345 THR A O 1
ATOM 2504 N N . LEU A 1 339 ? 42.942 -9.002 -24.423 1.00 14.70 346 LEU A N 1
ATOM 2505 C CA . LEU A 1 339 ? 42.800 -8.777 -25.880 1.00 13.83 346 LEU A CA 1
ATOM 2506 C C . LEU A 1 339 ? 44.037 -9.169 -26.668 1.00 16.90 346 LEU A C 1
ATOM 2507 O O . LEU A 1 339 ? 43.973 -9.949 -27.644 1.00 15.14 346 LEU A O 1
ATOM 2512 N N . GLU A 1 340 ? 45.201 -8.702 -26.195 1.00 18.23 347 GLU A N 1
ATOM 2513 C CA . GLU A 1 340 ? 46.461 -8.967 -26.904 1.00 15.59 347 GLU A CA 1
ATOM 2514 C C . GLU A 1 340 ? 46.806 -10.467 -26.886 1.00 13.33 347 GLU A C 1
ATOM 2515 O O . GLU A 1 340 ? 47.122 -11.056 -27.906 1.00 16.49 347 GLU A O 1
ATOM 2521 N N . ASN A 1 341 ? 46.678 -11.080 -25.723 1.00 13.42 348 ASN A N 1
ATOM 2522 C CA . ASN A 1 341 ? 47.014 -12.494 -25.572 1.00 14.95 348 ASN A CA 1
ATOM 2523 C C . ASN A 1 341 ? 46.072 -13.362 -26.449 1.00 16.77 348 ASN A C 1
ATOM 2524 O O . ASN A 1 341 ? 46.478 -14.279 -27.147 1.00 17.58 348 ASN A O 1
ATOM 2529 N N . TRP A 1 342 ? 44.773 -13.012 -26.455 1.00 14.74 349 TRP A N 1
ATOM 2530 C CA . TRP A 1 342 ? 43.821 -13.753 -27.291 1.00 14.11 349 TRP A CA 1
ATOM 2531 C C . TRP A 1 342 ? 44.168 -13.651 -28.752 1.00 14.46 349 TRP A C 1
ATOM 2532 O O . TRP A 1 342 ? 44.137 -14.646 -29.475 1.00 16.64 349 TRP A O 1
ATOM 2543 N N . ARG A 1 343 ? 44.492 -12.433 -29.194 1.00 14.08 350 ARG A N 1
ATOM 2544 C CA . ARG A 1 343 ? 44.888 -12.208 -30.589 1.00 13.86 350 ARG A CA 1
ATOM 2545 C C . ARG A 1 343 ? 46.140 -13.042 -30.928 1.00 16.51 350 ARG A C 1
ATOM 2546 O O . ARG A 1 343 ? 46.214 -13.666 -31.983 1.00 17.50 350 ARG A O 1
ATOM 2554 N N . ALA A 1 344 ? 47.107 -13.065 -30.014 1.00 15.84 351 ALA A N 1
ATOM 2555 C CA . ALA A 1 344 ? 48.355 -13.798 -30.281 1.00 15.58 351 ALA A CA 1
ATOM 2556 C C . ALA A 1 344 ? 48.086 -15.289 -30.391 1.00 16.91 351 ALA A C 1
ATOM 2557 O O . ALA A 1 344 ? 48.598 -15.955 -31.273 1.00 19.33 351 ALA A O 1
ATOM 2559 N N . GLN A 1 345 ? 47.265 -15.830 -29.484 1.00 15.43 352 GLN A N 1
ATOM 2560 C CA A GLN A 1 345 ? 47.099 -17.279 -29.429 0.70 19.00 352 GLN A CA 1
ATOM 2561 C CA B GLN A 1 345 ? 47.045 -17.281 -29.398 0.30 17.79 352 GLN A CA 1
ATOM 2562 C C . GLN A 1 345 ? 46.072 -17.831 -30.425 1.00 17.54 352 GLN A C 1
ATOM 2563 O O . GLN A 1 345 ? 46.158 -19.015 -30.806 1.00 21.11 352 GLN A O 1
ATOM 2574 N N . THR A 1 346 ? 45.080 -17.032 -30.817 1.00 17.23 353 THR A N 1
ATOM 2575 C CA . THR A 1 346 ? 43.979 -17.502 -31.674 1.00 15.94 353 THR A CA 1
ATOM 2576 C C . THR A 1 346 ? 43.872 -16.845 -33.038 1.00 17.38 353 THR A C 1
ATOM 2577 O O . THR A 1 346 ? 43.176 -17.346 -33.916 1.00 20.26 353 THR A O 1
ATOM 2581 N N . GLY A 1 347 ? 44.501 -15.669 -33.195 1.00 17.20 354 GLY A N 1
ATOM 2582 C CA . GLY A 1 347 ? 44.380 -14.865 -34.402 1.00 19.78 354 GLY A CA 1
ATOM 2583 C C . GLY A 1 347 ? 43.131 -14.030 -34.438 1.00 18.87 354 GLY A C 1
ATOM 2584 O O . GLY A 1 347 ? 42.885 -13.326 -35.447 1.00 21.21 354 GLY A O 1
ATOM 2585 N N . LEU A 1 348 ? 42.331 -14.086 -33.362 1.00 16.21 355 LEU A N 1
ATOM 2586 C CA . LEU A 1 348 ? 41.058 -13.401 -33.303 1.00 17.63 355 LEU A CA 1
ATOM 2587 C C . LEU A 1 348 ? 41.048 -12.166 -32.418 1.00 14.47 355 LEU A C 1
ATOM 2588 O O . LEU A 1 348 ? 41.715 -12.125 -31.381 1.00 15.86 355 LEU A O 1
ATOM 2593 N N . ASP A 1 349 ? 40.154 -11.224 -32.789 1.00 15.00 356 ASP A N 1
ATOM 2594 C CA . ASP A 1 349 ? 39.839 -10.035 -31.985 1.00 16.37 356 ASP A CA 1
ATOM 2595 C C . ASP A 1 349 ? 38.784 -10.406 -30.951 1.00 19.24 356 ASP A C 1
ATOM 2596 O O . ASP A 1 349 ? 38.100 -11.431 -31.109 1.00 22.14 356 ASP A O 1
ATOM 2601 N N . ILE A 1 350 ? 38.736 -9.667 -29.852 1.00 14.86 357 ILE A N 1
ATOM 2602 C CA . ILE A 1 350 ? 37.574 -9.681 -28.949 1.00 10.77 357 ILE A CA 1
ATOM 2603 C C . ILE A 1 350 ? 36.994 -8.283 -29.047 1.00 15.91 357 ILE A C 1
ATOM 2604 O O . ILE A 1 350 ? 37.746 -7.294 -28.807 1.00 15.68 357 ILE A O 1
ATOM 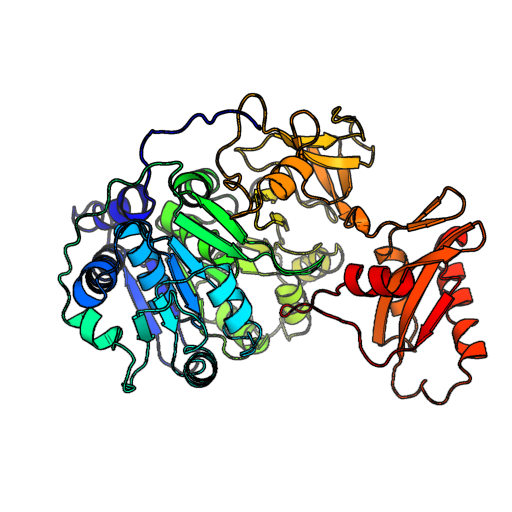2609 N N A ARG A 1 351 ? 35.710 -8.192 -29.418 0.50 12.16 358 ARG A N 1
ATOM 2610 N N B ARG A 1 351 ? 35.706 -8.179 -29.377 0.50 13.47 358 ARG A N 1
ATOM 2611 C CA A ARG A 1 351 ? 34.997 -6.902 -29.505 0.50 12.58 358 ARG A CA 1
ATOM 2612 C CA B ARG A 1 351 ? 35.058 -6.867 -29.502 0.50 16.06 358 ARG A CA 1
ATOM 2613 C C A ARG A 1 351 ? 34.180 -6.710 -28.239 0.50 14.29 358 ARG A C 1
ATOM 2614 C C B ARG A 1 351 ? 34.110 -6.626 -28.331 0.50 15.44 358 ARG A C 1
ATOM 2615 O O A ARG A 1 351 ? 33.357 -7.561 -27.871 0.50 12.56 358 ARG A O 1
ATOM 2616 O O B ARG A 1 351 ? 33.109 -7.339 -28.141 0.50 15.53 358 ARG A O 1
ATOM 2631 N N . GLU A 1 352 ? 34.483 -5.626 -27.525 1.00 13.31 359 GLU A N 1
ATOM 2632 C CA . GLU A 1 352 ? 33.849 -5.322 -26.241 1.00 13.43 359 GLU A CA 1
ATOM 2633 C C . GLU A 1 352 ? 32.506 -4.597 -26.455 1.00 16.72 359 GLU A C 1
ATOM 2634 O O . GLU A 1 352 ? 32.258 -3.890 -27.464 1.00 15.96 359 GLU A O 1
ATOM 2640 N N . SER A 1 353 ? 31.638 -4.777 -25.465 1.00 14.36 360 SER A N 1
ATOM 2641 C CA . SER A 1 353 ? 30.376 -4.037 -25.361 1.00 13.54 360 SER A CA 1
ATOM 2642 C C . SER A 1 353 ? 30.137 -3.675 -23.889 1.00 13.50 360 SER A C 1
ATOM 2643 O O . SER A 1 353 ? 30.748 -4.209 -22.962 1.00 15.27 360 SER A O 1
ATOM 2646 N N . TYR A 1 354 ? 29.185 -2.780 -23.716 1.00 14.01 361 TYR A N 1
ATOM 2647 C CA . TYR A 1 354 ? 28.868 -2.177 -22.464 1.00 14.69 361 TYR A CA 1
ATOM 2648 C C . TYR A 1 354 ? 27.370 -1.962 -22.335 1.00 13.09 361 TYR A C 1
ATOM 2649 O O . TYR A 1 354 ? 26.698 -1.567 -23.266 1.00 14.74 361 TYR A O 1
ATOM 2658 N N . GLY A 1 355 ? 26.898 -2.124 -21.107 1.00 14.04 362 GLY A N 1
ATOM 2659 C CA . GLY A 1 355 ? 25.508 -1.813 -20.820 1.00 14.42 362 GLY A CA 1
ATOM 2660 C C . GLY A 1 355 ? 25.142 -2.115 -19.390 1.00 15.35 362 GLY A C 1
ATOM 2661 O O . GLY A 1 355 ? 25.978 -2.459 -18.583 1.00 18.23 362 GLY A O 1
ATOM 2662 N N . GLN A 1 356 ? 23.846 -2.027 -19.125 1.00 14.61 363 GLN A N 1
ATOM 2663 C CA . GLN A 1 356 ? 23.369 -2.352 -17.786 1.00 12.31 363 GLN A CA 1
ATOM 2664 C C . GLN A 1 356 ? 21.921 -2.896 -17.912 1.00 11.97 363 GLN A C 1
ATOM 2665 O O . GLN A 1 356 ? 21.274 -2.757 -18.964 1.00 14.72 363 GLN A O 1
ATOM 2671 N N . THR A 1 357 ? 21.440 -3.523 -16.867 1.00 15.17 364 THR A N 1
ATOM 2672 C CA . THR A 1 357 ? 20.058 -4.084 -16.885 1.00 13.06 364 THR A CA 1
ATOM 2673 C C . THR A 1 357 ? 19.040 -3.069 -17.413 1.00 13.41 364 THR A C 1
ATOM 2674 O O . THR A 1 357 ? 18.151 -3.396 -18.187 1.00 13.78 364 THR A O 1
ATOM 2678 N N . GLU A 1 358 ? 19.139 -1.837 -16.906 1.00 13.50 365 GLU A N 1
ATOM 2679 C CA . GLU A 1 358 ? 18.220 -0.777 -17.224 1.00 11.30 365 GLU A CA 1
ATOM 2680 C C . GLU A 1 358 ? 18.210 -0.302 -18.689 1.00 13.51 365 GLU A C 1
ATOM 2681 O O . GLU A 1 358 ? 17.191 0.240 -19.171 1.00 17.05 365 GLU A O 1
ATOM 2687 N N . THR A 1 359 ? 19.343 -0.485 -19.370 1.00 12.98 366 THR A N 1
ATOM 2688 C CA . THR A 1 359 ? 19.489 0.077 -20.733 1.00 13.47 366 THR A CA 1
ATOM 2689 C C . THR A 1 359 ? 19.853 -0.944 -21.841 1.00 13.84 366 THR A C 1
ATOM 2690 O O . THR A 1 359 ? 19.934 -0.592 -23.001 1.00 16.86 366 THR A O 1
ATOM 2694 N N . GLY A 1 360 ? 20.096 -2.211 -21.483 1.00 13.94 367 GLY A N 1
ATOM 2695 C CA . GLY A 1 360 ? 20.568 -3.202 -22.409 1.00 15.10 367 GLY A CA 1
ATOM 2696 C C . GLY A 1 360 ? 21.898 -2.795 -23.038 1.00 14.90 367 GLY A C 1
ATOM 2697 O O . GLY A 1 360 ? 22.713 -2.100 -22.418 1.00 13.80 367 GLY A O 1
ATOM 2698 N N . LEU A 1 361 ? 22.082 -3.178 -24.287 1.00 14.64 368 LEU A N 1
ATOM 2699 C CA . LEU A 1 361 ? 23.347 -2.920 -25.007 1.00 15.22 368 LEU A CA 1
ATOM 2700 C C . LEU A 1 361 ? 23.414 -1.404 -25.312 1.00 13.99 368 LEU A C 1
ATOM 2701 O O . LEU A 1 361 ? 22.567 -0.849 -26.050 1.00 15.24 368 LEU A O 1
ATOM 2706 N N . THR A 1 362 ? 24.438 -0.763 -24.751 1.00 13.67 369 THR A N 1
ATOM 2707 C CA . THR A 1 362 ? 24.534 0.703 -24.741 1.00 14.39 369 THR A CA 1
ATOM 2708 C C . THR A 1 362 ? 25.663 1.250 -25.596 1.00 14.45 369 THR A C 1
ATOM 2709 O O . THR A 1 362 ? 25.489 2.233 -26.281 1.00 14.24 369 THR A O 1
ATOM 2713 N N . CYS A 1 363 ? 26.831 0.627 -25.497 1.00 12.74 370 CYS A N 1
ATOM 2714 C CA . CYS A 1 363 ? 27.965 0.930 -26.376 1.00 14.01 370 CYS A CA 1
ATOM 2715 C C . CYS A 1 363 ? 28.563 -0.403 -26.792 1.00 15.31 370 CYS A C 1
ATOM 2716 O O . CYS A 1 363 ? 28.500 -1.397 -26.046 1.00 15.60 370 CYS A O 1
ATOM 2719 N N . MET A 1 364 ? 29.073 -0.411 -28.013 1.00 14.28 371 MET A N 1
ATOM 2720 C CA . MET A 1 364 ? 29.825 -1.566 -28.490 1.00 14.77 371 MET A CA 1
ATOM 2721 C C . MET A 1 364 ? 30.741 -1.277 -29.621 1.00 14.87 371 MET A C 1
ATOM 2722 O O . MET A 1 364 ? 30.591 -0.267 -30.327 1.00 15.93 371 MET A O 1
ATOM 2727 N N . VAL A 1 365 ? 31.706 -2.178 -29.753 1.00 12.66 372 VAL A N 1
ATOM 2728 C CA . VAL A 1 365 ? 32.561 -2.262 -30.916 1.00 14.75 372 VAL A CA 1
ATOM 2729 C C . VAL A 1 365 ? 31.939 -3.246 -31.890 1.00 17.62 372 VAL A C 1
ATOM 2730 O O . VAL A 1 365 ? 31.912 -4.441 -31.618 1.00 15.38 372 VAL A O 1
ATOM 2734 N N . SER A 1 366 ? 31.324 -2.718 -32.944 1.00 15.81 373 SER A N 1
ATOM 2735 C CA . SER A 1 366 ? 30.720 -3.553 -34.005 1.00 16.47 373 SER A CA 1
ATOM 2736 C C . SER A 1 366 ? 31.789 -4.201 -34.882 1.00 16.51 373 SER A C 1
ATOM 2737 O O . SER A 1 366 ? 32.965 -3.836 -34.842 1.00 16.82 373 SER A O 1
ATOM 2740 N N . LYS A 1 367 ? 31.361 -5.165 -35.706 1.00 16.05 374 LYS A N 1
ATOM 2741 C CA . LYS A 1 367 ? 32.313 -5.968 -36.437 1.00 18.45 374 LYS A CA 1
ATOM 2742 C C . LYS A 1 367 ? 33.124 -5.157 -37.431 1.00 20.12 374 LYS A C 1
ATOM 2743 O O . LYS A 1 367 ? 34.281 -5.493 -37.655 1.00 22.32 374 LYS A O 1
ATOM 2749 N N . THR A 1 368 ? 32.546 -4.092 -37.991 1.00 19.70 375 THR A N 1
ATOM 2750 C CA . THR A 1 368 ? 33.283 -3.245 -38.934 1.00 27.24 375 THR A CA 1
ATOM 2751 C C . THR A 1 368 ? 34.170 -2.174 -38.274 1.00 26.05 375 THR A C 1
ATOM 2752 O O . THR A 1 368 ? 34.991 -1.564 -38.944 1.00 26.08 375 THR A O 1
ATOM 2756 N N . MET A 1 369 ? 34.047 -1.984 -36.968 1.00 20.14 376 MET A N 1
ATOM 2757 C CA . MET A 1 369 ? 34.817 -0.947 -36.303 1.00 18.26 376 MET A CA 1
ATOM 2758 C C . MET A 1 369 ? 36.247 -1.382 -35.939 1.00 17.16 376 MET A C 1
ATOM 2759 O O . MET A 1 369 ? 36.469 -2.533 -35.558 1.00 19.93 376 MET A O 1
ATOM 2764 N N . LYS A 1 370 ? 37.178 -0.442 -35.985 1.00 19.40 377 LYS A N 1
ATOM 2765 C CA . LYS A 1 370 ? 38.510 -0.587 -35.426 1.00 23.03 377 LYS A CA 1
ATOM 2766 C C . LYS A 1 370 ? 38.495 -0.846 -33.918 1.00 17.73 377 LYS A C 1
ATOM 2767 O O . LYS A 1 370 ? 37.765 -0.207 -33.155 1.00 17.69 377 LYS A O 1
ATOM 2771 N N . ILE A 1 371 ? 39.319 -1.782 -33.466 1.00 17.89 378 ILE A N 1
ATOM 2772 C CA . ILE A 1 371 ? 39.456 -2.024 -32.047 1.00 18.95 378 ILE A CA 1
ATOM 2773 C C . ILE A 1 371 ? 40.485 -1.080 -31.419 1.00 17.21 378 ILE A C 1
ATOM 2774 O O . ILE A 1 371 ? 41.604 -0.886 -31.938 1.00 18.97 378 ILE A O 1
ATOM 2779 N N . LYS A 1 372 ? 40.081 -0.458 -30.322 1.00 18.42 379 LYS A N 1
ATOM 2780 C CA . LYS A 1 372 ? 40.936 0.400 -29.544 1.00 16.60 379 LYS A CA 1
ATOM 2781 C C . LYS A 1 372 ? 41.033 -0.242 -28.143 1.00 16.15 379 LYS A C 1
ATOM 2782 O O . LYS A 1 372 ? 40.056 -0.231 -27.397 1.00 18.30 379 LYS A O 1
ATOM 2788 N N . PRO A 1 373 ? 42.204 -0.844 -27.802 1.00 17.75 380 PRO A N 1
ATOM 2789 C CA . PRO A 1 373 ? 42.374 -1.451 -26.496 1.00 15.65 380 PRO A CA 1
ATOM 2790 C C . PRO A 1 373 ? 42.021 -0.490 -25.368 1.00 16.32 380 PRO A C 1
ATOM 2791 O O . PRO A 1 373 ? 42.406 0.688 -25.422 1.00 18.71 380 PRO A O 1
ATOM 2795 N N . GLY A 1 374 ? 41.276 -0.982 -24.378 1.00 16.02 381 GLY A N 1
ATOM 2796 C CA . GLY A 1 374 ? 40.882 -0.190 -23.205 1.00 14.71 381 GLY A CA 1
ATOM 2797 C C . GLY A 1 374 ? 39.588 0.611 -23.416 1.00 16.39 381 GLY A C 1
ATOM 2798 O O . GLY A 1 374 ? 39.135 1.290 -22.511 1.00 17.13 381 GLY A O 1
ATOM 2799 N N . TYR A 1 375 ? 39.032 0.540 -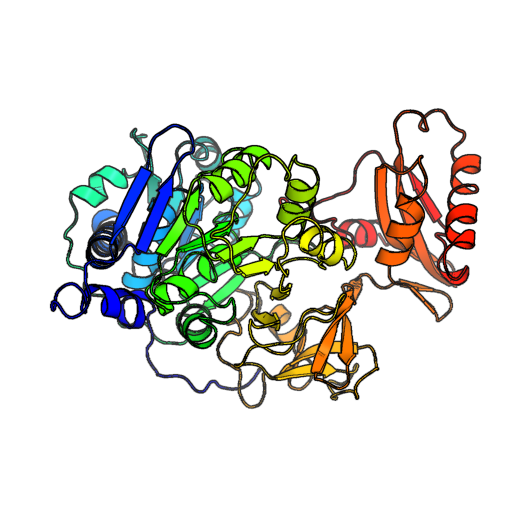24.632 1.00 15.32 382 TYR A N 1
ATOM 2800 C CA . TYR A 1 375 ? 37.766 1.233 -24.964 1.00 13.08 382 TYR A CA 1
ATOM 2801 C C . TYR A 1 375 ? 36.656 0.254 -25.319 1.00 19.59 382 TYR A C 1
ATOM 2802 O O . TYR A 1 375 ? 36.880 -0.771 -25.961 1.00 17.79 382 TYR A O 1
ATOM 2811 N N . MET A 1 376 ? 35.445 0.645 -24.944 1.00 15.19 383 MET A N 1
ATOM 2812 C CA A MET A 1 376 ? 34.263 -0.238 -25.076 0.70 17.85 383 MET A CA 1
ATOM 2813 C CA B MET A 1 376 ? 34.220 -0.177 -25.028 0.30 17.03 383 MET A CA 1
ATOM 2814 C C . MET A 1 376 ? 33.339 0.068 -26.259 1.00 19.90 383 MET A C 1
ATOM 2815 O O . MET A 1 376 ? 32.265 -0.522 -26.376 1.00 23.86 383 MET A O 1
ATOM 2824 N N . GLY A 1 377 ? 33.779 0.939 -27.161 1.00 17.21 384 GLY A N 1
ATOM 2825 C CA . GLY A 1 377 ? 33.111 1.218 -28.388 1.00 18.21 384 GLY A CA 1
ATOM 2826 C C . GLY A 1 377 ? 32.231 2.458 -28.341 1.00 17.00 384 GLY A C 1
ATOM 2827 O O . GLY A 1 377 ? 32.385 3.321 -27.474 1.00 16.46 384 GLY A O 1
ATOM 2828 N N . THR A 1 378 ? 31.352 2.533 -29.324 1.00 16.23 385 THR A N 1
ATOM 2829 C CA . THR A 1 378 ? 30.478 3.684 -29.576 1.00 15.18 385 THR A CA 1
ATOM 2830 C C . THR A 1 378 ? 29.018 3.332 -29.315 1.00 14.90 385 THR A C 1
ATOM 2831 O O . THR A 1 378 ? 28.655 2.159 -29.139 1.00 15.12 385 THR A O 1
ATOM 2835 N N . ALA A 1 379 ? 28.185 4.374 -29.249 1.00 15.82 386 ALA A N 1
ATOM 2836 C CA . ALA A 1 379 ? 26.792 4.219 -28.934 1.00 15.99 386 ALA A CA 1
ATOM 2837 C C . ALA A 1 379 ? 26.053 3.183 -29.777 1.00 16.51 386 ALA A C 1
ATOM 2838 O O . ALA A 1 379 ? 26.319 3.103 -31.027 1.00 19.06 386 ALA A O 1
ATOM 2840 N N . ALA A 1 380 ? 25.162 2.409 -29.151 1.00 17.59 387 ALA A N 1
ATOM 2841 C CA . ALA A 1 380 ? 24.200 1.547 -29.852 1.00 20.31 387 ALA A CA 1
ATOM 2842 C C . ALA A 1 380 ? 23.321 2.418 -30.725 1.00 20.69 387 ALA A C 1
ATOM 2843 O O . ALA A 1 380 ? 23.127 3.587 -30.442 1.00 21.42 387 ALA A O 1
ATOM 2845 N N . SER A 1 381 ? 22.840 1.875 -31.841 1.00 23.12 388 SER A N 1
ATOM 2846 C CA . SER A 1 381 ? 22.228 2.813 -32.842 1.00 23.67 388 SER A CA 1
ATOM 2847 C C . SER A 1 381 ? 20.982 3.569 -32.321 1.00 22.15 388 SER A C 1
ATOM 2848 O O . SER A 1 381 ? 20.684 4.667 -32.823 1.00 29.01 388 SER A O 1
ATOM 2851 N N . CYS A 1 382 ? 20.244 3.022 -31.363 1.00 24.55 389 CYS A N 1
ATOM 2852 C CA . CYS A 1 382 ? 19.082 3.739 -30.859 1.00 30.27 389 CYS A CA 1
ATOM 2853 C C . CYS A 1 382 ? 19.422 4.909 -29.914 1.00 27.80 389 CYS A C 1
ATOM 2854 O O . CYS A 1 382 ? 18.541 5.718 -29.601 1.00 27.84 389 CYS A O 1
ATOM 2857 N N . TYR A 1 383 ? 20.688 5.021 -29.501 1.00 15.93 390 TYR A N 1
ATOM 2858 C CA . TYR A 1 383 ? 21.056 5.830 -28.364 1.00 14.24 390 TYR A CA 1
ATOM 2859 C C . TYR A 1 383 ? 22.001 6.989 -28.673 1.00 14.88 390 TYR A C 1
ATOM 2860 O O . TYR A 1 383 ? 22.942 6.844 -29.439 1.00 16.61 390 TYR A O 1
ATOM 2869 N N . ASP A 1 384 ? 21.741 8.104 -27.995 1.00 14.22 391 ASP A N 1
ATOM 2870 C CA . ASP A 1 384 ? 22.658 9.238 -27.954 1.00 14.69 391 ASP A CA 1
ATOM 2871 C C . ASP A 1 384 ? 23.349 9.169 -26.626 1.00 15.34 391 ASP A C 1
ATOM 2872 O O . ASP A 1 384 ? 22.786 9.614 -25.599 1.00 15.36 391 ASP A O 1
ATOM 2877 N N . VAL A 1 385 ? 24.544 8.551 -26.655 1.00 12.73 392 VAL A N 1
ATOM 2878 C CA . VAL A 1 385 ? 25.326 8.359 -25.422 1.00 9.88 392 VAL A CA 1
ATOM 2879 C C . VAL A 1 385 ? 26.370 9.493 -25.329 1.00 13.53 392 VAL A C 1
ATOM 2880 O O . VAL A 1 385 ? 27.039 9.790 -26.338 1.00 14.33 392 VAL A O 1
ATOM 2884 N N . GLN A 1 386 ? 26.433 10.154 -24.173 1.00 12.21 393 GLN A N 1
ATOM 2885 C CA . GLN A 1 386 ? 27.360 11.286 -23.987 1.00 11.90 393 GLN A CA 1
ATOM 2886 C C . GLN A 1 386 ? 28.022 11.207 -22.596 1.00 14.62 393 GLN A C 1
ATOM 2887 O O . GLN A 1 386 ? 27.535 10.506 -21.683 1.00 14.31 393 GLN A O 1
ATOM 2893 N N . ILE A 1 387 ? 29.121 11.969 -22.438 1.00 11.75 394 ILE A N 1
ATOM 2894 C CA . ILE A 1 387 ? 29.671 12.260 -21.111 1.00 11.66 394 ILE A CA 1
ATOM 2895 C C . ILE A 1 387 ? 29.126 13.609 -20.696 1.00 13.95 394 ILE A C 1
ATOM 2896 O O . ILE A 1 387 ? 29.171 14.592 -21.453 1.00 15.37 394 ILE A O 1
ATOM 2901 N N . ILE A 1 388 ? 28.553 13.645 -19.486 1.00 14.32 395 ILE A N 1
ATOM 2902 C CA . ILE A 1 388 ? 27.827 14.845 -19.053 1.00 13.24 395 ILE A CA 1
ATOM 2903 C C . ILE A 1 388 ? 28.315 15.359 -17.696 1.00 11.63 395 ILE A C 1
ATOM 2904 O O . ILE A 1 388 ? 28.868 14.602 -16.896 1.00 14.84 395 ILE A O 1
ATOM 2909 N N . ASP A 1 389 ? 28.203 16.669 -17.521 1.00 12.84 396 ASP A N 1
ATOM 2910 C CA . ASP A 1 389 ? 28.651 17.299 -16.295 1.00 16.12 396 ASP A CA 1
ATOM 2911 C C . ASP A 1 389 ? 27.572 17.221 -15.214 1.00 17.40 396 ASP A C 1
ATOM 2912 O O . ASP A 1 389 ? 26.494 16.629 -15.406 1.00 17.79 396 ASP A O 1
ATOM 2917 N N . ASP A 1 390 ? 27.864 17.873 -14.098 1.00 19.82 397 ASP A N 1
ATOM 2918 C CA . ASP A 1 390 ? 26.988 17.799 -12.926 1.00 23.60 397 ASP A CA 1
ATOM 2919 C C . ASP A 1 390 ? 25.643 18.497 -13.091 1.00 24.24 397 ASP A C 1
ATOM 2920 O O . ASP A 1 390 ? 24.721 18.298 -12.271 1.00 25.57 397 ASP A O 1
ATOM 2925 N N . LYS A 1 391 ? 25.524 19.312 -14.146 1.00 24.25 398 LYS A N 1
ATOM 2926 C CA . LYS A 1 391 ? 24.269 19.949 -14.518 1.00 24.41 398 LYS A CA 1
ATOM 2927 C C . LYS A 1 391 ? 23.575 19.341 -15.743 1.00 27.20 398 LYS A C 1
ATOM 2928 O O . LYS A 1 391 ? 22.536 19.829 -16.177 1.00 27.15 398 LYS A O 1
ATOM 2931 N N . GLY A 1 392 ? 24.104 18.258 -16.296 1.00 16.75 399 GLY A N 1
ATOM 2932 C CA . GLY A 1 392 ? 23.460 17.611 -17.424 1.00 19.16 399 GLY A CA 1
ATOM 2933 C C . GLY A 1 392 ? 23.927 18.126 -18.776 1.00 17.55 399 GLY A C 1
ATOM 2934 O O . GLY A 1 392 ? 23.369 17.776 -19.800 1.00 18.38 399 GLY A O 1
ATOM 2935 N N . ASN A 1 393 ? 24.962 18.966 -18.776 1.00 14.48 400 ASN A N 1
ATOM 2936 C CA . ASN A 1 393 ? 25.528 19.480 -20.057 1.00 13.89 400 ASN A CA 1
ATOM 2937 C C . ASN A 1 393 ? 26.535 18.489 -20.670 1.00 12.89 400 ASN A C 1
ATOM 2938 O O . ASN A 1 393 ? 27.300 17.845 -19.970 1.00 12.40 400 ASN A O 1
ATOM 2943 N N . VAL A 1 394 ? 26.453 18.354 -22.005 1.00 12.44 401 VAL A N 1
ATOM 2944 C CA . VAL A 1 394 ? 27.378 17.567 -22.804 1.00 11.02 401 VAL A CA 1
ATOM 2945 C C . VAL A 1 394 ? 28.788 18.147 -22.719 1.00 11.15 401 VAL A C 1
ATOM 2946 O O . VAL A 1 394 ? 28.966 19.359 -22.858 1.00 12.98 401 VAL A O 1
ATOM 2950 N N . LEU A 1 395 ? 29.734 17.248 -22.446 1.00 11.59 402 LEU A N 1
ATOM 2951 C CA . LEU A 1 395 ? 31.147 17.608 -22.267 1.00 9.93 402 LEU A CA 1
ATOM 2952 C C . LEU A 1 395 ? 31.921 17.279 -23.561 1.00 11.00 402 LEU A C 1
ATOM 2953 O O . LEU A 1 395 ? 31.562 16.363 -24.315 1.00 12.42 402 LEU A O 1
ATOM 2958 N N . PRO A 1 396 ? 33.021 18.020 -23.767 1.00 11.77 403 PRO A N 1
ATOM 2959 C CA . PRO A 1 396 ? 33.862 17.750 -24.935 1.00 12.72 403 PRO A CA 1
ATOM 2960 C C . PRO A 1 396 ? 34.639 16.431 -24.780 1.00 14.37 403 PRO A C 1
ATOM 2961 O O . PRO A 1 396 ? 34.764 15.902 -23.675 1.00 16.31 403 PRO A O 1
ATOM 2965 N N . PRO A 1 397 ? 35.185 15.923 -25.893 1.00 13.38 404 PRO A N 1
ATOM 2966 C CA . PRO A 1 397 ? 36.008 14.731 -25.813 1.00 12.80 404 PRO A CA 1
ATOM 2967 C C . PRO A 1 397 ? 37.226 14.973 -24.893 1.00 12.86 404 PRO A C 1
ATOM 2968 O O . PRO A 1 397 ? 37.750 16.092 -24.852 1.00 13.66 404 PRO A O 1
ATOM 2972 N N . GLY A 1 398 ? 37.690 13.909 -24.252 1.00 13.70 405 GLY A N 1
ATOM 2973 C CA . GLY A 1 398 ? 38.885 13.983 -23.429 1.00 17.36 405 GLY A CA 1
ATOM 2974 C C . GLY A 1 398 ? 38.602 14.407 -21.996 1.00 18.89 405 GLY A C 1
ATOM 2975 O O . GLY A 1 398 ? 39.533 14.541 -21.196 1.00 25.47 405 GLY A O 1
ATOM 2976 N N . THR A 1 399 ? 37.343 14.651 -21.648 1.00 15.37 406 THR A N 1
ATOM 2977 C CA . THR A 1 399 ? 37.005 15.135 -20.329 1.00 12.26 406 THR A CA 1
ATOM 2978 C C . THR A 1 399 ? 36.198 14.090 -19.584 1.00 14.53 406 THR A C 1
ATOM 2979 O O . THR A 1 399 ? 35.191 13.601 -20.110 1.00 16.81 406 THR A O 1
ATOM 2983 N N . GLU A 1 400 ? 36.664 13.694 -18.386 1.00 15.56 407 GLU A N 1
ATOM 2984 C CA . GLU A 1 400 ? 35.900 12.696 -17.619 1.00 15.24 407 GLU A CA 1
ATOM 2985 C C . GLU A 1 400 ? 34.592 13.310 -17.075 1.00 13.52 407 GLU A C 1
ATOM 2986 O O . GLU A 1 400 ? 34.546 14.468 -16.594 1.00 14.19 407 GLU A O 1
ATOM 2992 N N . GLY A 1 401 ? 33.514 12.524 -17.194 1.00 13.56 408 GLY A N 1
ATOM 2993 C CA . GLY A 1 401 ? 32.267 12.831 -16.492 1.00 13.42 408 GLY A CA 1
ATOM 2994 C C . GLY A 1 401 ? 31.422 11.585 -16.391 1.00 14.18 408 GLY A C 1
ATOM 2995 O O . GLY A 1 401 ? 31.913 10.470 -16.394 1.00 13.06 408 GLY A O 1
ATOM 2996 N N . ASP A 1 402 ? 30.138 11.837 -16.266 1.00 13.14 409 ASP A N 1
ATOM 2997 C CA . ASP A 1 402 ? 29.127 10.765 -16.075 1.00 11.74 409 ASP A CA 1
ATOM 2998 C C . ASP A 1 402 ? 28.637 10.275 -17.440 1.00 13.32 409 ASP A C 1
ATOM 2999 O O . ASP A 1 402 ? 28.171 11.077 -18.267 1.00 15.36 409 ASP A O 1
ATOM 3004 N N . ILE A 1 403 ? 28.584 8.968 -17.628 1.00 11.06 410 ILE A N 1
ATOM 3005 C CA . ILE A 1 403 ? 28.012 8.419 -18.867 1.00 13.26 410 ILE A CA 1
ATOM 3006 C C . ILE A 1 403 ? 26.483 8.483 -18.786 1.00 16.33 410 ILE A C 1
ATOM 3007 O O . ILE A 1 403 ? 25.860 8.032 -17.802 1.00 14.38 410 ILE A O 1
ATOM 3012 N N . GLY A 1 404 ? 25.890 9.070 -19.808 1.00 14.01 411 GLY A N 1
ATOM 3013 C CA . GLY A 1 404 ? 24.432 9.236 -19.872 1.00 11.37 411 GLY A CA 1
ATOM 3014 C C . GLY A 1 404 ? 23.866 8.920 -21.256 1.00 15.46 411 GLY A C 1
ATOM 3015 O O . GLY A 1 404 ? 24.574 9.024 -22.263 1.00 13.97 411 GLY A O 1
ATOM 3016 N N . ILE A 1 405 ? 22.576 8.568 -21.287 1.00 13.79 412 ILE A N 1
ATOM 3017 C CA . ILE A 1 405 ? 21.844 8.365 -22.538 1.00 12.80 412 ILE A CA 1
ATOM 3018 C C . ILE A 1 405 ? 20.740 9.424 -22.622 1.00 14.19 412 ILE A C 1
ATOM 3019 O O . ILE A 1 405 ? 19.990 9.607 -21.645 1.00 14.01 412 ILE A O 1
ATOM 3024 N N . ARG A 1 406 ? 20.654 10.143 -23.728 1.00 14.13 413 ARG A N 1
ATOM 3025 C CA . ARG A 1 406 ? 19.629 11.203 -23.861 1.00 13.29 413 ARG A CA 1
ATOM 3026 C C . ARG A 1 406 ? 18.229 10.542 -23.895 1.00 12.64 413 ARG A C 1
ATOM 3027 O O . ARG A 1 406 ? 17.996 9.601 -24.649 1.00 16.71 413 ARG A O 1
ATOM 3035 N N . VAL A 1 407 ? 17.353 10.990 -23.019 1.00 15.62 414 VAL A N 1
ATOM 3036 C CA . VAL A 1 407 ? 15.968 10.443 -22.967 1.00 14.96 414 VAL A CA 1
ATOM 3037 C C . VAL A 1 407 ? 14.883 11.524 -23.110 1.00 17.39 414 VAL A C 1
ATOM 3038 O O . VAL A 1 407 ? 13.696 11.198 -23.072 1.00 21.92 414 VAL A O 1
ATOM 3042 N N . LYS A 1 408 ? 15.292 12.785 -23.278 1.00 17.07 415 LYS A N 1
ATOM 3043 C CA . LYS A 1 408 ? 14.344 13.881 -23.529 1.00 17.08 415 LYS A CA 1
ATOM 3044 C C . LYS A 1 408 ? 14.873 14.685 -24.693 1.00 21.32 415 LYS A C 1
ATOM 3045 O O . LYS A 1 408 ? 16.094 14.901 -24.814 1.00 20.58 415 LYS A O 1
ATOM 3051 N N . PRO A 1 409 ? 13.979 15.139 -25.585 1.00 27.82 416 PRO A N 1
ATOM 3052 C CA . PRO A 1 409 ? 12.538 15.019 -25.564 1.00 26.05 416 PRO A CA 1
ATOM 3053 C C . PRO A 1 409 ? 12.025 13.626 -25.954 1.00 29.35 416 PRO A C 1
ATOM 3054 O O . PRO A 1 409 ? 10.891 13.293 -25.625 1.00 29.58 416 PRO A O 1
ATOM 3058 N N . ILE A 1 410 ? 12.850 12.807 -26.604 1.00 27.27 417 ILE A N 1
ATOM 3059 C CA . ILE A 1 410 ? 12.403 11.468 -27.012 1.00 27.33 417 ILE A CA 1
ATOM 3060 C C . ILE A 1 410 ? 13.176 10.364 -26.260 1.00 21.39 417 ILE A C 1
ATOM 3061 O O . ILE A 1 410 ? 14.421 10.375 -26.215 1.00 21.61 417 ILE A O 1
ATOM 3066 N N . ARG A 1 411 ? 12.429 9.467 -25.631 1.00 20.75 418 ARG A N 1
ATOM 3067 C CA . ARG A 1 411 ? 13.018 8.338 -24.915 1.00 22.37 418 ARG A CA 1
ATOM 3068 C C . ARG A 1 411 ? 13.288 7.243 -25.963 1.00 20.00 418 ARG A C 1
ATOM 3069 O O . ARG A 1 411 ? 12.389 6.825 -26.684 1.00 20.95 418 ARG A O 1
ATOM 3077 N N . PRO A 1 412 ? 14.531 6.826 -26.116 1.00 15.96 419 PRO A N 1
ATOM 3078 C CA . PRO A 1 412 ? 14.867 5.907 -27.207 1.00 16.45 419 PRO A CA 1
ATOM 3079 C C . PRO A 1 412 ? 14.390 4.471 -26.986 1.00 14.07 419 PRO A C 1
ATOM 3080 O O . PRO A 1 412 ? 14.171 4.050 -25.845 1.00 16.31 419 PRO A O 1
ATOM 3084 N N . ILE A 1 413 ? 14.224 3.754 -28.078 1.00 13.57 420 ILE A N 1
ATOM 3085 C CA A ILE A 1 413 ? 13.909 2.353 -28.023 0.60 14.58 420 ILE A CA 1
ATOM 3086 C CA B ILE A 1 413 ? 13.884 2.345 -28.003 0.40 15.54 420 ILE A CA 1
ATOM 3087 C C . ILE A 1 413 ? 15.053 1.620 -27.319 1.00 16.57 420 ILE A C 1
ATOM 3088 O O . ILE A 1 413 ? 16.217 1.811 -27.647 1.00 17.48 420 ILE A O 1
ATOM 3097 N N . GLY A 1 414 ? 14.734 0.781 -26.325 1.00 13.57 421 GLY A N 1
ATOM 3098 C CA . GLY A 1 414 ? 15.752 0.002 -25.632 1.00 13.02 421 GLY A CA 1
ATOM 3099 C C . GLY A 1 414 ? 15.857 0.325 -24.150 1.00 14.18 421 GLY A C 1
ATOM 3100 O O . GLY A 1 414 ? 16.344 -0.512 -23.362 1.00 15.03 421 GLY A O 1
ATOM 3101 N N . ILE A 1 415 ? 15.546 1.561 -23.774 1.00 13.35 422 ILE A N 1
ATOM 3102 C CA A ILE A 1 415 ? 15.542 1.996 -22.377 0.50 13.75 422 ILE A CA 1
ATOM 3103 C CA B ILE A 1 415 ? 15.653 1.831 -22.355 0.50 15.48 422 ILE A CA 1
ATOM 3104 C C . ILE A 1 415 ? 14.384 1.324 -21.613 1.00 14.01 422 ILE A C 1
ATOM 3105 O O . ILE A 1 415 ? 13.268 1.282 -22.133 1.00 15.28 422 ILE A O 1
ATOM 3114 N N . PHE A 1 416 ? 14.638 0.870 -20.392 1.00 13.42 423 PHE A N 1
ATOM 3115 C CA . PHE A 1 416 ? 13.627 0.264 -19.575 1.00 12.05 423 PHE A CA 1
ATOM 3116 C C . PHE A 1 416 ? 12.483 1.245 -19.226 1.00 13.62 423 PHE A C 1
ATOM 3117 O O . PHE A 1 416 ? 12.603 2.472 -19.473 1.00 15.39 423 PHE A O 1
ATOM 3125 N N . SER A 1 417 ? 11.437 0.717 -18.595 1.00 14.57 424 SER A N 1
ATOM 3126 C CA . SER A 1 417 ? 10.233 1.490 -18.281 1.00 16.68 424 SER A CA 1
ATOM 3127 C C . SER A 1 417 ? 10.275 2.166 -16.913 1.00 14.82 424 SER A C 1
ATOM 3128 O O . SER A 1 417 ? 9.428 3.079 -16.635 1.00 17.99 424 SER A O 1
ATOM 3131 N N . GLY A 1 418 ? 11.241 1.804 -16.086 1.00 15.27 425 GLY A N 1
ATOM 3132 C CA . GLY A 1 418 ? 11.388 2.321 -14.738 1.00 17.27 425 GLY A CA 1
ATOM 3133 C C . GLY A 1 418 ? 11.549 1.192 -13.730 1.00 14.21 425 GLY A C 1
ATOM 3134 O O . GLY A 1 418 ? 11.298 0.024 -14.007 1.00 15.23 425 GLY A O 1
ATOM 3135 N N . TYR A 1 419 ? 11.913 1.589 -12.524 1.00 14.40 426 TYR A N 1
ATOM 3136 C CA . TYR A 1 419 ? 11.944 0.687 -11.409 1.00 15.73 426 TYR A CA 1
ATOM 3137 C C . TYR A 1 419 ? 10.531 0.406 -10.893 1.00 17.07 426 TYR A C 1
ATOM 3138 O O . TYR A 1 419 ? 9.803 1.297 -10.536 1.00 16.63 426 TYR A O 1
ATOM 3147 N N . VAL A 1 420 ? 10.173 -0.870 -10.860 1.00 14.63 427 VAL A N 1
ATOM 3148 C CA . VAL A 1 420 ? 8.840 -1.281 -10.336 1.00 15.64 427 VAL A CA 1
ATOM 3149 C C . VAL A 1 420 ? 8.667 -0.786 -8.890 1.00 14.84 427 VAL A C 1
ATOM 3150 O O . VAL A 1 420 ? 9.496 -1.038 -8.050 1.00 17.56 427 VAL A O 1
ATOM 3154 N N . ASP A 1 421 ? 7.537 -0.116 -8.672 1.00 18.16 428 ASP A N 1
ATOM 3155 C CA . ASP A 1 421 ? 7.105 0.426 -7.348 1.00 21.00 428 ASP A CA 1
ATOM 3156 C C . ASP A 1 421 ? 8.019 1.529 -6.822 1.00 25.69 428 ASP A C 1
ATOM 3157 O O . ASP A 1 421 ? 7.907 1.901 -5.648 1.00 27.96 428 ASP A O 1
ATOM 3162 N N . ASN A 1 422 ? 8.941 2.033 -7.656 1.00 19.86 429 ASN A N 1
ATOM 3163 C CA . ASN A 1 422 ? 9.925 2.987 -7.196 1.00 20.18 429 ASN A CA 1
ATOM 3164 C C . ASN A 1 422 ? 10.157 4.141 -8.201 1.00 23.49 429 ASN A C 1
ATOM 3165 O O . ASN A 1 422 ? 11.261 4.366 -8.639 1.00 21.16 429 ASN A O 1
ATOM 3174 N N . PRO A 1 423 ? 9.111 4.912 -8.521 1.00 23.23 430 PRO A N 1
ATOM 3175 C CA . PRO A 1 423 ? 9.240 6.087 -9.414 1.00 28.17 430 PRO A CA 1
ATOM 3176 C C . PRO A 1 423 ? 10.265 7.124 -8.945 1.00 24.83 430 PRO A C 1
ATOM 3177 O O . PRO A 1 423 ? 10.897 7.796 -9.769 1.00 24.07 430 PRO A O 1
ATOM 3181 N N . ASP A 1 424 ? 10.453 7.247 -7.639 1.00 29.16 431 ASP A N 1
ATOM 3182 C CA . ASP A 1 424 ? 11.418 8.208 -7.103 1.00 29.46 431 ASP A CA 1
ATOM 3183 C C . ASP A 1 424 ? 12.840 7.824 -7.477 1.00 29.26 431 ASP A C 1
ATOM 3184 O O . ASP A 1 424 ? 13.641 8.679 -7.831 1.00 27.60 431 ASP A O 1
ATOM 3189 N N . LYS A 1 425 ? 13.147 6.533 -7.378 1.00 24.66 432 LYS A N 1
ATOM 3190 C CA . LYS A 1 425 ? 14.452 6.003 -7.755 1.00 26.67 432 LYS A CA 1
ATOM 3191 C C . LYS A 1 425 ? 14.651 6.189 -9.254 1.00 20.22 432 LYS A C 1
ATOM 3192 O O . LYS A 1 425 ? 15.777 6.447 -9.683 1.00 23.41 432 LYS A O 1
ATOM 3195 N N . THR A 1 426 ? 13.588 6.016 -10.047 1.00 20.78 433 THR A N 1
ATOM 3196 C CA . THR A 1 426 ? 13.720 6.218 -11.496 1.00 16.48 433 THR A CA 1
ATOM 3197 C C . THR A 1 426 ? 14.100 7.681 -11.772 1.00 20.95 433 THR A C 1
ATOM 3198 O O . THR A 1 426 ? 15.115 7.980 -12.443 1.00 18.26 433 THR A O 1
ATOM 3202 N N . ALA A 1 427 ? 13.302 8.577 -11.190 1.00 20.68 434 ALA A N 1
ATOM 3203 C CA . ALA A 1 427 ? 13.489 10.023 -11.393 1.00 22.61 434 ALA A CA 1
ATOM 3204 C C . ALA A 1 427 ? 14.879 10.498 -10.924 1.00 23.49 434 ALA A C 1
ATOM 3205 O O . ALA A 1 427 ? 15.442 11.435 -11.539 1.00 24.75 434 ALA A O 1
ATOM 3207 N N . ALA A 1 428 ? 15.424 9.865 -9.883 1.00 22.66 435 ALA A N 1
ATOM 3208 C CA . ALA A 1 428 ? 16.739 10.193 -9.294 1.00 25.73 435 ALA A CA 1
ATOM 3209 C C . ALA A 1 428 ? 17.917 9.970 -10.239 1.00 30.77 435 ALA A C 1
ATOM 3210 O O . ALA A 1 428 ? 19.001 10.514 -10.022 1.00 29.82 435 ALA A O 1
ATOM 3212 N N . ASN A 1 429 ? 17.727 9.122 -11.248 1.00 18.91 436 ASN A N 1
ATOM 3213 C CA . ASN A 1 429 ? 18.804 8.817 -12.191 1.00 21.43 436 ASN A CA 1
ATOM 3214 C C . ASN A 1 429 ? 18.640 9.638 -13.465 1.00 21.35 436 ASN A C 1
ATOM 3215 O O . ASN A 1 429 ? 19.337 9.392 -14.435 1.00 24.29 436 ASN A O 1
ATOM 3220 N N . ILE A 1 430 ? 17.716 10.588 -13.483 1.00 19.20 437 ILE A N 1
ATOM 3221 C CA . ILE A 1 430 ? 17.575 11.470 -14.638 1.00 20.10 437 ILE A CA 1
ATOM 3222 C C . ILE A 1 430 ? 18.206 12.809 -14.252 1.00 22.79 437 ILE A C 1
ATOM 3223 O O . ILE A 1 430 ? 17.869 13.395 -13.209 1.00 23.31 437 ILE A O 1
ATOM 3228 N N . ARG A 1 431 ? 19.140 13.268 -15.074 1.00 18.35 438 ARG A N 1
ATOM 3229 C CA . ARG A 1 431 ? 19.771 14.563 -14.878 1.00 17.90 438 ARG A CA 1
ATOM 3230 C C . ARG A 1 431 ? 19.621 15.349 -16.196 1.00 17.22 438 ARG A C 1
ATOM 3231 O O . ARG A 1 431 ? 20.057 14.917 -17.250 1.00 16.36 438 ARG A O 1
ATOM 3239 N N . GLY A 1 432 ? 18.932 16.486 -16.123 1.00 19.38 439 GLY A N 1
ATOM 3240 C CA . GLY A 1 432 ? 18.518 17.189 -17.327 1.00 21.46 439 GLY A CA 1
ATOM 3241 C C . GLY A 1 432 ? 17.820 16.242 -18.274 1.00 20.49 439 GLY A C 1
ATOM 3242 O O . GLY A 1 432 ? 16.799 15.597 -17.950 1.00 21.38 439 GLY A O 1
ATOM 3243 N N . ASP A 1 433 ? 18.395 16.142 -19.468 1.00 14.67 440 ASP A N 1
ATOM 3244 C CA . ASP A 1 433 ? 17.824 15.330 -20.528 1.00 17.17 440 ASP A CA 1
ATOM 3245 C C . ASP A 1 433 ? 18.367 13.881 -20.575 1.00 13.42 440 ASP A C 1
ATOM 3246 O O . ASP A 1 433 ? 18.053 13.181 -21.576 1.00 14.43 440 ASP A O 1
ATOM 3251 N N . PHE A 1 434 ? 19.143 13.487 -19.566 1.00 13.02 441 PHE A N 1
ATOM 3252 C CA . PHE A 1 434 ? 19.917 12.230 -19.619 1.00 14.38 441 PHE A CA 1
ATOM 3253 C C . PHE A 1 434 ? 19.559 11.256 -18.516 1.00 15.20 441 PHE A C 1
ATOM 3254 O O . PHE A 1 434 ? 19.321 11.656 -17.374 1.00 15.64 441 PHE A O 1
ATOM 3262 N N . TRP A 1 435 ? 19.525 9.969 -18.889 1.00 14.75 442 TRP A N 1
ATOM 3263 C CA . TRP A 1 435 ? 19.498 8.868 -17.952 1.00 15.09 442 TRP A CA 1
ATOM 3264 C C . TRP A 1 435 ? 20.947 8.589 -17.608 1.00 14.67 442 TRP A C 1
ATOM 3265 O O . TRP A 1 435 ? 21.765 8.332 -18.473 1.00 16.17 442 TRP A O 1
ATOM 3276 N N . LEU A 1 436 ? 21.267 8.634 -16.321 1.00 12.93 443 LEU A N 1
ATOM 3277 C CA . LEU A 1 436 ? 22.597 8.349 -15.825 1.00 16.73 443 LEU A CA 1
ATOM 3278 C C . LEU A 1 436 ? 22.807 6.852 -15.581 1.00 16.24 443 LEU A C 1
ATOM 3279 O O . LEU A 1 436 ? 22.050 6.216 -14.785 1.00 17.85 443 LEU A O 1
ATOM 3284 N N . LEU A 1 437 ? 23.862 6.320 -16.194 1.00 16.78 444 LEU A N 1
ATOM 3285 C CA . LEU A 1 437 ? 24.240 4.920 -15.982 1.00 16.43 444 LEU A CA 1
ATOM 3286 C C . LEU A 1 437 ? 24.844 4.669 -14.595 1.00 14.74 444 LEU A C 1
ATOM 3287 O O . LEU A 1 437 ? 24.848 3.536 -14.105 1.00 17.51 444 LEU A O 1
ATOM 3292 N N . GLY A 1 438 ? 25.400 5.726 -14.018 1.00 14.73 445 GLY A N 1
ATOM 3293 C CA . GLY A 1 438 ? 26.109 5.604 -12.742 1.00 14.11 445 GLY A CA 1
ATOM 3294 C C . GLY A 1 438 ? 27.598 5.309 -12.873 1.00 14.18 445 GLY A C 1
ATOM 3295 O O . GLY A 1 438 ? 28.283 5.111 -11.866 1.00 18.04 445 GLY A O 1
ATOM 3296 N N . ASP A 1 439 ? 28.110 5.268 -14.105 1.00 14.18 446 ASP A N 1
ATOM 3297 C CA . ASP A 1 439 ? 29.495 4.988 -14.464 1.00 12.98 446 ASP A CA 1
ATOM 3298 C C . ASP A 1 439 ? 30.122 6.290 -14.947 1.00 13.03 446 ASP A C 1
ATOM 3299 O O . ASP A 1 439 ? 29.446 7.078 -15.667 1.00 16.09 446 ASP A O 1
ATOM 3304 N N . ARG A 1 440 ? 31.397 6.480 -14.592 1.00 14.45 447 ARG A N 1
ATOM 3305 C CA . ARG A 1 440 ? 32.245 7.565 -15.111 1.00 14.45 447 ARG A CA 1
ATOM 3306 C C . ARG A 1 440 ? 32.820 7.107 -16.441 1.00 13.82 447 ARG A C 1
ATOM 3307 O O . ARG A 1 440 ? 33.053 5.891 -16.674 1.00 13.49 447 ARG A O 1
ATOM 3315 N N . GLY A 1 441 ? 33.070 8.067 -17.331 1.00 13.79 448 GLY A N 1
ATOM 3316 C CA . GLY A 1 441 ? 33.750 7.736 -18.554 1.00 15.75 448 GLY A CA 1
ATOM 3317 C C . GLY A 1 441 ? 34.382 8.937 -19.233 1.00 14.59 448 GLY A C 1
ATOM 3318 O O . GLY A 1 441 ? 34.150 10.057 -18.825 1.00 13.74 448 GLY A O 1
ATOM 3319 N N . ILE A 1 442 ? 35.160 8.665 -20.263 1.00 16.49 449 ILE A N 1
ATOM 3320 C CA . ILE A 1 442 ? 35.754 9.680 -21.124 1.00 12.88 449 ILE A CA 1
ATOM 3321 C C . ILE A 1 442 ? 35.462 9.233 -22.555 1.00 13.84 449 ILE A C 1
ATOM 3322 O O . ILE A 1 442 ? 35.478 8.002 -22.821 1.00 14.89 449 ILE A O 1
ATOM 3327 N N . LYS A 1 443 ? 35.168 10.172 -23.447 1.00 14.09 450 LYS A N 1
ATOM 3328 C CA . LYS A 1 443 ? 34.943 9.850 -24.871 1.00 14.51 450 LYS A CA 1
ATOM 3329 C C . LYS A 1 443 ? 36.086 10.430 -25.687 1.00 17.94 450 LYS A C 1
ATOM 3330 O O . LYS A 1 443 ? 36.568 11.593 -25.450 1.00 14.36 450 LYS A O 1
ATOM 3336 N N . ASP A 1 444 ? 36.568 9.618 -26.629 1.00 14.26 451 ASP A N 1
ATOM 3337 C CA . ASP A 1 444 ? 37.640 10.072 -27.496 1.00 16.93 451 ASP A CA 1
ATOM 3338 C C . ASP A 1 444 ? 37.126 10.779 -28.757 1.00 12.59 451 ASP A C 1
ATOM 3339 O O . ASP A 1 444 ? 35.895 11.014 -28.953 1.00 14.91 451 ASP A O 1
ATOM 3344 N N . GLU A 1 445 ? 38.086 11.194 -29.594 1.00 16.85 452 GLU A N 1
ATOM 3345 C CA A GLU A 1 445 ? 37.770 11.993 -30.784 0.60 15.99 452 GLU A CA 1
ATOM 3346 C CA B GLU A 1 445 ? 37.817 11.965 -30.800 0.40 17.19 452 GLU A CA 1
ATOM 3347 C C . GLU A 1 445 ? 36.854 11.283 -31.797 1.00 16.47 452 GLU A C 1
ATOM 3348 O O . GLU A 1 445 ? 36.143 11.939 -32.520 1.00 16.96 452 GLU A O 1
ATOM 3359 N N . ASP A 1 446 ? 36.882 9.948 -31.835 1.00 15.89 453 ASP A N 1
ATOM 3360 C CA . ASP A 1 446 ? 35.997 9.136 -32.684 1.00 18.74 453 ASP A CA 1
ATOM 3361 C C . ASP A 1 446 ? 34.716 8.680 -32.006 1.00 16.48 453 ASP A C 1
ATOM 3362 O O . ASP A 1 446 ? 34.000 7.883 -32.555 1.00 18.18 453 ASP A O 1
ATOM 3367 N N . GLY A 1 447 ? 34.448 9.112 -30.760 1.00 14.14 454 GLY A N 1
ATOM 3368 C CA . GLY A 1 447 ? 33.237 8.791 -30.066 1.00 16.42 454 GLY A CA 1
ATOM 3369 C C . GLY A 1 447 ? 33.326 7.525 -29.235 1.00 13.17 454 GLY A C 1
ATOM 3370 O O . GLY A 1 447 ? 32.309 7.035 -28.763 1.00 15.51 454 GLY A O 1
ATOM 3371 N N . TYR A 1 448 ? 34.528 6.920 -29.123 1.00 12.66 455 TYR A N 1
ATOM 3372 C CA . TYR A 1 448 ? 34.680 5.683 -28.364 1.00 13.85 455 TYR A CA 1
ATOM 3373 C C . TYR A 1 448 ? 34.719 6.021 -26.910 1.00 15.74 455 TYR A C 1
ATOM 3374 O O . TYR A 1 448 ? 35.390 7.005 -26.517 1.00 15.75 455 TYR A O 1
ATOM 3383 N N . PHE A 1 449 ? 34.066 5.192 -26.116 1.00 14.36 456 PHE A N 1
ATOM 3384 C CA . PHE A 1 449 ? 34.054 5.383 -24.674 1.00 12.10 456 PHE A CA 1
ATOM 3385 C C . PHE A 1 449 ? 35.076 4.566 -23.911 1.00 16.00 456 PHE A C 1
ATOM 3386 O O . PHE A 1 449 ? 35.257 3.390 -24.163 1.00 15.35 456 PHE A O 1
ATOM 3394 N N . GLN A 1 450 ? 35.705 5.195 -22.916 1.00 16.42 457 GLN A N 1
ATOM 3395 C CA . GLN A 1 450 ? 36.555 4.521 -21.953 1.00 16.07 457 GLN A CA 1
ATOM 3396 C C . GLN A 1 450 ? 35.844 4.553 -20.602 1.00 16.65 457 GLN A C 1
ATOM 3397 O O . GLN A 1 450 ? 35.546 5.606 -20.099 1.00 16.13 457 GLN A O 1
ATOM 3403 N N . PHE A 1 451 ? 35.644 3.380 -20.005 1.00 14.92 458 PHE A N 1
ATOM 3404 C CA . PHE A 1 451 ? 35.092 3.244 -18.634 1.00 13.77 458 PHE A CA 1
ATOM 3405 C C . PHE A 1 451 ? 36.065 3.731 -17.584 1.00 16.61 458 PHE A C 1
ATOM 3406 O O . PHE A 1 451 ? 37.252 3.362 -17.635 1.00 18.16 458 PHE A O 1
ATOM 3414 N N . MET A 1 452 ? 35.578 4.548 -16.650 1.00 15.05 459 MET A N 1
ATOM 3415 C CA . MET A 1 452 ? 36.430 5.147 -15.614 1.00 13.63 459 MET A CA 1
ATOM 3416 C C . MET A 1 452 ? 35.936 4.836 -14.202 1.00 20.05 459 MET A C 1
ATOM 3417 O O . MET A 1 452 ? 36.326 5.498 -13.252 1.00 19.04 459 MET A O 1
ATOM 3422 N N . GLY A 1 453 ? 35.103 3.802 -14.052 1.00 16.04 460 GLY A N 1
ATOM 3423 C CA . GLY A 1 453 ? 34.692 3.370 -12.735 1.00 15.68 460 GLY A CA 1
ATOM 3424 C C . GLY A 1 453 ? 33.288 3.750 -12.353 1.00 17.77 460 GLY A C 1
ATOM 3425 O O . GLY A 1 453 ? 32.723 4.673 -12.956 1.00 17.60 460 GLY A O 1
ATOM 3426 N N . ARG A 1 454 ? 32.695 3.013 -11.389 1.00 16.68 461 ARG A N 1
ATOM 3427 C CA A ARG A 1 454 ? 31.423 3.412 -10.805 0.35 15.98 461 ARG A CA 1
ATOM 3428 C CA B ARG A 1 454 ? 31.414 3.417 -10.831 0.56 15.09 461 ARG A CA 1
ATOM 3429 C C . ARG A 1 454 ? 31.619 4.758 -10.116 1.00 16.43 461 ARG A C 1
ATOM 3430 O O . ARG A 1 454 ? 32.553 4.933 -9.304 1.00 17.21 461 ARG A O 1
ATOM 3445 N N . ALA A 1 455 ? 30.747 5.712 -10.413 1.00 17.38 462 ALA A N 1
ATOM 3446 C CA . ALA A 1 455 ? 30.902 7.031 -9.870 1.00 14.56 462 ALA A CA 1
ATOM 3447 C C . ALA A 1 455 ? 30.936 7.083 -8.335 1.00 11.63 462 ALA A C 1
ATOM 3448 O O . ALA A 1 455 ? 31.705 7.858 -7.757 1.00 16.78 462 ALA A O 1
ATOM 3450 N N . ASP A 1 456 ? 30.087 6.278 -7.727 1.00 15.39 463 ASP A N 1
ATOM 3451 C CA . ASP A 1 456 ? 29.946 6.211 -6.265 1.00 20.26 463 ASP A CA 1
ATOM 3452 C C . ASP A 1 456 ? 31.170 5.627 -5.559 1.00 21.97 463 ASP A C 1
ATOM 3453 O O . ASP A 1 456 ? 31.293 5.752 -4.340 1.00 18.79 463 ASP A O 1
ATOM 3458 N N . ASP A 1 457 ? 32.039 4.975 -6.323 1.00 16.33 464 ASP A N 1
ATOM 3459 C CA . ASP A 1 457 ? 33.222 4.301 -5.789 1.00 20.91 464 ASP A CA 1
ATOM 3460 C C . ASP A 1 457 ? 34.463 5.201 -5.838 1.00 18.57 464 ASP A C 1
ATOM 3461 O O . ASP A 1 457 ? 35.517 4.847 -5.298 1.00 17.94 464 ASP A O 1
ATOM 3466 N N . ILE A 1 458 ? 34.391 6.357 -6.496 1.00 19.84 465 ILE A N 1
ATOM 3467 C CA . ILE A 1 458 ? 35.567 7.216 -6.603 1.00 17.95 465 ILE A CA 1
ATOM 3468 C C . ILE A 1 458 ? 35.770 7.916 -5.251 1.00 16.71 465 ILE A C 1
ATOM 3469 O O . ILE A 1 458 ? 34.814 8.330 -4.615 1.00 23.81 465 ILE A O 1
ATOM 3474 N N . ILE A 1 459 ? 37.029 8.007 -4.820 1.00 22.47 466 ILE A N 1
ATOM 3475 C CA . ILE A 1 459 ? 37.344 8.541 -3.501 1.00 20.41 466 ILE A CA 1
ATOM 3476 C C . ILE A 1 459 ? 37.869 9.976 -3.679 1.00 21.91 466 ILE A C 1
ATOM 3477 O O . ILE A 1 459 ? 38.645 10.241 -4.614 1.00 23.63 466 ILE A O 1
ATOM 3482 N N . ASN A 1 460 ? 37.409 10.859 -2.799 1.00 25.86 467 ASN A N 1
ATOM 3483 C CA . ASN A 1 460 ? 37.793 12.303 -2.785 1.00 25.67 467 ASN A CA 1
ATOM 3484 C C . ASN A 1 460 ? 38.578 12.549 -1.541 1.00 25.13 467 ASN A C 1
ATOM 3485 O O . ASN A 1 460 ? 38.014 12.523 -0.468 1.00 27.88 467 ASN A O 1
ATOM 3490 N N . SER A 1 461 ? 39.889 12.719 -1.663 1.00 26.91 468 SER A N 1
ATOM 3491 C CA . SER A 1 461 ? 40.735 12.901 -0.483 1.00 32.20 468 SER A CA 1
ATOM 3492 C C . SER A 1 461 ? 41.712 14.074 -0.729 1.00 34.28 468 SER A C 1
ATOM 3493 O O . SER A 1 461 ? 42.534 14.028 -1.648 1.00 33.24 468 SER A O 1
ATOM 3496 N N . SER A 1 462 ? 41.622 15.101 0.111 1.00 41.09 469 SER A N 1
ATOM 3497 C CA . SER A 1 462 ? 42.500 16.289 -0.009 1.00 45.41 469 SER A CA 1
ATOM 3498 C C . SER A 1 462 ? 42.426 16.867 -1.433 1.00 46.35 469 SER A C 1
ATOM 3499 O O . SER A 1 462 ? 43.451 17.202 -2.047 1.00 48.86 469 SER A O 1
ATOM 3502 N N . GLY A 1 463 ? 41.201 16.947 -1.955 1.00 45.52 470 GLY A N 1
ATOM 3503 C CA . GLY A 1 463 ? 40.938 17.497 -3.279 1.00 43.62 470 GLY A CA 1
ATOM 3504 C C . GLY A 1 463 ? 41.383 16.660 -4.470 1.00 44.50 470 GLY A C 1
ATOM 3505 O O . GLY A 1 463 ? 41.356 17.152 -5.608 1.00 40.72 470 GLY A O 1
ATOM 3506 N N . TYR A 1 464 ? 41.800 15.413 -4.220 1.00 36.44 471 TYR A N 1
ATOM 3507 C CA . TYR A 1 464 ? 42.196 14.496 -5.282 1.00 39.49 471 TYR A CA 1
ATOM 3508 C C . TYR A 1 464 ? 41.050 13.510 -5.464 1.00 34.87 471 TYR A C 1
ATOM 3509 O O . TYR A 1 464 ? 40.354 13.194 -4.503 1.00 35.88 471 TYR A O 1
ATOM 3518 N N . ARG A 1 465 ? 40.855 13.067 -6.700 1.00 35.73 472 ARG A N 1
ATOM 3519 C CA . ARG A 1 465 ? 39.927 11.974 -6.990 1.00 32.81 472 ARG A CA 1
ATOM 3520 C C . ARG A 1 465 ? 40.771 10.744 -7.185 1.00 31.24 472 ARG A C 1
ATOM 3521 O O . ARG A 1 465 ? 41.752 10.756 -7.935 1.00 33.46 472 ARG A O 1
ATOM 3529 N N . ILE A 1 466 ? 40.407 9.674 -6.484 1.00 24.96 473 ILE A N 1
ATOM 3530 C CA . ILE A 1 466 ? 41.155 8.427 -6.541 1.00 25.77 473 ILE A CA 1
ATOM 3531 C C . ILE A 1 466 ? 40.220 7.280 -6.973 1.00 24.28 473 ILE A C 1
ATOM 3532 O O . ILE A 1 466 ? 39.222 7.028 -6.327 1.00 24.36 473 ILE A O 1
ATOM 3537 N N . GLY A 1 467 ? 40.560 6.627 -8.079 1.00 24.71 474 GLY A N 1
ATOM 3538 C CA . GLY A 1 467 ? 39.823 5.462 -8.576 1.00 26.11 474 GLY A CA 1
ATOM 3539 C C . GLY A 1 467 ? 40.336 4.216 -7.843 1.00 28.17 474 GLY A C 1
ATOM 3540 O O . GLY A 1 467 ? 41.539 3.903 -7.850 1.00 25.30 474 GLY A O 1
ATOM 3541 N N . PRO A 1 468 ? 39.424 3.477 -7.216 1.00 24.06 475 PRO A N 1
ATOM 3542 C CA . PRO A 1 468 ? 39.886 2.321 -6.431 1.00 25.98 475 PRO A CA 1
ATOM 3543 C C . PRO A 1 468 ? 40.552 1.248 -7.261 1.00 23.35 475 PRO A C 1
ATOM 3544 O O . PRO A 1 468 ? 41.394 0.555 -6.722 1.00 23.43 475 PRO A O 1
ATOM 3548 N N . SER A 1 469 ? 40.183 1.072 -8.533 1.00 23.47 476 SER A N 1
ATOM 3549 C CA . SER A 1 469 ? 40.756 0.006 -9.367 1.00 24.95 476 SER A CA 1
ATOM 3550 C C . SER A 1 469 ? 42.285 0.049 -9.478 1.00 25.15 476 SER A C 1
ATOM 3551 O O . SER A 1 469 ? 42.947 -1.008 -9.411 1.00 23.69 476 SER A O 1
ATOM 3554 N N . GLU A 1 470 ? 42.838 1.249 -9.636 1.00 27.97 477 GLU A N 1
ATOM 3555 C CA . GLU A 1 470 ? 44.288 1.384 -9.738 1.00 25.82 477 GLU A CA 1
ATOM 3556 C C . GLU A 1 470 ? 44.975 0.975 -8.431 1.00 25.15 477 GLU A C 1
ATOM 3557 O O . GLU A 1 470 ? 46.056 0.373 -8.458 1.00 28.20 477 GLU A O 1
ATOM 3563 N N . VAL A 1 471 ? 44.356 1.340 -7.309 1.00 21.60 478 VAL A N 1
ATOM 3564 C CA . VAL A 1 471 ? 44.900 1.058 -5.967 1.00 19.84 478 VAL A CA 1
ATOM 3565 C C . VAL A 1 471 ? 44.798 -0.479 -5.723 1.00 20.79 478 VAL A C 1
ATOM 3566 O O . VAL A 1 471 ? 45.773 -1.110 -5.314 1.00 19.06 478 VAL A O 1
ATOM 3570 N N . GLU A 1 472 ? 43.636 -1.053 -6.007 1.00 18.48 479 GLU A N 1
ATOM 3571 C CA . GLU A 1 472 ? 43.429 -2.504 -5.899 1.00 16.69 479 GLU A CA 1
ATOM 3572 C C . GLU A 1 472 ? 44.467 -3.262 -6.754 1.00 22.14 479 GLU A C 1
ATOM 3573 O O . GLU A 1 472 ? 45.092 -4.217 -6.288 1.00 21.75 479 GLU A O 1
ATOM 3579 N N . ASN A 1 473 ? 44.668 -2.824 -8.001 1.00 24.28 480 ASN A N 1
ATOM 3580 C CA . ASN A 1 473 ? 45.676 -3.443 -8.890 1.00 24.32 480 ASN A CA 1
ATOM 3581 C C . ASN A 1 473 ? 47.089 -3.369 -8.307 1.00 19.99 480 ASN A C 1
ATOM 3582 O O . ASN A 1 473 ? 47.807 -4.374 -8.310 1.00 23.38 480 ASN A O 1
ATOM 3587 N N . ALA A 1 474 ? 47.460 -2.206 -7.774 1.00 21.00 481 ALA A N 1
ATOM 3588 C CA . ALA A 1 474 ? 48.789 -2.021 -7.136 1.00 22.34 481 ALA A CA 1
ATOM 3589 C C . ALA A 1 474 ? 48.956 -2.983 -5.948 1.00 25.66 481 ALA A C 1
ATOM 3590 O O . ALA A 1 474 ? 50.019 -3.592 -5.742 1.00 23.56 481 ALA A O 1
ATOM 3592 N N . LEU A 1 475 ? 47.893 -3.155 -5.175 1.00 23.16 482 LEU A N 1
ATOM 3593 C CA . LEU A 1 475 ? 47.940 -4.077 -4.032 1.00 20.19 482 LEU A CA 1
ATOM 3594 C C . LEU A 1 475 ? 48.056 -5.517 -4.451 1.00 20.27 482 LEU A C 1
ATOM 3595 O O . LEU A 1 475 ? 48.813 -6.301 -3.830 1.00 22.05 482 LEU A O 1
ATOM 3600 N N . MET A 1 476 ? 47.322 -5.879 -5.495 1.00 19.13 483 MET A N 1
ATOM 3601 C CA . MET A 1 476 ? 47.301 -7.260 -5.991 1.00 19.61 483 MET A CA 1
ATOM 3602 C C . MET A 1 476 ? 48.675 -7.700 -6.529 1.00 24.18 483 MET A C 1
ATOM 3603 O O . MET A 1 476 ? 48.916 -8.896 -6.685 1.00 28.24 483 MET A O 1
ATOM 3608 N N . GLU A 1 477 ? 49.543 -6.743 -6.825 1.00 23.87 484 GLU A N 1
ATOM 3609 C CA . GLU A 1 477 ? 50.931 -7.059 -7.195 1.00 24.01 484 GLU A CA 1
ATOM 3610 C C . GLU A 1 477 ? 51.728 -7.696 -6.087 1.00 23.16 484 GLU A C 1
ATOM 3611 O O . GLU A 1 477 ? 52.702 -8.400 -6.341 1.00 28.19 484 GLU A O 1
ATOM 3617 N N . HIS A 1 478 ? 51.353 -7.375 -4.854 1.00 19.70 485 HIS A N 1
ATOM 3618 C CA . HIS A 1 478 ? 52.113 -7.823 -3.713 1.00 17.11 485 HIS A CA 1
ATOM 3619 C C . HIS A 1 478 ? 51.747 -9.258 -3.370 1.00 18.86 485 HIS A C 1
ATOM 3620 O O . HIS A 1 478 ? 50.566 -9.632 -3.359 1.00 17.66 485 HIS A O 1
ATOM 3627 N N . PRO A 1 479 ? 52.758 -10.097 -3.047 1.00 21.90 486 PRO A N 1
ATOM 3628 C CA . PRO A 1 479 ? 52.427 -11.506 -2.853 1.00 21.31 486 PRO A CA 1
ATOM 3629 C C . PRO A 1 479 ? 51.525 -11.816 -1.626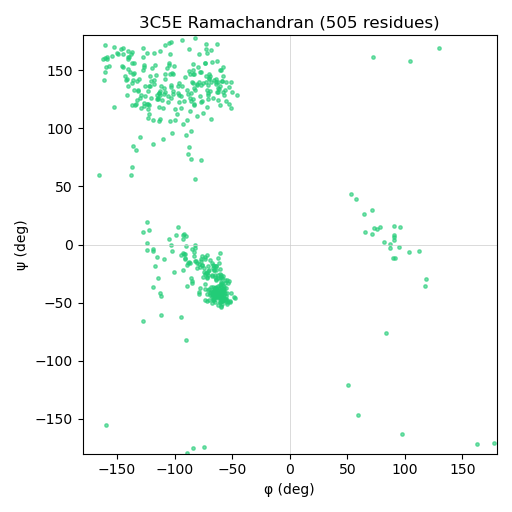 1.00 20.95 486 PRO A C 1
ATOM 3630 O O . PRO A 1 479 ? 50.924 -12.912 -1.570 1.00 22.94 486 PRO A O 1
ATOM 3634 N N . ALA A 1 480 ? 51.444 -10.870 -0.676 1.00 18.25 487 ALA A N 1
ATOM 3635 C CA . ALA A 1 480 ? 50.585 -11.022 0.520 1.00 17.60 487 ALA A CA 1
ATOM 3636 C C . ALA A 1 480 ? 49.091 -10.953 0.176 1.00 19.03 487 ALA A C 1
ATOM 3637 O O . ALA A 1 480 ? 48.237 -11.436 0.924 1.00 15.69 487 ALA A O 1
ATOM 3639 N N . VAL A 1 481 ? 48.752 -10.346 -0.948 1.00 16.51 488 VAL A N 1
ATOM 3640 C CA . VAL A 1 481 ? 47.343 -9.967 -1.205 1.00 17.53 488 VAL A CA 1
ATOM 3641 C C . VAL A 1 481 ? 46.651 -10.965 -2.107 1.00 20.35 488 VAL A C 1
ATOM 3642 O O . VAL A 1 481 ? 47.050 -11.118 -3.272 1.00 21.40 488 VAL A O 1
ATOM 3646 N N . VAL A 1 482 ? 45.611 -11.633 -1.592 1.00 19.41 489 VAL A N 1
ATOM 3647 C CA . VAL A 1 482 ? 44.782 -12.552 -2.390 1.00 20.88 489 VAL A CA 1
ATOM 3648 C C . VAL A 1 482 ? 43.615 -11.847 -3.066 1.00 21.23 489 VAL A C 1
ATOM 3649 O O . VAL A 1 482 ? 43.265 -12.172 -4.203 1.00 19.51 489 VAL A O 1
ATOM 3653 N N . GLU A 1 483 ? 43.030 -10.857 -2.390 1.00 18.09 490 GLU A N 1
ATOM 3654 C CA . GLU A 1 483 ? 41.867 -10.130 -2.906 1.00 17.06 490 GLU A CA 1
ATOM 3655 C C . GLU A 1 483 ? 41.857 -8.825 -2.141 1.00 17.19 490 GLU A C 1
ATOM 3656 O O . GLU A 1 483 ? 42.359 -8.770 -1.022 1.00 15.08 490 GLU A O 1
ATOM 3662 N N . THR A 1 484 ? 41.304 -7.762 -2.727 1.00 15.46 491 THR A N 1
ATOM 3663 C CA . THR A 1 484 ? 41.243 -6.493 -2.010 1.00 14.77 491 THR A CA 1
ATOM 3664 C C . THR A 1 484 ? 40.126 -5.615 -2.572 1.00 15.63 491 THR A C 1
ATOM 3665 O O . THR A 1 484 ? 39.736 -5.763 -3.745 1.00 17.15 491 THR A O 1
ATOM 3669 N N . ALA A 1 485 ? 39.627 -4.735 -1.719 1.00 15.20 492 ALA A N 1
ATOM 3670 C CA . ALA A 1 485 ? 38.659 -3.726 -2.106 1.00 15.68 492 ALA A CA 1
ATOM 3671 C C . ALA A 1 485 ? 39.068 -2.407 -1.484 1.00 15.97 492 ALA A C 1
ATOM 3672 O O . ALA A 1 485 ? 39.392 -2.349 -0.313 1.00 14.77 492 ALA A O 1
ATOM 3674 N N . VAL A 1 486 ? 39.050 -1.343 -2.292 1.00 14.87 493 VAL A N 1
ATOM 3675 C CA . VAL A 1 486 ? 39.491 -0.044 -1.862 1.00 15.82 493 VAL A CA 1
ATOM 3676 C C . VAL A 1 486 ? 38.264 0.882 -1.843 1.00 17.42 493 VAL A C 1
ATOM 3677 O O . VAL A 1 486 ? 37.503 0.931 -2.778 1.00 16.54 493 VAL A O 1
ATOM 3681 N N . ILE A 1 487 ? 38.087 1.571 -0.738 1.00 18.03 494 ILE A N 1
ATOM 3682 C CA . ILE A 1 487 ? 36.927 2.425 -0.533 1.00 16.81 494 ILE A CA 1
ATOM 3683 C C . ILE A 1 487 ? 37.296 3.678 0.278 1.00 20.52 494 ILE A C 1
ATOM 3684 O O . ILE A 1 487 ? 38.361 3.785 0.859 1.00 21.30 494 ILE A O 1
ATOM 3689 N N . SER A 1 488 ? 36.360 4.615 0.321 1.00 23.09 495 SER A N 1
ATOM 3690 C CA . SER A 1 488 ? 36.521 5.782 1.142 1.00 19.43 495 SER A CA 1
ATOM 3691 C C . SER A 1 488 ? 36.238 5.480 2.597 1.00 23.64 495 SER A C 1
ATOM 3692 O O . SER A 1 488 ? 35.391 4.655 2.931 1.00 24.65 495 SER A O 1
ATOM 3695 N N . SER A 1 489 ? 36.936 6.209 3.458 1.00 21.94 496 SER A N 1
ATOM 3696 C CA . SER A 1 489 ? 36.742 6.132 4.891 1.00 23.19 496 SER A CA 1
ATOM 3697 C C . SER A 1 489 ? 36.764 7.585 5.388 1.00 29.50 496 SER A C 1
ATOM 3698 O O . SER A 1 489 ? 37.563 8.375 4.888 1.00 26.59 496 SER A O 1
ATOM 3701 N N . PRO A 1 490 ? 35.872 7.920 6.331 1.00 34.44 497 PRO A N 1
ATOM 3702 C CA . PRO A 1 490 ? 35.778 9.286 6.841 1.00 43.13 497 PRO A CA 1
ATOM 3703 C C . PRO A 1 490 ? 36.986 9.655 7.692 1.00 47.98 497 PRO A C 1
ATOM 3704 O O . PRO A 1 490 ? 37.518 8.809 8.419 1.00 47.58 497 PRO A O 1
ATOM 3708 N N . ASP A 1 491 ? 37.410 10.913 7.579 1.00 55.88 498 ASP A N 1
ATOM 3709 C CA . ASP A 1 491 ? 38.567 11.415 8.303 1.00 62.24 498 ASP A CA 1
ATOM 3710 C C . ASP A 1 491 ? 38.284 12.774 8.971 1.00 64.45 498 ASP A C 1
ATOM 3711 O O . ASP A 1 491 ? 37.897 13.726 8.281 1.00 62.68 498 ASP A O 1
ATOM 3716 N N . PRO A 1 492 ? 38.431 12.839 10.322 1.00 68.07 499 PRO A N 1
ATOM 3717 C CA . PRO A 1 492 ? 38.699 14.097 11.045 1.00 69.02 499 PRO A CA 1
ATOM 3718 C C . PRO A 1 492 ? 39.896 14.788 10.365 1.00 68.29 499 PRO A C 1
ATOM 3719 O O . PRO A 1 492 ? 41.039 14.304 10.401 1.00 67.52 499 PRO A O 1
ATOM 3723 N N . VAL A 1 493 ? 39.598 15.969 9.839 1.00 65.93 500 VAL A N 1
ATOM 3724 C CA . VAL A 1 493 ? 39.610 16.165 8.387 1.00 62.64 500 VAL A CA 1
ATOM 3725 C C . VAL A 1 493 ? 40.844 15.969 7.490 1.00 66.04 500 VAL A C 1
ATOM 3726 O O . VAL A 1 493 ? 41.905 16.586 7.663 1.00 67.21 500 VAL A O 1
ATOM 3730 N N . ARG A 1 494 ? 40.638 15.032 6.558 1.00 62.76 501 ARG A N 1
ATOM 3731 C CA . ARG A 1 494 ? 40.983 15.172 5.149 1.00 58.62 501 ARG A CA 1
ATOM 3732 C C . ARG A 1 494 ? 39.672 14.963 4.372 1.00 56.48 501 ARG A C 1
ATOM 3733 O O . ARG A 1 494 ? 39.674 14.818 3.139 1.00 51.82 501 ARG A O 1
ATOM 3741 N N . GLY A 1 495 ? 38.554 14.971 5.112 1.00 55.77 502 GLY A N 1
ATOM 3742 C CA . GLY A 1 495 ? 37.226 14.691 4.573 1.00 54.98 502 GLY A CA 1
ATOM 3743 C C . GLY A 1 495 ? 37.060 13.187 4.553 1.00 53.10 502 GLY A C 1
ATOM 3744 O O . GLY A 1 495 ? 36.377 12.592 5.401 1.00 53.10 502 GLY A O 1
ATOM 3745 N N . GLU A 1 496 ? 37.705 12.574 3.576 1.00 47.31 503 GLU A N 1
ATOM 3746 C CA . GLU A 1 496 ? 37.826 11.140 3.555 1.00 43.58 503 GLU A CA 1
ATOM 3747 C C . GLU A 1 496 ? 39.220 10.722 3.109 1.00 37.30 503 GLU A C 1
ATOM 3748 O O . GLU A 1 496 ? 39.974 11.499 2.505 1.00 34.17 503 GLU A O 1
ATOM 3754 N N . VAL A 1 497 ? 39.555 9.473 3.413 1.00 31.07 504 VAL A N 1
ATOM 3755 C CA . VAL A 1 497 ? 40.821 8.915 3.006 1.00 25.27 504 VAL A CA 1
ATOM 3756 C C . VAL A 1 497 ? 40.594 7.588 2.260 1.00 22.46 504 VAL A C 1
ATOM 3757 O O . VAL A 1 497 ? 39.503 7.001 2.366 1.00 22.59 504 VAL A O 1
ATOM 3761 N N . VAL A 1 498 ? 41.609 7.166 1.501 1.00 21.55 505 VAL A N 1
ATOM 3762 C CA . VAL A 1 498 ? 41.674 5.847 0.848 1.00 18.86 505 VAL A CA 1
ATOM 3763 C C . VAL A 1 498 ? 41.899 4.749 1.918 1.00 20.11 505 VAL A C 1
ATOM 3764 O O . VAL A 1 498 ? 42.826 4.839 2.735 1.00 21.02 505 VAL A O 1
ATOM 3768 N N . LYS A 1 499 ? 41.006 3.743 1.937 1.00 19.13 506 LYS A N 1
ATOM 3769 C CA . LYS A 1 499 ? 41.160 2.576 2.822 1.00 15.99 506 LYS A CA 1
ATOM 3770 C C . LYS A 1 499 ? 41.090 1.314 1.949 1.00 17.81 506 LYS A C 1
ATOM 3771 O O . LYS A 1 499 ? 40.217 1.201 1.082 1.00 18.60 506 LYS A O 1
ATOM 3777 N N . ALA A 1 500 ? 41.996 0.365 2.221 1.00 17.58 507 ALA A N 1
ATOM 3778 C CA . ALA A 1 500 ? 41.999 -0.959 1.601 1.00 15.98 507 ALA A CA 1
ATOM 3779 C C . ALA A 1 500 ? 41.601 -2.036 2.624 1.00 15.22 507 ALA A C 1
ATOM 3780 O O . ALA A 1 500 ? 42.112 -2.057 3.739 1.00 17.11 507 ALA A O 1
ATOM 3782 N N . PHE A 1 501 ? 40.637 -2.863 2.214 1.00 14.66 508 PHE A N 1
ATOM 3783 C CA . PHE A 1 501 ? 40.318 -4.156 2.836 1.00 15.56 508 PHE A CA 1
ATOM 3784 C C . PHE A 1 501 ? 41.141 -5.197 2.087 1.00 16.08 508 PHE A C 1
ATOM 3785 O O . PHE A 1 501 ? 41.063 -5.282 0.846 1.00 15.58 508 PHE A O 1
ATOM 3793 N N . VAL A 1 502 ? 41.957 -5.960 2.820 1.00 14.39 509 VAL A N 1
ATOM 3794 C CA . VAL A 1 502 ? 42.865 -6.933 2.214 1.00 14.06 509 VAL A CA 1
ATOM 3795 C C . VAL A 1 502 ? 42.651 -8.330 2.809 1.00 13.54 509 VAL A C 1
ATOM 3796 O O . VAL A 1 502 ? 42.641 -8.495 4.036 1.00 14.82 509 VAL A O 1
ATOM 3800 N N . VAL A 1 503 ? 42.461 -9.289 1.902 1.00 14.73 510 VAL A N 1
ATOM 3801 C CA . VAL A 1 503 ? 42.441 -10.719 2.260 1.00 11.91 510 VAL A CA 1
ATOM 3802 C C . VAL A 1 503 ? 43.861 -11.212 2.029 1.00 14.82 510 VAL A C 1
ATOM 3803 O O . VAL A 1 503 ? 44.356 -11.189 0.904 1.00 14.09 510 VAL A O 1
ATOM 3807 N N . LEU A 1 504 ? 44.522 -11.658 3.080 1.00 14.43 511 LEU A N 1
ATOM 3808 C CA . LEU A 1 504 ? 45.921 -12.139 3.004 1.00 14.59 511 LEU A CA 1
ATOM 3809 C C . LEU A 1 504 ? 46.036 -13.607 2.568 1.00 16.63 511 LEU A C 1
ATOM 3810 O O . LEU A 1 504 ? 45.197 -14.458 2.899 1.00 16.60 511 LEU A O 1
ATOM 3815 N N . ALA A 1 505 ? 47.120 -13.879 1.838 1.00 17.69 512 ALA A N 1
ATOM 3816 C CA . ALA A 1 505 ? 47.631 -15.229 1.640 1.00 17.44 512 ALA A CA 1
ATOM 3817 C C . ALA A 1 505 ? 47.923 -15.820 3.014 1.00 14.63 512 ALA A C 1
ATOM 3818 O O . ALA A 1 505 ? 48.398 -15.145 3.918 1.00 15.44 512 ALA A O 1
ATOM 3820 N N . SER A 1 506 ? 47.691 -17.120 3.123 1.00 19.60 513 SER A N 1
ATOM 3821 C CA A SER A 1 506 ? 47.798 -17.818 4.408 0.60 20.61 513 SER A CA 1
ATOM 3822 C CA B SER A 1 506 ? 47.780 -17.798 4.412 0.40 19.35 513 SER A CA 1
ATOM 3823 C C . SER A 1 506 ? 49.135 -17.593 5.091 1.00 18.46 513 SER A C 1
ATOM 3824 O O . SER A 1 506 ? 49.195 -17.388 6.312 1.00 18.29 513 SER A O 1
ATOM 3829 N N . GLN A 1 507 ? 50.223 -17.620 4.305 1.00 20.23 514 GLN A N 1
ATOM 3830 C CA . GLN A 1 507 ? 51.579 -17.490 4.853 1.00 23.09 514 GLN A CA 1
ATOM 3831 C C . GLN A 1 507 ? 51.887 -16.125 5.490 1.00 19.95 514 GLN A C 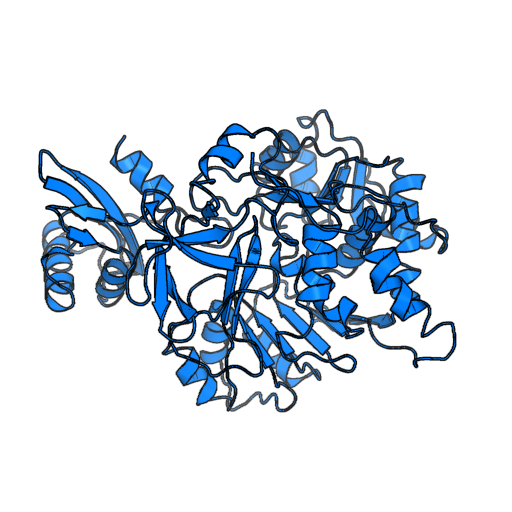1
ATOM 3832 O O . GLN A 1 507 ? 52.828 -15.970 6.255 1.00 23.84 514 GLN A O 1
ATOM 3835 N N . PHE A 1 508 ? 51.083 -15.115 5.155 1.00 16.85 515 PHE A N 1
ATOM 3836 C CA . PHE A 1 508 ? 51.242 -13.799 5.706 1.00 16.21 515 PHE A CA 1
ATOM 3837 C C . PHE A 1 508 ? 50.410 -13.521 6.986 1.00 14.39 515 PHE A C 1
ATOM 3838 O O . PHE A 1 508 ? 50.598 -12.500 7.659 1.00 18.55 515 PHE A O 1
ATOM 3846 N N . LEU A 1 509 ? 49.528 -14.454 7.339 1.00 17.11 516 LEU A N 1
ATOM 3847 C CA . LEU A 1 509 ? 48.695 -14.273 8.525 1.00 18.07 516 LEU A CA 1
ATOM 3848 C C . LEU A 1 509 ? 49.563 -14.195 9.799 1.00 23.02 516 LEU A C 1
ATOM 3849 O O . LEU A 1 509 ? 49.219 -13.504 10.780 1.00 20.49 516 LEU A O 1
ATOM 3854 N N . SER A 1 510 ? 50.714 -14.853 9.741 1.00 21.38 517 SER A N 1
ATOM 3855 C CA . SER A 1 510 ? 51.679 -14.861 10.831 1.00 27.49 517 SER A CA 1
ATOM 3856 C C . SER A 1 510 ? 52.485 -13.572 10.943 1.00 25.89 517 SER A C 1
ATOM 3857 O O . SER A 1 510 ? 53.065 -13.305 11.991 1.00 26.08 517 SER A O 1
ATOM 3860 N N . HIS A 1 511 ? 52.523 -12.752 9.891 1.00 22.31 518 HIS A N 1
ATOM 3861 C CA . HIS A 1 511 ? 53.366 -11.548 9.965 1.00 21.88 518 HIS A CA 1
ATOM 3862 C C . HIS A 1 511 ? 52.742 -10.486 10.889 1.00 21.54 518 HIS A C 1
ATOM 3863 O O . HIS A 1 511 ? 51.510 -10.457 11.100 1.00 25.97 518 HIS A O 1
ATOM 3870 N N . ASP A 1 512 ? 53.586 -9.611 11.426 1.00 20.37 519 ASP A N 1
ATOM 3871 C CA . ASP A 1 512 ? 53.126 -8.472 12.213 1.00 21.76 519 ASP A CA 1
ATOM 3872 C C . ASP A 1 512 ? 52.267 -7.551 11.338 1.00 16.89 519 ASP A C 1
ATOM 3873 O O . ASP A 1 512 ? 52.735 -7.104 10.277 1.00 21.18 519 ASP A O 1
ATOM 3878 N N . PRO A 1 513 ? 51.031 -7.271 11.766 1.00 26.39 520 PRO A N 1
ATOM 3879 C CA . PRO A 1 513 ? 50.160 -6.583 10.798 1.00 25.49 520 PRO A CA 1
ATOM 3880 C C . PRO A 1 513 ? 50.492 -5.117 10.621 1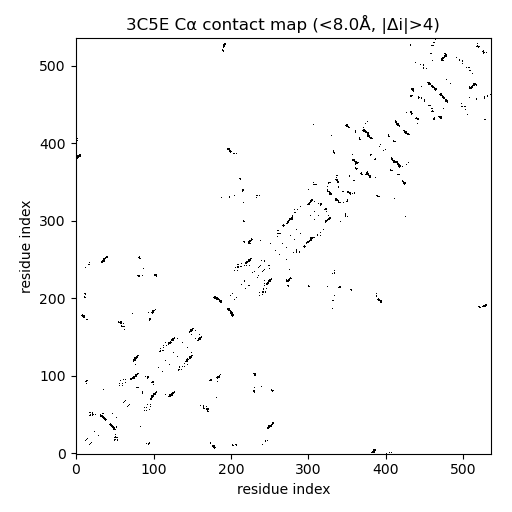.00 25.48 520 PRO A C 1
ATOM 3881 O O . PRO A 1 513 ? 50.249 -4.577 9.542 1.00 22.69 520 PRO A O 1
ATOM 3885 N N . GLU A 1 514 ? 51.055 -4.480 11.659 1.00 25.49 521 GLU A N 1
ATOM 3886 C CA . GLU A 1 514 ? 51.454 -3.067 11.562 1.00 25.73 521 GLU A CA 1
ATOM 3887 C C . GLU A 1 514 ? 52.586 -2.963 10.568 1.00 23.26 521 GLU A C 1
ATOM 3888 O O . GLU A 1 514 ? 52.618 -2.073 9.721 1.00 24.93 521 GLU A O 1
ATOM 3891 N N . GLN A 1 515 ? 53.522 -3.902 10.656 1.00 24.39 522 GLN A N 1
ATOM 3892 C CA . GLN A 1 515 ? 54.664 -3.931 9.740 1.00 25.25 522 GLN A CA 1
ATOM 3893 C C . GLN A 1 515 ? 54.224 -4.252 8.314 1.00 22.18 522 GLN A C 1
ATOM 3894 O O . GLN A 1 515 ? 54.625 -3.598 7.345 1.00 22.32 522 GLN A O 1
ATOM 3900 N N . LEU A 1 516 ? 53.332 -5.232 8.183 1.00 20.15 523 LEU A N 1
ATOM 3901 C CA . LEU A 1 516 ? 52.864 -5.586 6.870 1.00 16.14 523 LEU A CA 1
ATOM 3902 C C . LEU A 1 516 ? 52.065 -4.431 6.234 1.00 17.68 523 LEU A C 1
ATOM 3903 O O . LEU A 1 516 ? 52.166 -4.210 5.031 1.00 20.15 523 LEU A O 1
ATOM 3908 N N . THR A 1 517 ? 51.284 -3.721 7.049 1.00 19.28 524 THR A N 1
ATOM 3909 C CA . THR A 1 517 ? 50.528 -2.558 6.596 1.00 19.99 524 THR A CA 1
ATOM 3910 C C . THR A 1 517 ? 51.455 -1.498 5.979 1.00 22.93 524 THR A C 1
ATOM 3911 O O . THR A 1 517 ? 51.227 -1.015 4.861 1.00 17.96 524 THR A O 1
ATOM 3915 N N . LYS A 1 518 ? 52.549 -1.190 6.680 1.00 21.85 525 LYS A N 1
ATOM 3916 C CA . LYS A 1 518 ? 53.520 -0.201 6.174 1.00 25.55 525 LYS A CA 1
ATOM 3917 C C . LYS A 1 518 ? 54.146 -0.674 4.874 1.00 20.79 525 LYS A C 1
ATOM 3918 O O . LYS A 1 518 ? 54.361 0.114 3.947 1.00 24.64 525 LYS A O 1
ATOM 3924 N N . GLU A 1 519 ? 54.424 -1.974 4.804 1.00 21.75 526 GLU A N 1
ATOM 3925 C CA A GLU A 1 519 ? 55.016 -2.570 3.614 0.50 23.79 526 GLU A CA 1
ATOM 3926 C CA B GLU A 1 519 ? 55.015 -2.572 3.611 0.50 23.82 526 GLU A CA 1
ATOM 3927 C C . GLU A 1 519 ? 54.078 -2.451 2.413 1.00 22.80 526 GLU A C 1
ATOM 3928 O O . GLU A 1 519 ? 54.515 -2.191 1.283 1.00 27.37 526 GLU A O 1
ATOM 3939 N N . LEU A 1 520 ? 52.778 -2.670 2.638 1.00 24.04 527 LEU A N 1
ATOM 3940 C CA . LEU A 1 520 ? 51.796 -2.589 1.545 1.00 22.21 527 LEU A CA 1
ATOM 3941 C C . LEU A 1 520 ? 51.612 -1.125 1.100 1.00 16.99 527 LEU A C 1
ATOM 3942 O O . LEU A 1 520 ? 51.542 -0.843 -0.098 1.00 20.32 527 LEU A O 1
ATOM 3947 N N . GLN A 1 521 ? 51.603 -0.216 2.074 1.00 21.05 528 GLN A N 1
ATOM 3948 C CA . GLN A 1 521 ? 51.494 1.217 1.817 1.00 20.97 528 GLN A CA 1
ATOM 3949 C C . GLN A 1 521 ? 52.662 1.673 0.942 1.00 24.16 528 GLN A C 1
ATOM 3950 O O . GLN A 1 521 ? 52.459 2.238 -0.152 1.00 24.38 528 GLN A O 1
ATOM 3956 N N . GLN A 1 522 ? 53.880 1.358 1.391 1.00 29.15 529 GLN A N 1
ATOM 3957 C CA . GLN A 1 522 ? 55.106 1.715 0.652 1.00 31.61 529 GLN A CA 1
ATOM 3958 C C . GLN A 1 522 ? 55.034 1.128 -0.750 1.00 31.50 529 GLN A C 1
ATOM 3959 O O . GLN A 1 522 ? 55.302 1.825 -1.724 1.00 29.27 529 GLN A O 1
ATOM 3961 N N . HIS A 1 523 ? 54.592 -0.128 -0.860 1.00 27.29 530 HIS A N 1
ATOM 3962 C CA . HIS A 1 523 ? 54.443 -0.756 -2.159 1.00 23.37 530 HIS A CA 1
ATOM 3963 C C . HIS A 1 523 ? 53.538 0.045 -3.084 1.00 29.08 530 HIS A C 1
ATOM 3964 O O . HIS A 1 523 ? 53.896 0.289 -4.235 1.00 28.79 530 HIS A O 1
ATOM 3971 N N . VAL A 1 524 ? 52.370 0.469 -2.596 1.00 25.33 531 VAL A N 1
ATOM 3972 C CA . VAL A 1 524 ? 51.469 1.229 -3.447 1.00 25.00 531 VAL A CA 1
ATOM 3973 C C . VAL A 1 524 ? 52.100 2.578 -3.840 1.00 25.71 531 VAL A C 1
ATOM 3974 O O . VAL A 1 524 ? 52.052 2.946 -5.025 1.00 26.16 531 VAL A O 1
ATOM 3978 N N . LYS A 1 525 ? 52.686 3.266 -2.855 1.00 25.33 532 LYS A N 1
ATOM 3979 C CA . LYS A 1 525 ? 53.420 4.540 -3.085 1.00 28.61 532 LYS A CA 1
ATOM 3980 C C . LYS A 1 525 ? 54.511 4.388 -4.157 1.00 36.76 532 LYS A C 1
ATOM 3981 O O . LYS A 1 525 ? 54.801 5.339 -4.893 1.00 41.48 532 LYS A O 1
ATOM 3987 N N . SER A 1 526 ? 55.086 3.193 -4.273 1.00 36.13 533 SER A N 1
ATOM 3988 C CA . SER A 1 526 ? 56.112 2.921 -5.291 1.00 36.05 533 SER A CA 1
ATOM 3989 C C . SER A 1 526 ? 55.614 2.820 -6.736 1.00 39.61 533 SER A C 1
ATOM 3990 O O . SER A 1 526 ? 56.410 3.025 -7.650 1.00 41.69 533 SER A O 1
ATOM 3993 N N . VAL A 1 527 ? 54.332 2.490 -6.948 1.00 39.14 534 VAL A N 1
ATOM 3994 C CA . VAL A 1 527 ? 53.796 2.226 -8.304 1.00 37.93 534 VAL A CA 1
ATOM 3995 C C . VAL A 1 527 ? 52.658 3.160 -8.768 1.00 40.83 534 VAL A C 1
ATOM 3996 O O . VAL A 1 527 ? 52.212 3.078 -9.913 1.00 38.42 534 VAL A O 1
ATOM 4000 N N . THR A 1 528 ? 52.179 4.030 -7.883 1.00 42.57 535 THR A N 1
ATOM 4001 C CA . THR A 1 528 ? 51.065 4.925 -8.202 1.00 43.17 535 THR A CA 1
ATOM 4002 C C . THR A 1 528 ? 51.396 6.307 -7.648 1.00 44.73 535 THR A C 1
ATOM 4003 O O . THR A 1 528 ? 52.322 6.444 -6.842 1.00 45.48 535 THR A O 1
ATOM 4007 N N . ALA A 1 529 ? 50.660 7.330 -8.083 1.00 42.64 536 ALA A N 1
ATOM 4008 C CA . ALA A 1 529 ? 50.792 8.654 -7.485 1.00 43.01 536 ALA A CA 1
ATOM 4009 C C . ALA A 1 529 ? 50.627 8.484 -5.981 1.00 46.66 536 ALA A C 1
ATOM 4010 O O . ALA A 1 529 ? 49.615 7.962 -5.522 1.00 46.94 536 ALA A O 1
ATOM 4012 N N . PRO A 1 530 ? 51.645 8.875 -5.203 1.00 48.71 537 PRO A N 1
ATOM 4013 C CA . PRO A 1 530 ? 51.543 8.634 -3.767 1.00 46.74 537 PRO A CA 1
ATOM 4014 C C . PRO A 1 530 ? 50.382 9.300 -3.019 1.00 43.47 537 PRO A C 1
ATOM 4015 O O . PRO A 1 530 ? 50.186 8.978 -1.852 1.00 42.62 537 PRO A O 1
ATOM 4019 N N . TYR A 1 531 ? 49.600 10.183 -3.651 1.00 34.75 538 TYR A N 1
ATOM 4020 C CA . TYR A 1 531 ? 48.355 10.653 -3.005 1.00 32.41 538 TYR A CA 1
ATOM 4021 C C . TYR A 1 531 ? 47.254 9.580 -3.019 1.00 28.92 538 TYR A C 1
ATOM 4022 O O . TYR A 1 531 ? 46.197 9.747 -2.403 1.00 30.73 538 TYR A O 1
ATOM 4031 N N . LYS A 1 532 ? 47.501 8.522 -3.773 1.00 26.06 539 LYS A N 1
ATOM 4032 C CA . LYS A 1 532 ? 46.517 7.442 -3.954 1.00 27.07 539 LYS A CA 1
ATOM 4033 C C . LYS A 1 532 ? 46.652 6.304 -2.934 1.00 31.83 539 LYS A C 1
ATOM 4034 O O . LYS A 1 532 ? 45.804 5.408 -2.913 1.00 24.82 539 LYS A O 1
ATOM 4040 N N . TYR A 1 533 ? 47.708 6.310 -2.118 1.00 27.31 540 TYR A N 1
ATOM 4041 C CA . TYR A 1 533 ? 48.021 5.137 -1.303 1.00 24.48 540 TYR A CA 1
ATOM 4042 C C . TYR A 1 533 ? 46.964 4.992 -0.214 1.00 23.56 540 TYR A C 1
ATOM 4043 O O . TYR A 1 533 ? 46.438 6.002 0.295 1.00 25.07 540 TYR A O 1
ATOM 4052 N N . PRO A 1 534 ? 46.644 3.723 0.171 1.00 22.19 541 PRO A N 1
ATOM 4053 C CA . PRO A 1 534 ? 45.700 3.472 1.263 1.00 19.65 541 PRO A CA 1
ATOM 4054 C C . PRO A 1 534 ? 46.231 3.887 2.646 1.00 20.13 541 PRO A C 1
ATOM 4055 O O . PRO A 1 534 ? 47.122 3.232 3.171 1.00 24.47 541 PRO A O 1
ATOM 4059 N N . ARG A 1 535 ? 45.708 4.971 3.221 1.00 20.83 542 ARG A N 1
ATOM 4060 C CA . ARG A 1 535 ? 46.184 5.463 4.528 1.00 24.65 542 ARG A CA 1
ATOM 4061 C C . ARG A 1 535 ? 45.677 4.561 5.661 1.00 24.44 542 ARG A C 1
ATOM 4062 O O . ARG A 1 535 ? 46.201 4.588 6.789 1.00 24.37 542 ARG A O 1
ATOM 4070 N N . LYS A 1 536 ? 44.615 3.806 5.356 1.00 20.69 543 LYS A N 1
ATOM 4071 C CA . LYS A 1 536 ? 44.110 2.778 6.222 1.00 20.09 543 LYS A CA 1
ATOM 4072 C C . LYS A 1 536 ? 44.134 1.437 5.475 1.00 21.59 543 LYS A C 1
ATOM 4073 O O . LYS A 1 536 ? 43.833 1.372 4.296 1.00 17.42 543 LYS A O 1
ATOM 4079 N N . ILE A 1 537 ? 44.575 0.395 6.184 1.00 19.39 544 ILE A N 1
ATOM 4080 C CA . ILE A 1 537 ? 44.440 -0.979 5.733 1.00 17.88 544 ILE A CA 1
ATOM 4081 C C . ILE A 1 537 ? 43.826 -1.829 6.848 1.00 18.78 544 ILE A C 1
ATOM 4082 O O . ILE A 1 537 ? 44.277 -1.799 7.982 1.00 17.28 544 ILE A O 1
ATOM 4087 N N . GLU A 1 538 ? 42.735 -2.528 6.522 1.00 15.84 545 GLU A N 1
ATOM 4088 C CA . GLU A 1 538 ? 42.146 -3.521 7.398 1.00 13.66 545 GLU A CA 1
ATOM 4089 C C . GLU A 1 538 ? 42.235 -4.912 6.769 1.00 13.76 545 GLU A C 1
ATOM 4090 O O . GLU A 1 538 ? 41.832 -5.102 5.659 1.00 14.99 545 GLU A O 1
ATOM 4096 N N . PHE A 1 539 ? 42.831 -5.863 7.511 1.00 14.46 546 PHE A N 1
ATOM 4097 C CA . PHE A 1 539 ? 42.892 -7.237 7.059 1.00 13.39 546 PHE A CA 1
ATOM 4098 C C . PHE A 1 539 ? 41.598 -7.951 7.397 1.00 14.67 546 PHE A C 1
ATOM 4099 O O . PHE A 1 539 ? 41.081 -7.862 8.540 1.00 13.16 546 PHE A O 1
ATOM 4107 N N . VAL A 1 540 ? 41.079 -8.689 6.433 1.00 13.41 547 VAL A N 1
ATOM 4108 C CA . VAL A 1 540 ? 39.770 -9.380 6.575 1.00 13.42 547 VAL A CA 1
ATOM 4109 C C . VAL A 1 540 ? 39.878 -10.770 5.915 1.00 12.63 547 VAL A C 1
ATOM 4110 O O . VAL A 1 540 ? 40.820 -11.040 5.195 1.00 12.95 547 VAL A O 1
ATOM 4114 N N . LEU A 1 541 ? 38.966 -11.684 6.257 1.00 12.58 548 LEU A N 1
ATOM 4115 C CA . LEU A 1 541 ? 39.044 -13.076 5.788 1.00 10.74 548 LEU A CA 1
ATOM 4116 C C . LEU A 1 541 ? 38.249 -13.314 4.497 1.00 13.52 548 LEU A C 1
ATOM 4117 O O . LEU A 1 541 ? 38.461 -14.293 3.771 1.00 15.78 548 LEU A O 1
ATOM 4122 N N . ASN A 1 542 ? 37.282 -12.426 4.240 1.00 14.38 549 ASN A N 1
ATOM 4123 C CA . ASN A 1 542 ? 36.561 -12.420 2.974 1.00 15.03 549 ASN A CA 1
ATOM 4124 C C . ASN A 1 542 ? 36.020 -11.017 2.673 1.00 14.85 549 ASN A C 1
ATOM 4125 O O . ASN A 1 542 ? 35.990 -10.175 3.530 1.00 14.82 549 ASN A O 1
ATOM 4130 N N . LEU A 1 543 ? 35.679 -10.820 1.403 1.00 14.76 550 LEU A N 1
ATOM 4131 C CA . LEU A 1 543 ? 34.968 -9.618 0.928 1.00 17.11 550 LEU A CA 1
ATOM 4132 C C . LEU A 1 543 ? 33.516 -9.954 0.552 1.00 17.10 550 LEU A C 1
ATOM 4133 O O . LEU A 1 543 ? 33.227 -11.054 0.033 1.00 17.82 550 LEU A O 1
ATOM 4138 N N . PRO A 1 544 ? 32.592 -8.983 0.781 1.00 14.91 551 PRO A N 1
ATOM 4139 C CA . PRO A 1 544 ? 31.193 -9.224 0.412 1.00 15.11 551 PRO A CA 1
ATOM 4140 C C . PRO A 1 544 ? 31.032 -9.192 -1.109 1.00 16.88 551 PRO A C 1
ATOM 4141 O O . PRO A 1 544 ? 31.545 -8.289 -1.715 1.00 17.26 551 PRO A O 1
ATOM 4145 N N . LYS A 1 545 ? 30.333 -10.171 -1.691 1.00 19.47 552 LYS A N 1
ATOM 4146 C CA . LYS A 1 545 ? 30.174 -10.223 -3.169 1.00 18.08 552 LYS A CA 1
ATOM 4147 C C . LYS A 1 545 ? 28.769 -10.526 -3.528 1.00 21.82 552 LYS A C 1
ATOM 4148 O O . LYS A 1 545 ? 28.057 -11.172 -2.751 1.00 22.92 552 LYS A O 1
ATOM 4154 N N . THR A 1 546 ? 28.384 -10.132 -4.740 1.00 19.80 553 THR A N 1
ATOM 4155 C CA . THR A 1 546 ? 27.092 -10.582 -5.292 1.00 21.34 553 THR A CA 1
ATOM 4156 C C . THR A 1 546 ? 27.194 -12.061 -5.676 1.00 23.45 553 THR A C 1
ATOM 4157 O O . THR A 1 546 ? 28.298 -12.640 -5.754 1.00 25.83 553 THR A O 1
ATOM 4161 N N . VAL A 1 547 ? 26.060 -12.648 -6.039 1.00 34.52 554 VAL A N 1
ATOM 4162 C CA . VAL A 1 547 ? 26.050 -14.052 -6.502 1.00 35.39 554 VAL A CA 1
ATOM 4163 C C . VAL A 1 547 ? 26.949 -14.272 -7.723 1.00 34.97 554 VAL A C 1
ATOM 4164 O O . VAL A 1 547 ? 27.505 -15.351 -7.908 1.00 33.52 554 VAL A O 1
ATOM 4168 N N . THR A 1 548 ? 27.135 -13.241 -8.540 1.00 36.74 555 THR A N 1
ATOM 4169 C CA . THR A 1 548 ? 28.035 -13.356 -9.669 1.00 39.42 555 THR A CA 1
ATOM 4170 C C . THR A 1 548 ? 29.512 -13.133 -9.315 1.00 44.19 555 THR A C 1
ATOM 4171 O O . THR A 1 548 ? 30.385 -13.337 -10.168 1.00 45.49 555 THR A O 1
ATOM 4175 N N . GLY A 1 549 ? 29.789 -12.732 -8.067 1.00 38.52 556 GLY A N 1
ATOM 4176 C CA . GLY A 1 549 ? 31.150 -12.557 -7.604 1.00 34.77 556 GLY A CA 1
ATOM 4177 C C . GLY A 1 549 ? 31.629 -11.126 -7.703 1.00 30.54 556 GLY A C 1
ATOM 4178 O O . GLY A 1 549 ? 32.820 -10.871 -7.593 1.00 31.82 556 GLY A O 1
ATOM 4179 N N . LYS A 1 550 ? 30.713 -10.180 -7.887 1.00 25.67 557 LYS A N 1
ATOM 4180 C CA . LYS A 1 550 ? 31.123 -8.774 -7.938 1.00 25.64 557 LYS A CA 1
ATOM 4181 C C . LYS A 1 550 ? 31.280 -8.214 -6.525 1.00 21.75 557 LYS A C 1
ATOM 4182 O O . LYS A 1 550 ? 30.406 -8.345 -5.708 1.00 19.02 557 LYS A O 1
ATOM 4188 N N . ILE A 1 551 ? 32.385 -7.513 -6.273 1.00 22.48 558 ILE A N 1
ATOM 4189 C CA . ILE A 1 551 ? 32.635 -6.995 -4.931 1.00 21.62 558 ILE A CA 1
ATOM 4190 C C . ILE A 1 551 ? 31.671 -5.862 -4.630 1.00 20.76 558 ILE A C 1
ATOM 4191 O O . ILE A 1 551 ? 31.509 -4.925 -5.431 1.00 22.93 558 ILE A O 1
ATOM 4196 N N . GLN A 1 552 ? 31.032 -5.937 -3.473 1.00 18.27 559 GLN A N 1
ATOM 4197 C CA . GLN A 1 552 ? 30.114 -4.929 -3.043 1.00 18.49 559 GLN A CA 1
ATOM 4198 C C . GLN A 1 552 ? 30.802 -3.813 -2.281 1.00 16.92 559 GLN A C 1
ATOM 4199 O O . GLN A 1 552 ? 30.753 -3.739 -1.044 1.00 18.56 559 GLN A O 1
ATOM 4205 N N . ARG A 1 553 ? 31.453 -2.931 -3.024 1.00 18.01 560 ARG A N 1
ATOM 4206 C CA . ARG A 1 553 ? 32.168 -1.835 -2.371 1.00 18.26 560 ARG A CA 1
ATOM 4207 C C . ARG A 1 553 ? 31.231 -0.938 -1.543 1.00 20.28 560 ARG A C 1
ATOM 4208 O O . ARG A 1 553 ? 31.626 -0.414 -0.534 1.00 19.66 560 ARG A O 1
ATOM 4216 N N . ALA A 1 554 ? 29.998 -0.740 -2.009 1.00 18.66 561 ALA A N 1
ATOM 4217 C CA . ALA A 1 554 ? 28.969 0.020 -1.268 1.00 21.45 561 ALA A CA 1
ATOM 4218 C C . ALA A 1 554 ? 28.686 -0.485 0.128 1.00 20.28 561 ALA A C 1
ATOM 4219 O O . ALA A 1 554 ? 28.550 0.287 1.041 1.00 24.50 561 ALA A O 1
ATOM 4221 N N . LYS A 1 555 ? 28.578 -1.801 0.249 1.00 22.72 562 LYS A N 1
ATOM 4222 C CA . LYS A 1 555 ? 28.360 -2.470 1.522 1.00 24.91 562 LYS A CA 1
ATOM 4223 C C . LYS A 1 555 ? 29.490 -2.141 2.461 1.00 25.79 562 LYS A C 1
ATOM 4224 O O . LYS A 1 555 ? 29.250 -1.739 3.601 1.00 26.54 562 LYS A O 1
ATOM 4230 N N . LEU A 1 556 ? 30.738 -2.235 1.971 1.00 20.04 563 LEU A N 1
ATOM 4231 C CA . LEU A 1 556 ? 31.912 -1.891 2.793 1.00 20.21 563 LEU A CA 1
ATOM 4232 C C . LEU A 1 556 ? 31.936 -0.385 3.184 1.00 19.06 563 LEU A C 1
ATOM 4233 O O . LEU A 1 556 ? 32.207 -0.041 4.323 1.00 22.87 563 LEU A O 1
ATOM 4238 N N . ARG A 1 557 ? 31.673 0.491 2.211 1.00 20.21 564 ARG A N 1
ATOM 4239 C CA . ARG A 1 557 ? 31.639 1.944 2.412 1.00 23.07 564 ARG A CA 1
ATOM 4240 C C . ARG A 1 557 ? 30.570 2.295 3.438 1.00 26.80 564 ARG A C 1
ATOM 4241 O O . ARG A 1 557 ? 30.801 3.074 4.366 1.00 27.18 564 ARG A O 1
ATOM 4249 N N . ASP A 1 558 ? 29.390 1.710 3.287 1.00 31.02 565 ASP A N 1
ATOM 4250 C CA . ASP A 1 558 ? 28.280 2.032 4.178 1.00 35.46 565 ASP A CA 1
ATOM 4251 C C . ASP A 1 558 ? 28.680 1.738 5.627 1.00 36.58 565 ASP A C 1
ATOM 4252 O O . ASP A 1 558 ? 28.511 2.585 6.495 1.00 39.02 565 ASP A O 1
ATOM 4257 N N . LYS A 1 559 ? 29.262 0.567 5.876 1.00 30.82 566 LYS A N 1
ATOM 4258 C CA . LYS A 1 559 ? 29.629 0.174 7.241 1.00 33.93 566 LYS A CA 1
ATOM 4259 C C . LYS A 1 559 ? 30.795 0.986 7.798 1.00 32.72 566 LYS A C 1
ATOM 4260 O O . LYS A 1 559 ? 30.827 1.324 8.989 1.00 35.04 566 LYS A O 1
ATOM 4264 N N . GLU A 1 560 ? 31.755 1.281 6.933 1.00 30.99 567 GLU A N 1
ATOM 4265 C CA . GLU A 1 560 ? 32.885 2.143 7.249 1.00 28.97 567 GLU A CA 1
ATOM 4266 C C . GLU A 1 560 ? 32.413 3.544 7.717 1.00 34.34 567 GLU A C 1
ATOM 4267 O O . GLU A 1 560 ? 32.973 4.140 8.650 1.00 34.63 567 GLU A O 1
ATOM 4273 N N . TRP A 1 561 ? 31.358 4.047 7.094 1.00 34.23 568 TRP A N 1
ATOM 4274 C CA . TRP A 1 561 ? 30.834 5.374 7.419 1.00 38.59 568 TRP A CA 1
ATOM 4275 C C . TRP A 1 561 ? 29.735 5.324 8.491 1.00 43.44 568 TRP A C 1
ATOM 4276 O O . TRP A 1 561 ? 29.107 6.343 8.764 1.00 47.65 568 TRP A O 1
ATOM 4287 N N . LYS A 1 562 ? 29.533 4.159 9.108 1.00 47.58 569 LYS A N 1
ATOM 4288 C CA . LYS A 1 562 ? 28.399 3.885 10.009 1.00 53.40 569 LYS A CA 1
ATOM 4289 C C . LYS A 1 562 ? 27.086 3.888 9.225 1.00 58.22 569 LYS A C 1
ATOM 4290 O O . LYS A 1 562 ? 26.186 3.081 9.495 1.00 64.47 569 LYS A O 1
#